Protein AF-A0AAD6RVY3-F1 (afdb_monomer_lite)

pLDDT: mean 72.57, std 20.13, range [25.22, 97.81]

Sequence (471 aa):
MTCKLLQNGEDAVTTAPLQLLCKTSQSTTMTQSDITIPPDFIDKFVWPPFKDIAADGAADPINDPSSDHPSLPQSYTFAGSVLSEVLAAASYAFSPTSQLGGMEPEEFHSVTNDENLPEEPSICLFTPYEGCHDIIDSMIQSVANQLNADVVVLDALELALGEFGALGKDIGRAISAVYESEPKLDSSRIQTAFEAIVTVPRKVQPSTGVDPAEHSKCRFIYLRDFGSIARSAKPFMTRLLHAIRVRRSTADENENTSNSGGILHPTVLVMGFDKALAINTEVDLSDTYSFFRSRTPKPTPRSKSSVFSEGGDALRTTLPLLDSQLFRLKAQFSKLPLKALPAAFFLPLVSESSQVETTTPSPAPDTVIPALGEECICLIPQDFQEGFIRDSTCRAAIKRKTDVQEALLLLFLRQKGVLVADDLLSLILNSAVSANPPSGGANPNNSQSVASQPKPLVSHIEGFMHKGRYE

Secondary structure (DSSP, 8-state):
--PPP------------------------------PPPHHHHHHHEE-----GGGS--------TT------PPPPPB-HHHHHHHHHHHHHHTSHHHHHHTT-------TT-TT------EEEEE-SSTT-HHHHHHHHHHHHHHTTEEEEEEEHHHHHHGGGSTTHHHHHHHHHHHT-SS-SS-HHHHHHHHHHHHTPPP---TTS---GGGS-SEEEEEEETGGGTGGG-HHHHHHHHHHHHHHHH-S-SS---TTSPP----EEEEEEE-S----S--S-THHHHHTTT----------HHHHHHS-THHHHHHSPPP--PEEEE-GGGTT----HHHHHHHHHHHS-TTTEEEE--TT--------S-SSEEE--BSS--HHHHHHHHHHHHHHHHHHHHHHHHHHHHHHTT----S-HHHHHHHHHHHTS----------------PPPPTHHHHHHHHHHTTT-

Foldseek 3Di:
DDDDDDDDDDDDDDDDDPPPPPPPPPPPPDDPDQLDFDVQLQVPFKAAQDDPPVVPPPDDPDDPVPPPDDPDLDAFAFDPVLLVVVLVLVVVLLDPVNLCQQVPCPPCPDPQQLQDRRDHSEAEEEEAFALVLSLVVNSCSVSCNVLSAMEGEDELLLQLLQCNHNRHNQLSLLSLLLQDPDRPDDPVSNLSSLLCSQPPDHDDDPPDPPDPVPRHLEYEYEYGQCLLQQAQCVSVVVSNVVSVSCQQVVQDPPPPPPDDDGSGSRYYYYYYHYNHPQPDPPPPVCVVVVVVVDPDDDDDDPPVVVLQVVFAPSVLVRGDHRHNKFKAFDPVPRPDPRRRSNRSNPVVVQHDPVGIDIDHPDDDDPNRPPRRPSGYRYTDGPPDDPVVCVVVSVVSNVVVVVSSVVSVVVSVCVVVVHDDDPDDVCVLVVVVVVPPPPPDDDDPDDDDDDDDDDDDPNVVVVVVVVVSVPD

Structure (mmCIF, N/CA/C/O backbone):
data_AF-A0AAD6RVY3-F1
#
_entry.id   AF-A0AAD6RVY3-F1
#
loop_
_atom_site.group_PDB
_atom_site.id
_atom_site.type_symbol
_atom_site.label_atom_id
_atom_site.label_alt_id
_atom_site.label_comp_id
_atom_site.label_asym_id
_atom_site.label_entity_id
_atom_site.label_seq_id
_atom_site.pdbx_PDB_ins_code
_atom_site.Cartn_x
_atom_site.Cartn_y
_atom_site.Cartn_z
_atom_site.occupancy
_atom_site.B_iso_or_equiv
_atom_site.auth_seq_id
_atom_site.auth_comp_id
_atom_site.auth_asym_id
_atom_site.auth_atom_id
_atom_site.pdbx_PDB_model_num
ATOM 1 N N . MET A 1 1 ? 47.939 -1.809 -38.829 1.00 36.47 1 MET A N 1
ATOM 2 C CA . MET A 1 1 ? 47.126 -2.748 -39.628 1.00 36.47 1 MET A CA 1
ATOM 3 C C . MET A 1 1 ? 45.946 -1.980 -40.187 1.00 36.47 1 MET A C 1
ATOM 5 O O . MET A 1 1 ? 45.038 -1.619 -39.456 1.00 36.47 1 MET A O 1
ATOM 9 N N . THR A 1 2 ? 46.057 -1.621 -41.457 1.00 29.12 2 THR A N 1
ATOM 10 C CA . THR A 1 2 ? 45.160 -0.752 -42.221 1.00 29.12 2 THR A CA 1
ATOM 11 C C . THR A 1 2 ? 44.156 -1.633 -42.963 1.00 29.12 2 THR A C 1
ATOM 13 O O . THR A 1 2 ? 44.561 -2.407 -43.827 1.00 29.12 2 THR A O 1
ATOM 16 N N . CYS A 1 3 ? 42.865 -1.544 -42.632 1.00 25.22 3 CYS A N 1
ATOM 17 C CA . CYS A 1 3 ? 41.813 -2.222 -43.393 1.00 25.22 3 CYS A CA 1
ATOM 18 C C . CYS A 1 3 ? 41.298 -1.309 -44.508 1.00 25.22 3 CYS A C 1
ATOM 20 O O . CYS A 1 3 ? 40.813 -0.207 -44.260 1.00 25.22 3 CYS A O 1
ATOM 22 N N . LYS A 1 4 ? 41.460 -1.791 -45.743 1.00 31.00 4 LYS A N 1
ATOM 23 C CA . LYS A 1 4 ? 40.977 -1.193 -46.987 1.00 31.00 4 LYS A CA 1
ATOM 24 C C . LYS A 1 4 ? 39.464 -1.376 -47.122 1.00 31.00 4 LYS A C 1
ATOM 26 O O . LYS A 1 4 ? 38.952 -2.468 -46.894 1.00 31.00 4 LYS A O 1
ATOM 31 N N . LEU A 1 5 ? 38.809 -0.309 -47.576 1.00 29.45 5 LEU A N 1
ATOM 32 C CA . LEU A 1 5 ? 37.487 -0.324 -48.195 1.00 29.45 5 LEU A CA 1
ATOM 33 C C . LEU A 1 5 ? 37.479 -1.234 -49.433 1.00 29.45 5 LEU A C 1
ATOM 35 O O . LEU A 1 5 ? 38.352 -1.110 -50.295 1.00 29.45 5 LEU A O 1
ATOM 39 N N . LEU A 1 6 ? 36.450 -2.073 -49.545 1.00 34.38 6 LEU A N 1
ATOM 40 C CA . LEU A 1 6 ? 35.993 -2.651 -50.805 1.00 34.38 6 LEU A CA 1
ATOM 41 C C . LEU A 1 6 ? 34.605 -2.090 -51.122 1.00 34.38 6 LEU A C 1
ATOM 43 O O . LEU A 1 6 ? 33.715 -2.075 -50.273 1.00 34.38 6 LEU A O 1
ATOM 47 N N . GLN A 1 7 ? 34.485 -1.594 -52.351 1.00 38.38 7 GLN A N 1
ATOM 48 C CA . GLN A 1 7 ? 33.261 -1.159 -53.011 1.00 38.38 7 GLN A CA 1
ATOM 49 C C . GLN A 1 7 ? 32.374 -2.369 -53.330 1.00 38.38 7 GLN A C 1
ATOM 51 O O . GLN A 1 7 ? 32.853 -3.324 -53.933 1.00 38.38 7 GLN A O 1
ATOM 56 N N . ASN A 1 8 ? 31.085 -2.265 -53.012 1.00 34.84 8 ASN A N 1
ATOM 57 C CA . ASN A 1 8 ? 29.990 -2.956 -53.698 1.00 34.84 8 ASN A CA 1
ATOM 58 C C . ASN A 1 8 ? 29.112 -1.825 -54.275 1.00 34.84 8 ASN A C 1
ATOM 60 O O . ASN A 1 8 ? 28.887 -0.835 -53.583 1.00 34.84 8 ASN A O 1
ATOM 64 N N . GLY A 1 9 ? 28.705 -1.815 -55.543 1.00 36.44 9 GLY A N 1
ATOM 65 C CA . GLY A 1 9 ? 28.097 -2.926 -56.270 1.00 36.44 9 GLY A CA 1
ATOM 66 C C . GLY A 1 9 ? 26.586 -2.728 -56.179 1.00 36.44 9 GLY A C 1
ATOM 67 O O . GLY A 1 9 ? 25.963 -3.229 -55.249 1.00 36.44 9 GLY A O 1
ATOM 68 N N . GLU A 1 10 ? 26.057 -1.886 -57.069 1.00 44.53 10 GLU A N 1
ATOM 69 C CA . GLU A 1 10 ? 24.633 -1.589 -57.229 1.00 44.53 10 GLU A CA 1
ATOM 70 C C . GLU A 1 10 ? 23.872 -2.856 -57.624 1.00 44.53 10 GLU A C 1
ATOM 72 O O . GLU A 1 10 ? 24.236 -3.490 -58.605 1.00 44.53 10 GLU A O 1
ATOM 77 N N . ASP A 1 11 ? 22.800 -3.174 -56.899 1.00 41.03 11 ASP A N 1
ATOM 78 C CA . ASP A 1 11 ? 21.617 -3.819 -57.466 1.00 41.03 11 ASP A CA 1
ATOM 79 C C . ASP A 1 11 ? 20.393 -3.390 -56.651 1.00 41.03 11 ASP A C 1
ATOM 81 O O . ASP A 1 11 ? 20.261 -3.639 -55.449 1.00 41.03 11 ASP A O 1
ATOM 85 N N . ALA A 1 12 ? 19.518 -2.652 -57.326 1.00 44.78 12 ALA A N 1
ATOM 86 C CA . ALA A 1 12 ? 18.306 -2.074 -56.783 1.00 44.78 12 ALA A CA 1
ATOM 87 C C . ALA A 1 12 ? 17.226 -3.152 -56.616 1.00 44.78 12 ALA A C 1
ATOM 89 O O . ALA A 1 12 ? 16.635 -3.613 -57.589 1.00 44.78 12 ALA A O 1
ATOM 90 N N . VAL A 1 13 ? 16.905 -3.491 -55.366 1.00 43.84 13 VAL A N 1
ATOM 91 C CA . VAL A 1 13 ? 15.641 -4.146 -55.010 1.00 43.84 13 VAL A CA 1
ATOM 92 C C . VAL A 1 13 ? 14.820 -3.162 -54.188 1.00 43.84 13 VAL A C 1
ATOM 94 O O . VAL A 1 13 ? 15.120 -2.859 -53.032 1.00 43.84 13 VAL A O 1
ATOM 97 N N . THR A 1 14 ? 13.785 -2.628 -54.831 1.00 42.69 14 THR A N 1
ATOM 98 C CA . THR A 1 14 ? 12.798 -1.698 -54.284 1.00 42.69 14 THR A CA 1
ATOM 99 C C . THR A 1 14 ? 12.057 -2.355 -53.119 1.00 42.69 14 THR A C 1
ATOM 101 O O . THR A 1 14 ? 11.050 -3.034 -53.298 1.00 42.69 14 THR A O 1
ATOM 104 N N . THR A 1 15 ? 12.571 -2.163 -51.907 1.00 38.56 15 THR A N 1
ATOM 105 C CA . THR A 1 15 ? 11.907 -2.583 -50.672 1.00 38.56 15 THR A CA 1
ATOM 106 C C . THR A 1 15 ? 11.168 -1.369 -50.126 1.00 38.56 15 THR A C 1
ATOM 108 O O . THR A 1 15 ? 11.792 -0.384 -49.734 1.00 38.56 15 THR A O 1
ATOM 111 N N . ALA A 1 16 ? 9.836 -1.405 -50.157 1.00 39.44 16 ALA A N 1
ATOM 112 C CA . ALA A 1 16 ? 9.010 -0.359 -49.569 1.00 39.44 16 ALA A CA 1
ATOM 113 C C . ALA A 1 16 ? 9.299 -0.272 -48.056 1.00 39.44 16 ALA A C 1
ATOM 115 O O . ALA A 1 16 ? 9.199 -1.290 -47.365 1.00 39.44 16 ALA A O 1
ATOM 116 N N . PRO A 1 17 ? 9.662 0.902 -47.513 1.00 36.31 17 PRO A N 1
ATOM 117 C CA . PRO A 1 17 ? 9.841 1.044 -46.081 1.00 36.31 17 PRO A CA 1
ATOM 118 C C . PRO A 1 17 ? 8.469 0.958 -45.407 1.00 36.31 17 PRO A C 1
ATOM 120 O O . PRO A 1 17 ? 7.582 1.769 -45.678 1.00 36.31 17 PRO A O 1
ATOM 123 N N . LEU A 1 18 ? 8.300 -0.013 -44.505 1.00 35.28 18 LEU A N 1
ATOM 124 C CA . LEU A 1 18 ? 7.262 0.032 -43.478 1.00 35.28 18 LEU A CA 1
ATOM 125 C C . LEU A 1 18 ? 7.513 1.291 -42.644 1.00 35.28 18 LEU A C 1
ATOM 127 O O . LEU A 1 18 ? 8.329 1.292 -41.723 1.00 35.28 18 LEU A O 1
ATOM 131 N N . GLN A 1 19 ? 6.844 2.383 -43.009 1.00 33.09 19 GLN A N 1
ATOM 132 C CA . GLN A 1 19 ? 6.770 3.585 -42.195 1.00 33.09 19 GLN A CA 1
ATOM 133 C C . GLN A 1 19 ? 5.978 3.234 -40.938 1.00 33.09 19 GLN A C 1
ATOM 135 O O . GLN A 1 19 ? 4.753 3.334 -40.888 1.00 33.09 19 GLN A O 1
ATOM 140 N N . LEU A 1 20 ? 6.702 2.772 -39.920 1.00 38.44 20 LEU A N 1
ATOM 141 C CA . LEU A 1 20 ? 6.234 2.776 -38.549 1.00 38.44 20 LEU A CA 1
ATOM 142 C C . LEU A 1 20 ? 5.901 4.237 -38.235 1.00 38.44 20 LEU A C 1
ATOM 144 O O . LEU A 1 20 ? 6.794 5.081 -38.145 1.00 38.44 20 LEU A O 1
ATOM 148 N N . LEU A 1 21 ? 4.606 4.543 -38.174 1.00 34.75 21 LEU A N 1
ATOM 149 C CA . LEU A 1 21 ? 4.079 5.866 -37.879 1.00 34.75 21 LEU A CA 1
ATOM 150 C C . LEU A 1 21 ? 4.403 6.194 -36.411 1.00 34.75 21 LEU A C 1
ATOM 152 O O . LEU A 1 21 ? 3.553 6.092 -35.528 1.00 34.75 21 LEU A O 1
ATOM 156 N N . CYS A 1 22 ? 5.661 6.539 -36.135 1.00 34.34 22 CYS A N 1
ATOM 157 C CA . CYS A 1 22 ? 6.081 7.152 -34.886 1.00 34.34 22 CYS A CA 1
ATOM 158 C C . CYS A 1 22 ? 5.359 8.492 -34.795 1.00 34.34 22 CYS A C 1
ATOM 160 O O . CYS A 1 22 ? 5.799 9.488 -35.366 1.00 34.34 22 CYS A O 1
ATOM 162 N N . LYS A 1 23 ? 4.218 8.511 -34.102 1.00 31.70 23 LYS A N 1
ATOM 163 C CA . LYS A 1 23 ? 3.598 9.751 -33.646 1.00 31.70 23 LYS A CA 1
ATOM 164 C C . LYS A 1 23 ? 4.630 10.453 -32.772 1.00 31.70 23 LYS A C 1
ATOM 166 O O . LYS A 1 23 ? 4.882 10.037 -31.645 1.00 31.70 23 LYS A O 1
ATOM 171 N N . THR A 1 24 ? 5.267 11.478 -33.320 1.00 33.88 24 THR A N 1
ATOM 172 C CA . THR A 1 24 ? 6.136 12.388 -32.586 1.00 33.88 24 THR A CA 1
ATOM 173 C C . THR A 1 24 ? 5.296 12.991 -31.468 1.00 33.88 24 THR A C 1
ATOM 175 O O . THR A 1 24 ? 4.341 13.721 -31.733 1.00 33.88 24 THR A O 1
ATOM 178 N N . SER A 1 25 ? 5.601 12.619 -30.225 1.00 37.75 25 SER A N 1
ATOM 179 C CA . SER A 1 25 ? 4.946 13.136 -29.028 1.00 37.75 25 SER A CA 1
ATOM 180 C C . SER A 1 25 ? 5.105 14.653 -28.997 1.00 37.75 25 SER A C 1
ATOM 182 O O . SER A 1 25 ? 6.177 15.166 -28.683 1.00 37.75 25 SER A O 1
ATOM 184 N N . GLN A 1 26 ? 4.053 15.375 -29.380 1.00 33.34 26 GLN A N 1
ATOM 185 C CA . GLN A 1 26 ? 4.005 16.822 -29.244 1.00 33.34 26 GLN A CA 1
ATOM 186 C C . GLN A 1 26 ? 4.094 17.155 -27.754 1.00 33.34 26 GLN A C 1
ATOM 188 O O . GLN A 1 26 ? 3.303 16.656 -26.949 1.00 33.34 26 GLN A O 1
ATOM 193 N N . SER A 1 27 ? 5.088 17.970 -27.397 1.00 39.28 27 SER A N 1
ATOM 194 C CA . SER A 1 27 ? 5.239 18.550 -26.065 1.00 39.28 27 SER A CA 1
ATOM 195 C C . SER A 1 27 ? 4.016 19.423 -25.794 1.00 39.28 27 SER A C 1
ATOM 197 O O . SER A 1 27 ? 3.931 20.566 -26.237 1.00 39.28 27 SER A O 1
ATOM 199 N N . THR A 1 28 ? 3.011 18.827 -25.163 1.00 41.22 28 THR A N 1
ATOM 200 C CA . THR A 1 28 ? 1.793 19.515 -24.752 1.00 41.22 28 THR A CA 1
ATOM 201 C C . THR A 1 28 ? 2.166 20.319 -23.517 1.00 41.22 28 THR A C 1
ATOM 203 O O . THR A 1 28 ? 2.513 19.735 -22.492 1.00 41.22 28 THR A O 1
ATOM 206 N N . THR A 1 29 ? 2.146 21.647 -23.617 1.00 41.50 29 THR A N 1
ATOM 207 C CA . THR A 1 29 ? 2.199 22.545 -22.460 1.00 41.50 29 THR A CA 1
ATOM 208 C C . THR A 1 29 ? 1.023 22.197 -21.552 1.00 41.50 29 THR A C 1
ATOM 210 O O . THR A 1 29 ? -0.112 22.584 -21.829 1.00 41.50 29 THR A O 1
ATOM 213 N N . MET A 1 30 ? 1.282 21.375 -20.530 1.00 39.88 30 MET A N 1
ATOM 214 C CA . MET A 1 30 ? 0.278 20.932 -19.569 1.00 39.88 30 MET A CA 1
ATOM 215 C C . MET A 1 30 ? -0.148 22.148 -18.749 1.00 39.88 30 MET A C 1
ATOM 217 O O . MET A 1 30 ? 0.608 22.632 -17.910 1.00 39.88 30 MET A O 1
ATOM 221 N N . THR A 1 31 ? -1.360 22.644 -18.990 1.00 50.69 31 THR A N 1
ATOM 222 C CA . THR A 1 31 ? -2.107 23.385 -17.970 1.00 50.69 31 THR A CA 1
ATOM 223 C C . THR A 1 31 ? -2.139 22.537 -16.701 1.00 50.69 31 THR A C 1
ATOM 225 O O . THR A 1 31 ? -2.160 21.313 -16.820 1.00 50.69 31 THR A O 1
ATOM 228 N N . GLN A 1 32 ? -2.105 23.167 -15.524 1.00 54.69 32 GLN A N 1
ATOM 229 C CA . GLN A 1 32 ? -2.179 22.547 -14.195 1.00 54.69 32 GLN A CA 1
ATOM 230 C C . GLN A 1 32 ? -3.435 21.667 -14.096 1.00 54.69 32 GLN A C 1
ATOM 232 O O . GLN A 1 32 ? -4.497 22.104 -13.680 1.00 54.69 32 GLN A O 1
ATOM 237 N N . SER A 1 33 ? -3.332 20.461 -14.635 1.00 59.50 33 SER A N 1
ATOM 238 C CA . SER A 1 33 ? -4.418 19.517 -14.809 1.00 59.50 33 SER A CA 1
ATOM 239 C C . SER A 1 33 ? -4.603 18.788 -13.495 1.00 59.50 33 SER A C 1
ATOM 241 O O . SER A 1 33 ? -3.622 18.252 -12.966 1.00 59.50 33 SER A O 1
ATOM 243 N N . ASP A 1 34 ? -5.837 18.767 -13.007 1.00 87.12 34 ASP A N 1
ATOM 244 C CA . ASP A 1 34 ? -6.232 18.049 -11.804 1.00 87.12 34 ASP A CA 1
ATOM 245 C C . ASP A 1 34 ? -5.744 16.599 -11.879 1.00 87.12 34 ASP A C 1
ATOM 247 O O . ASP A 1 34 ? -6.049 15.861 -12.823 1.00 87.12 34 ASP A O 1
ATOM 251 N N . ILE A 1 35 ? -4.928 16.205 -10.901 1.00 92.94 35 ILE A N 1
ATOM 252 C CA . ILE A 1 35 ? -4.440 14.833 -10.786 1.00 92.94 35 ILE A CA 1
ATOM 253 C C . ILE A 1 35 ? -5.662 13.955 -10.547 1.00 92.94 35 ILE A C 1
ATOM 255 O O . ILE A 1 35 ? -6.297 14.029 -9.499 1.00 92.94 35 ILE A O 1
ATOM 259 N N . THR A 1 36 ? -6.015 13.155 -11.551 1.00 93.44 36 THR A N 1
ATOM 260 C CA . THR A 1 36 ? -7.238 12.355 -11.529 1.00 93.44 36 THR A CA 1
ATOM 261 C C . THR A 1 36 ? -6.897 10.911 -11.197 1.00 93.44 36 THR A C 1
ATOM 263 O O . THR A 1 36 ? -6.065 10.290 -11.860 1.00 93.44 36 THR A O 1
ATOM 266 N N . ILE A 1 37 ? -7.560 10.368 -10.179 1.00 94.81 37 ILE A N 1
ATOM 267 C CA . ILE A 1 37 ? -7.425 8.964 -9.787 1.00 94.81 37 ILE A CA 1
ATOM 268 C C . ILE A 1 37 ? -8.350 8.121 -10.667 1.00 94.81 37 ILE A C 1
ATOM 270 O O . ILE A 1 37 ? -9.530 8.465 -10.787 1.00 94.81 37 ILE A O 1
ATOM 274 N N . PRO A 1 38 ? -7.859 7.034 -11.290 1.00 94.69 38 PRO A N 1
ATOM 275 C CA . PRO A 1 38 ? -8.705 6.167 -12.098 1.00 94.69 38 PRO A CA 1
ATOM 276 C C . PRO A 1 38 ? -9.889 5.611 -11.287 1.00 94.69 38 PRO A C 1
ATOM 278 O O . PRO A 1 38 ? -9.695 5.185 -10.148 1.00 94.69 38 PRO A O 1
ATOM 281 N N . PRO A 1 39 ? -11.109 5.550 -11.847 1.00 92.50 39 PRO A N 1
ATOM 282 C CA . PRO A 1 39 ? -12.264 4.991 -11.139 1.00 92.50 39 PRO A CA 1
ATOM 283 C C . PRO A 1 39 ? -12.053 3.517 -10.762 1.00 92.50 39 PRO A C 1
ATOM 285 O O . PRO A 1 39 ? -12.441 3.098 -9.674 1.00 92.50 39 PRO A O 1
ATOM 288 N N . ASP A 1 40 ? -11.345 2.761 -11.605 1.00 90.75 40 ASP A N 1
ATOM 289 C CA . ASP A 1 40 ? -11.004 1.358 -11.351 1.00 90.75 40 ASP A CA 1
ATOM 290 C C . ASP A 1 40 ? -10.119 1.183 -10.110 1.00 90.75 40 ASP A C 1
ATOM 292 O O . ASP A 1 40 ? -10.182 0.147 -9.447 1.00 90.75 40 ASP A O 1
ATOM 296 N N . PHE A 1 41 ? -9.306 2.193 -9.771 1.00 93.69 41 PHE A N 1
ATOM 297 C CA . PHE A 1 41 ? -8.542 2.193 -8.527 1.00 93.69 41 PHE A CA 1
ATOM 298 C C . PHE A 1 41 ? -9.478 2.272 -7.325 1.00 93.69 41 PHE A C 1
ATOM 300 O O . PHE A 1 41 ? -9.336 1.497 -6.386 1.00 93.69 41 PHE A O 1
ATOM 307 N N . ILE A 1 42 ? -10.456 3.180 -7.369 1.00 92.38 42 ILE A N 1
ATOM 308 C CA . ILE A 1 42 ? -11.416 3.381 -6.279 1.00 92.38 42 ILE A CA 1
ATOM 309 C C . ILE A 1 42 ? -12.185 2.085 -6.021 1.00 92.38 42 ILE A C 1
ATOM 311 O O . ILE A 1 42 ? -12.297 1.651 -4.879 1.00 92.38 42 ILE A O 1
ATOM 315 N N . ASP A 1 43 ? -12.651 1.431 -7.083 1.00 90.44 43 ASP A N 1
ATOM 316 C CA . ASP A 1 43 ? -13.442 0.206 -6.970 1.00 90.44 43 ASP A CA 1
ATOM 317 C C . ASP A 1 43 ? -12.644 -0.987 -6.417 1.00 90.44 43 ASP A C 1
ATOM 319 O O . ASP A 1 43 ? -13.221 -1.854 -5.761 1.00 90.44 43 ASP A O 1
ATOM 323 N N . LYS A 1 44 ? -11.329 -1.043 -6.660 1.00 90.19 44 LYS A N 1
ATOM 324 C CA . LYS A 1 44 ? -10.478 -2.172 -6.247 1.00 90.19 44 LYS A CA 1
ATOM 325 C C . LYS A 1 44 ? -9.747 -1.946 -4.922 1.00 90.19 44 LYS A C 1
ATOM 327 O O . LYS A 1 44 ? -9.568 -2.891 -4.155 1.00 90.19 44 LYS A O 1
ATOM 332 N N . PHE A 1 45 ? -9.309 -0.718 -4.661 1.00 93.75 45 PHE A N 1
ATOM 333 C CA . PHE A 1 45 ? -8.346 -0.399 -3.603 1.00 93.75 45 PHE A CA 1
ATOM 334 C C . PHE A 1 45 ? -8.908 0.507 -2.507 1.00 93.75 45 PHE A C 1
ATOM 336 O O .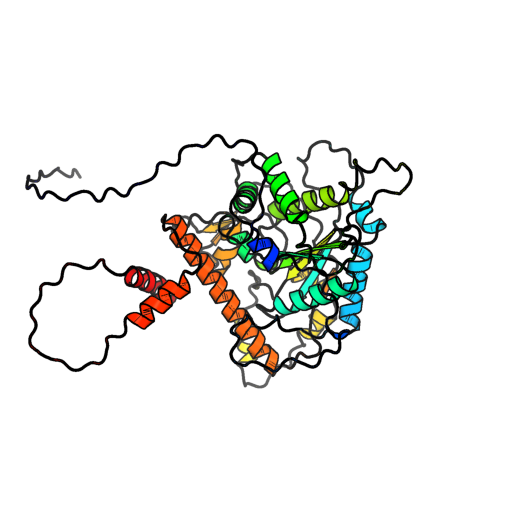 PHE A 1 45 ? -8.208 0.764 -1.530 1.00 93.75 45 PHE A O 1
ATOM 343 N N . VAL A 1 46 ? -10.154 0.977 -2.624 1.00 93.94 46 VAL A N 1
ATOM 344 C CA . VAL A 1 46 ? -10.832 1.693 -1.536 1.00 93.94 46 VAL A CA 1
ATOM 345 C C . VAL A 1 46 ? -11.889 0.787 -0.927 1.00 93.94 46 VAL A C 1
ATOM 347 O O . VAL A 1 46 ? -12.974 0.606 -1.479 1.00 93.94 46 VAL A O 1
ATOM 350 N N . TRP A 1 47 ? -11.576 0.212 0.231 1.00 93.38 47 TRP A N 1
ATOM 351 C CA . TRP A 1 47 ? -12.511 -0.638 0.956 1.00 93.38 47 TRP A CA 1
ATOM 352 C C . TRP A 1 47 ? -13.426 0.234 1.819 1.00 93.38 47 TRP A C 1
ATOM 354 O O . TRP A 1 47 ? -12.936 0.958 2.695 1.00 93.38 47 TRP A O 1
ATOM 364 N N . PRO A 1 48 ? -14.751 0.211 1.586 1.00 88.75 48 PRO A N 1
ATOM 365 C CA . PRO A 1 48 ? -15.679 0.909 2.459 1.00 88.75 48 PRO A CA 1
ATOM 366 C C . PRO A 1 48 ? -15.729 0.217 3.832 1.00 88.75 48 PRO A C 1
ATOM 368 O O . PRO A 1 48 ? -15.469 -0.984 3.908 1.00 88.75 48 PRO A O 1
ATOM 371 N N . PRO A 1 49 ? -16.137 0.918 4.906 1.00 82.56 49 PRO A N 1
ATOM 372 C CA . PRO A 1 49 ? -16.549 0.257 6.137 1.00 82.56 49 PRO A CA 1
ATOM 373 C C . PRO A 1 49 ? -17.652 -0.746 5.796 1.00 82.56 49 PRO A C 1
ATOM 375 O O . PRO A 1 49 ? -18.723 -0.380 5.294 1.00 82.56 49 PRO A O 1
ATOM 378 N N . PHE A 1 50 ? -17.343 -2.023 5.992 1.00 75.62 50 PHE A N 1
ATOM 379 C CA . PHE A 1 50 ? -18.249 -3.126 5.719 1.00 75.62 50 PHE A CA 1
ATOM 380 C C . PHE A 1 50 ? -19.366 -3.065 6.750 1.00 75.62 50 PHE A C 1
ATOM 382 O O . PHE A 1 50 ? -19.101 -3.231 7.925 1.00 75.62 50 PHE A O 1
ATOM 389 N N . LYS A 1 51 ? -20.617 -2.822 6.361 1.00 68.50 51 LYS A N 1
ATOM 390 C CA . LYS A 1 51 ? -21.716 -3.098 7.293 1.00 68.50 51 LYS A CA 1
ATOM 391 C C . LYS A 1 51 ? -21.880 -4.609 7.354 1.00 68.50 51 LYS A C 1
ATOM 393 O O . LYS A 1 51 ? -21.968 -5.230 6.296 1.00 68.50 51 LYS A O 1
ATOM 398 N N . ASP A 1 52 ? -21.910 -5.177 8.558 1.00 60.19 52 ASP A N 1
ATOM 399 C CA . ASP A 1 52 ? -22.165 -6.601 8.762 1.00 60.19 52 ASP A CA 1
ATOM 400 C C . ASP A 1 52 ? -23.460 -6.995 8.044 1.00 60.19 52 ASP A C 1
ATOM 402 O O . ASP A 1 52 ? -24.569 -6.734 8.511 1.00 60.19 52 ASP A O 1
ATOM 406 N N . ILE A 1 53 ? -23.311 -7.652 6.893 1.00 56.31 53 ILE A N 1
ATOM 407 C CA . ILE A 1 53 ? -24.425 -8.205 6.108 1.00 56.31 53 ILE A CA 1
ATOM 408 C C . ILE A 1 53 ? -25.171 -9.271 6.937 1.00 56.31 53 ILE A C 1
ATOM 410 O O . ILE A 1 53 ? -26.322 -9.590 6.665 1.00 56.31 53 ILE A O 1
ATOM 414 N N . ALA A 1 54 ? -24.553 -9.765 8.016 1.00 55.59 54 ALA A N 1
ATOM 415 C CA . ALA A 1 54 ? -25.093 -10.775 8.917 1.00 55.59 54 ALA A CA 1
ATOM 416 C C . ALA A 1 54 ? -26.367 -10.362 9.688 1.00 55.59 54 ALA A C 1
ATOM 418 O O . ALA A 1 54 ? -27.002 -11.230 10.285 1.00 55.59 54 ALA A O 1
ATOM 419 N N . ALA A 1 55 ? -26.758 -9.081 9.703 1.00 56.34 55 ALA A N 1
ATOM 420 C CA . ALA A 1 55 ? -27.967 -8.642 10.411 1.00 56.34 55 ALA A CA 1
ATOM 421 C C . ALA A 1 55 ? -29.259 -8.771 9.582 1.00 56.34 55 ALA A C 1
ATOM 423 O O . ALA A 1 55 ? -30.336 -8.943 10.159 1.00 56.34 55 ALA A O 1
ATOM 424 N N . ASP A 1 56 ? -29.171 -8.752 8.251 1.00 53.00 56 ASP A N 1
ATOM 425 C CA . ASP A 1 56 ? -30.329 -8.984 7.391 1.00 53.00 56 ASP A CA 1
ATOM 426 C C . ASP A 1 56 ? -30.405 -10.480 7.095 1.00 53.00 56 ASP A C 1
ATOM 428 O O . ASP A 1 56 ? -29.815 -10.969 6.138 1.00 53.00 56 ASP A O 1
ATOM 432 N N . GLY A 1 57 ? -31.122 -11.221 7.946 1.00 58.72 57 GLY A N 1
ATOM 433 C CA . GLY A 1 57 ? -31.372 -12.667 7.843 1.00 58.72 57 GLY A CA 1
ATOM 434 C C . GLY A 1 57 ? -32.167 -13.112 6.603 1.00 58.72 57 GLY A C 1
ATOM 435 O O . GLY A 1 57 ? -33.053 -13.963 6.703 1.00 58.72 57 GLY A O 1
ATOM 436 N N . ALA A 1 58 ? -31.885 -12.537 5.436 1.00 58.31 58 ALA A N 1
ATOM 437 C CA . ALA A 1 58 ? -32.337 -13.017 4.148 1.00 58.31 58 ALA A CA 1
ATOM 438 C C . ALA A 1 58 ? -31.585 -14.317 3.834 1.00 58.31 58 ALA A C 1
ATOM 440 O O . ALA A 1 58 ? -30.394 -14.312 3.539 1.00 58.31 58 ALA A O 1
ATOM 441 N N . ALA A 1 59 ? -32.304 -15.432 3.966 1.00 55.59 59 ALA A N 1
ATOM 442 C CA . ALA A 1 59 ? -31.831 -16.779 3.678 1.00 55.59 59 ALA A CA 1
ATOM 443 C C . ALA A 1 59 ? -31.016 -16.841 2.374 1.00 55.59 59 ALA A C 1
ATOM 445 O O . ALA A 1 59 ? -31.477 -16.357 1.338 1.00 55.59 59 ALA A O 1
ATOM 446 N N . ASP A 1 60 ? -29.834 -17.458 2.466 1.00 46.84 60 ASP A N 1
ATOM 447 C CA . ASP A 1 60 ? -28.853 -17.665 1.400 1.00 46.84 60 ASP A CA 1
ATOM 448 C C . ASP A 1 60 ? -29.506 -17.880 0.022 1.00 46.84 60 ASP A C 1
ATOM 450 O O . ASP A 1 60 ? -30.126 -18.929 -0.211 1.00 46.84 60 ASP A O 1
ATOM 454 N N . PRO A 1 61 ? -29.365 -16.940 -0.932 1.00 52.31 61 PRO A N 1
ATOM 455 C CA . PRO A 1 61 ? -29.656 -17.232 -2.320 1.00 52.31 61 PRO A CA 1
ATOM 456 C C . PRO A 1 61 ? -28.580 -18.202 -2.813 1.00 52.31 61 PRO A C 1
ATOM 458 O O . PRO A 1 61 ? -27.490 -17.801 -3.194 1.00 52.31 61 PRO A O 1
ATOM 461 N N . ILE A 1 62 ? -28.907 -19.492 -2.708 1.00 48.09 62 ILE A N 1
ATOM 462 C CA . ILE A 1 62 ? -28.501 -20.613 -3.562 1.00 48.09 62 ILE A CA 1
ATOM 463 C C . ILE A 1 62 ? -27.115 -20.426 -4.193 1.00 48.09 62 ILE A C 1
ATOM 465 O O . ILE A 1 62 ? -26.983 -19.719 -5.186 1.00 48.09 62 ILE A O 1
ATOM 469 N N . ASN A 1 63 ? -26.127 -21.154 -3.656 1.00 48.88 63 ASN A N 1
ATOM 470 C CA . ASN A 1 63 ? -24.867 -21.509 -4.316 1.00 48.88 63 ASN A CA 1
ATOM 471 C C . ASN A 1 63 ? -25.085 -21.721 -5.825 1.00 48.88 63 ASN A C 1
ATOM 473 O O . ASN A 1 63 ? -25.508 -22.805 -6.230 1.00 48.88 63 ASN A O 1
ATOM 477 N N . ASP A 1 64 ? -24.818 -20.705 -6.641 1.00 62.44 64 ASP A N 1
ATOM 478 C CA . ASP A 1 64 ? -24.726 -20.846 -8.086 1.00 62.44 64 ASP A CA 1
ATOM 479 C C . ASP A 1 64 ? -23.280 -21.258 -8.398 1.00 62.44 64 ASP A C 1
ATOM 481 O O . ASP A 1 64 ? -22.374 -20.424 -8.327 1.00 62.44 64 ASP A O 1
ATOM 485 N N . PRO A 1 65 ? -23.012 -22.541 -8.707 1.00 62.72 65 PRO A N 1
ATOM 486 C CA . PRO A 1 65 ? -21.665 -23.021 -8.999 1.00 62.72 65 PRO A CA 1
ATOM 487 C C . PRO A 1 65 ? -21.098 -22.471 -10.319 1.00 62.72 65 PRO A C 1
ATOM 489 O O . PRO A 1 65 ? -20.001 -22.871 -10.701 1.00 62.72 65 PRO A O 1
ATOM 492 N N . SER A 1 66 ? -21.833 -21.611 -11.037 1.00 60.56 66 SER A N 1
ATOM 493 C CA . SER A 1 66 ? -21.434 -21.071 -12.340 1.00 60.56 66 SER A CA 1
ATOM 494 C C . SER A 1 66 ? -21.043 -19.592 -12.342 1.00 60.56 66 SER A C 1
ATOM 496 O O . SER A 1 66 ? -20.607 -19.092 -13.379 1.00 60.56 66 SER A O 1
ATOM 498 N N . SER A 1 67 ? -21.150 -18.875 -11.217 1.00 49.34 67 SER A N 1
ATOM 499 C CA . SER A 1 67 ? -20.691 -17.488 -11.185 1.00 49.34 67 SER A CA 1
ATOM 500 C C . SER A 1 67 ? -19.165 -17.441 -11.050 1.00 49.34 67 SER A C 1
ATOM 502 O O . SER A 1 67 ? -18.638 -17.585 -9.948 1.00 49.34 67 SER A O 1
ATOM 504 N N . ASP A 1 68 ? -18.466 -17.172 -12.156 1.00 46.59 68 ASP A N 1
ATOM 505 C CA . ASP A 1 68 ? -17.030 -16.829 -12.229 1.00 46.59 68 ASP A CA 1
ATOM 506 C C . ASP A 1 68 ? -16.699 -15.487 -11.531 1.00 46.59 68 ASP A C 1
ATOM 508 O O . ASP A 1 68 ? -15.775 -14.763 -11.912 1.00 46.59 68 ASP A O 1
ATOM 512 N N . HIS A 1 69 ? -17.463 -15.097 -10.506 1.00 45.84 69 HIS A N 1
ATOM 513 C CA . HIS A 1 69 ? -17.081 -13.972 -9.675 1.00 45.84 69 HIS A CA 1
ATOM 514 C C . HIS A 1 69 ? -15.815 -14.352 -8.901 1.00 45.84 69 HIS A C 1
ATOM 516 O O . HIS A 1 69 ? -15.746 -15.458 -8.358 1.00 45.84 69 HIS A O 1
ATOM 522 N N . PRO A 1 70 ? -14.809 -13.458 -8.841 1.00 50.97 70 PRO A N 1
ATOM 523 C CA . PRO A 1 70 ? -13.627 -13.689 -8.029 1.00 50.97 70 PRO A CA 1
ATOM 524 C C . PRO A 1 70 ? -14.111 -14.007 -6.618 1.00 50.97 70 PRO A C 1
ATOM 526 O O . PRO A 1 70 ? -14.804 -13.190 -6.010 1.00 50.97 70 PRO A O 1
ATOM 529 N N . SER A 1 71 ? -13.826 -15.226 -6.152 1.00 50.69 71 SER A N 1
ATOM 530 C CA . SER A 1 71 ? -14.219 -15.699 -4.828 1.00 50.69 71 SER A CA 1
ATOM 531 C C . SER A 1 71 ? -13.925 -14.596 -3.821 1.00 50.69 71 SER A C 1
ATOM 533 O O . SER A 1 71 ? -12.789 -14.107 -3.798 1.00 50.69 71 SER A O 1
ATOM 535 N N . LEU A 1 72 ? -14.936 -14.191 -3.043 1.00 52.25 72 LEU A N 1
ATOM 536 C CA . LEU A 1 72 ? -14.759 -13.222 -1.965 1.00 52.25 72 LEU A CA 1
ATOM 537 C C . LEU A 1 72 ? -13.480 -13.577 -1.193 1.00 52.25 72 LEU A C 1
ATOM 539 O O . LEU A 1 72 ? -13.243 -14.771 -0.959 1.00 52.25 72 LEU A O 1
ATOM 543 N N . PRO A 1 73 ? -12.635 -12.581 -0.868 1.00 59.38 73 PRO A N 1
ATOM 544 C CA . PRO A 1 73 ? -11.390 -12.832 -0.166 1.00 59.38 73 PRO A CA 1
ATOM 545 C C . PRO A 1 73 ? -11.689 -13.683 1.060 1.00 59.38 73 PRO A C 1
ATOM 547 O O . PRO A 1 73 ? -12.673 -13.461 1.769 1.00 59.38 73 PRO A O 1
ATOM 550 N N . GLN A 1 74 ? -10.880 -14.721 1.238 1.00 72.38 74 GLN A N 1
ATOM 551 C CA . GLN A 1 74 ? -11.088 -15.675 2.305 1.00 72.38 74 GLN A CA 1
ATOM 552 C C . GLN A 1 74 ? -11.067 -14.920 3.640 1.00 72.38 74 GLN A C 1
ATOM 554 O O . GLN A 1 74 ? -10.063 -14.313 3.999 1.00 72.38 74 GLN A O 1
ATOM 559 N N . SER A 1 75 ? -12.192 -14.931 4.354 1.00 85.19 75 SER A N 1
ATOM 560 C CA . SER A 1 75 ? -12.259 -14.396 5.709 1.00 85.19 75 SER A CA 1
ATOM 561 C C . SER A 1 75 ? -11.450 -15.308 6.627 1.00 85.19 75 SER A C 1
ATOM 563 O O . SER A 1 75 ? -11.662 -16.522 6.643 1.00 85.19 75 SER A O 1
ATOM 565 N N . TYR A 1 76 ? -10.519 -14.719 7.373 1.00 90.69 76 TYR A N 1
ATOM 566 C CA . TYR A 1 76 ? -9.760 -15.398 8.416 1.00 90.69 76 TYR A CA 1
ATOM 567 C C . TYR A 1 76 ? -10.319 -15.025 9.784 1.00 90.69 76 TYR A C 1
ATOM 569 O O . TYR A 1 76 ? -10.661 -13.868 10.039 1.00 90.69 76 TYR A O 1
ATOM 577 N N . THR A 1 77 ? -10.387 -16.005 10.686 1.00 92.06 77 THR A N 1
ATOM 578 C CA . THR A 1 77 ? -10.789 -15.755 12.075 1.00 92.06 77 THR A CA 1
ATOM 579 C C . THR A 1 77 ? -9.540 -15.573 12.923 1.00 92.06 77 THR A C 1
ATOM 581 O O . THR A 1 77 ? -8.611 -16.369 12.841 1.00 92.06 77 THR A O 1
ATOM 584 N N . PHE A 1 78 ? -9.499 -14.548 13.769 1.00 93.88 78 PHE A N 1
ATOM 585 C CA . PHE A 1 78 ? -8.341 -14.264 14.619 1.00 93.88 78 PHE A CA 1
ATOM 586 C C . PHE A 1 78 ? -8.630 -14.541 16.084 1.00 93.88 78 PHE A C 1
ATOM 588 O O . PHE A 1 78 ? -9.776 -14.509 16.532 1.00 93.88 78 PHE A O 1
ATOM 595 N N . ALA A 1 79 ? -7.567 -14.780 16.854 1.00 94.19 79 ALA A N 1
ATOM 596 C CA . ALA A 1 79 ? -7.707 -14.888 18.293 1.00 94.19 79 ALA A CA 1
ATOM 597 C C . ALA A 1 79 ? -8.229 -13.573 18.858 1.00 94.19 79 ALA A C 1
ATOM 599 O O . ALA A 1 79 ? -7.705 -12.512 18.526 1.00 94.19 79 ALA A O 1
ATOM 600 N N . GLY A 1 80 ? -9.239 -13.649 19.731 1.00 94.06 80 GLY A N 1
ATOM 601 C CA . GLY A 1 80 ? -9.851 -12.455 20.314 1.00 94.06 80 GLY A CA 1
ATOM 602 C C . GLY A 1 80 ? -8.828 -11.541 20.991 1.00 94.06 80 GLY A C 1
ATOM 603 O O . GLY A 1 80 ? -8.963 -10.327 20.904 1.00 94.06 80 GLY A O 1
ATOM 604 N N . SER A 1 81 ? -7.765 -12.101 21.581 1.00 94.00 81 SER A N 1
ATOM 605 C CA . SER A 1 81 ? -6.659 -11.323 22.149 1.00 94.00 81 SER A CA 1
ATOM 606 C C . SER A 1 81 ? -5.891 -10.525 21.092 1.00 94.00 81 SER A C 1
ATOM 608 O O . SER A 1 81 ? -5.699 -9.331 21.278 1.00 94.00 81 SER A O 1
ATOM 610 N N . VAL A 1 82 ? -5.520 -11.153 19.972 1.00 93.81 82 VAL A N 1
ATOM 611 C CA . VAL A 1 82 ? -4.774 -10.508 18.876 1.00 93.81 82 VAL A CA 1
ATOM 612 C C . VAL A 1 82 ? -5.634 -9.442 18.201 1.00 93.81 82 VAL A C 1
ATOM 614 O O . VAL A 1 82 ? -5.180 -8.325 17.986 1.00 93.81 82 VAL A O 1
ATOM 617 N N . LEU A 1 83 ? -6.903 -9.750 17.916 1.00 95.69 83 LEU A N 1
ATOM 618 C CA . LEU A 1 83 ? -7.836 -8.771 17.357 1.00 95.69 83 LEU A CA 1
ATOM 619 C C . LEU A 1 83 ? -8.029 -7.576 18.304 1.00 95.69 83 LEU A C 1
ATOM 621 O O . LEU A 1 83 ? -8.011 -6.437 17.849 1.00 95.69 83 LEU A O 1
ATOM 625 N N . SER A 1 84 ? -8.171 -7.825 19.611 1.00 95.38 84 SER A N 1
ATOM 626 C CA . SER A 1 84 ? -8.305 -6.757 20.613 1.00 95.38 84 SER A CA 1
ATOM 627 C C . SER A 1 84 ? -7.049 -5.891 20.708 1.00 95.38 84 SER A C 1
ATOM 629 O O . SER A 1 84 ? -7.164 -4.686 20.893 1.00 95.38 84 SER A O 1
ATOM 631 N N . GLU A 1 85 ? -5.863 -6.485 20.570 1.00 94.94 85 GLU A N 1
ATOM 632 C CA . GLU A 1 85 ? -4.584 -5.771 20.564 1.00 94.94 85 GLU A CA 1
ATOM 633 C C . GLU A 1 85 ? -4.465 -4.846 19.346 1.00 94.94 85 GLU A C 1
ATOM 635 O O . GLU A 1 85 ? -4.231 -3.648 19.508 1.00 94.94 85 GLU A O 1
ATOM 640 N N . VAL A 1 86 ? -4.731 -5.357 18.135 1.00 95.50 86 VAL A N 1
ATOM 641 C CA . VAL A 1 86 ? -4.724 -4.534 16.910 1.00 95.50 86 VAL A CA 1
ATOM 642 C C . VAL A 1 86 ? -5.786 -3.433 16.988 1.00 95.50 86 VAL A C 1
ATOM 644 O O . VAL A 1 86 ? -5.525 -2.288 16.616 1.00 95.50 86 VAL A O 1
ATOM 647 N N . LEU A 1 87 ? -6.977 -3.749 17.504 1.00 96.44 87 LEU A N 1
ATOM 648 C CA . LEU A 1 87 ? -8.049 -2.776 17.692 1.00 96.44 87 LEU A CA 1
ATOM 649 C C . LEU A 1 87 ? -7.671 -1.691 18.706 1.00 96.44 87 LEU A C 1
ATOM 651 O O . LEU A 1 87 ? -7.974 -0.520 18.477 1.00 96.44 87 LEU A O 1
ATOM 655 N N . ALA A 1 88 ? -7.006 -2.049 19.806 1.00 95.25 88 ALA A N 1
ATOM 656 C CA . ALA A 1 88 ? -6.527 -1.095 20.802 1.00 95.25 88 ALA A CA 1
ATOM 657 C C . ALA A 1 88 ? -5.460 -0.165 20.209 1.00 95.25 88 ALA A C 1
ATOM 659 O O . ALA A 1 88 ? -5.577 1.052 20.358 1.00 95.25 88 ALA A O 1
ATOM 660 N N . ALA A 1 89 ? -4.491 -0.716 19.469 1.00 94.31 89 ALA A N 1
ATOM 661 C CA . ALA A 1 89 ? -3.474 0.061 18.762 1.00 94.31 89 ALA A CA 1
ATOM 662 C C . ALA A 1 89 ? -4.109 1.035 17.754 1.00 94.31 89 ALA A C 1
ATOM 664 O O . ALA A 1 89 ? -3.802 2.225 17.757 1.00 94.31 89 ALA A O 1
ATOM 665 N N . ALA A 1 90 ? -5.069 0.567 16.951 1.00 95.69 90 ALA A N 1
ATOM 666 C CA . ALA A 1 90 ? -5.802 1.408 16.007 1.00 95.69 90 ALA A CA 1
ATOM 667 C C . ALA A 1 90 ? -6.658 2.483 16.687 1.00 95.69 90 ALA A C 1
ATOM 669 O O . ALA A 1 90 ? -6.669 3.632 16.248 1.00 95.69 90 ALA A O 1
ATOM 670 N N . SER A 1 91 ? -7.338 2.143 17.781 1.00 95.81 91 SER A N 1
ATOM 671 C CA . SER A 1 91 ? -8.142 3.096 18.555 1.00 95.81 91 SER A CA 1
ATOM 672 C C . SER A 1 91 ? -7.271 4.194 19.168 1.00 95.81 91 SER A C 1
ATOM 674 O O . SER A 1 91 ? -7.636 5.369 19.126 1.00 95.81 91 SER A O 1
ATOM 676 N N . TYR A 1 92 ? -6.103 3.826 19.704 1.00 94.69 92 TYR A N 1
ATOM 677 C CA . TYR A 1 92 ? -5.117 4.780 20.203 1.00 94.69 92 TYR A CA 1
ATOM 678 C C . TYR A 1 92 ? -4.578 5.664 19.075 1.00 94.69 92 TYR A C 1
ATOM 680 O O . TYR A 1 92 ? -4.583 6.888 19.206 1.00 94.69 92 TYR A O 1
ATOM 688 N N . ALA A 1 93 ? -4.204 5.062 17.945 1.00 93.50 93 ALA A N 1
ATOM 689 C CA . ALA A 1 93 ? -3.693 5.765 16.777 1.00 93.50 93 ALA A CA 1
ATOM 690 C C . ALA A 1 93 ? -4.709 6.781 16.227 1.00 93.50 93 ALA A C 1
ATOM 692 O O . ALA A 1 93 ? -4.326 7.895 15.891 1.00 93.50 93 ALA A O 1
ATOM 693 N N . PHE A 1 94 ? -6.008 6.462 16.194 1.00 94.94 94 PHE A N 1
ATOM 694 C CA . PHE A 1 94 ? -7.061 7.405 15.791 1.00 94.94 94 PHE A CA 1
ATOM 695 C C . PHE A 1 94 ? -7.438 8.441 16.859 1.00 94.94 94 PHE A C 1
ATOM 697 O O . PHE A 1 94 ? -8.203 9.364 16.561 1.00 94.94 94 PHE A O 1
ATOM 704 N N . SER A 1 95 ? -6.944 8.317 18.094 1.00 93.81 95 SER A N 1
ATOM 705 C CA . SER A 1 95 ? -7.292 9.253 19.164 1.00 93.81 95 SER A CA 1
ATOM 706 C C . SER A 1 95 ? -6.840 10.682 18.823 1.00 93.81 95 SER A C 1
ATOM 708 O O . SER A 1 95 ? -5.765 10.864 18.246 1.00 93.81 95 SER A O 1
ATOM 710 N N . PRO A 1 96 ? -7.604 11.725 19.206 1.00 91.69 96 PRO A N 1
ATOM 711 C CA . PRO A 1 96 ? -7.217 13.111 18.946 1.00 91.69 96 PRO A CA 1
ATOM 712 C C . PRO A 1 96 ? -5.819 13.451 19.468 1.00 91.69 96 PRO A C 1
ATOM 714 O O . PRO A 1 96 ? -5.070 14.134 18.786 1.00 91.69 96 PRO A O 1
ATOM 717 N N . THR A 1 97 ? -5.438 12.926 20.636 1.00 90.56 97 THR A N 1
ATOM 718 C CA . THR A 1 97 ? -4.107 13.136 21.220 1.00 90.56 97 THR A CA 1
ATOM 719 C C . THR A 1 97 ? -2.997 12.603 20.316 1.00 90.56 97 THR A C 1
ATOM 721 O O . THR A 1 97 ? -2.019 13.305 20.078 1.00 90.56 97 THR A O 1
ATOM 724 N N . SER A 1 98 ? -3.158 11.393 19.770 1.00 90.62 98 SER A N 1
ATOM 725 C CA . SER A 1 98 ? -2.178 10.803 18.851 1.00 90.62 98 SER A CA 1
ATOM 726 C C . SER A 1 98 ? -2.135 11.543 17.511 1.00 90.62 98 SER A C 1
ATOM 728 O O . SER A 1 98 ? -1.060 11.791 16.973 1.00 90.62 98 SER A O 1
ATOM 730 N N . GLN A 1 99 ? -3.295 11.964 17.000 1.00 91.69 99 GLN A N 1
ATOM 731 C CA . GLN A 1 99 ? -3.389 12.705 15.740 1.00 91.69 99 GLN A CA 1
ATOM 732 C C . GLN A 1 99 ? -2.788 14.118 15.844 1.00 91.69 99 GLN A C 1
ATOM 734 O O . GLN A 1 99 ? -2.162 14.568 14.889 1.00 91.69 99 GLN A O 1
ATOM 739 N N . LEU A 1 100 ? -2.944 14.793 16.991 1.00 88.31 100 LEU A N 1
ATOM 740 C CA . LEU A 1 100 ? -2.397 16.130 17.255 1.00 88.31 100 LEU A CA 1
ATOM 741 C C . LEU A 1 100 ? -0.902 16.110 17.587 1.00 88.31 100 LEU A C 1
ATOM 743 O O . LEU A 1 100 ? -0.207 17.058 17.239 1.00 88.31 100 LEU A O 1
ATOM 747 N N . GLY A 1 101 ? -0.390 15.041 18.209 1.00 83.94 101 GLY A N 1
ATOM 748 C CA . GLY A 1 101 ? 1.036 14.925 18.542 1.00 83.94 101 GLY A CA 1
ATOM 749 C C . GLY A 1 101 ? 1.961 15.023 17.321 1.00 83.94 101 GLY A C 1
ATOM 750 O O . GLY A 1 101 ? 3.065 15.543 17.428 1.00 83.94 101 GLY A O 1
ATOM 751 N N . GLY A 1 102 ? 1.489 14.602 16.142 1.00 75.25 102 GLY A N 1
ATOM 752 C CA . GLY A 1 102 ? 2.220 14.749 14.877 1.00 75.25 102 GLY A CA 1
ATOM 753 C C . GLY A 1 102 ? 2.069 16.117 14.192 1.00 75.25 102 GLY A C 1
ATOM 754 O O . GLY A 1 102 ? 2.632 16.311 13.115 1.00 75.25 102 GLY A O 1
ATOM 755 N N . MET A 1 103 ? 1.283 17.039 14.762 1.00 76.25 103 MET A N 1
ATOM 756 C CA . MET A 1 103 ? 0.965 18.355 14.184 1.00 76.25 103 MET A CA 1
ATOM 757 C C . MET A 1 103 ? 1.669 19.520 14.886 1.00 76.25 103 MET A C 1
ATOM 759 O O . MET A 1 103 ? 1.411 20.662 14.505 1.00 76.25 103 MET A O 1
ATOM 763 N N . GLU A 1 104 ? 2.511 19.264 15.897 1.00 72.25 104 GLU A N 1
ATOM 764 C CA . GLU A 1 104 ? 3.245 20.328 16.591 1.00 72.25 104 GLU A CA 1
ATOM 765 C C . GLU A 1 104 ? 3.918 21.247 15.553 1.00 72.25 104 GLU A C 1
ATOM 767 O O . GLU A 1 104 ? 4.635 20.752 14.673 1.00 72.25 104 GLU A O 1
ATOM 772 N N . PRO A 1 105 ? 3.627 22.562 15.584 1.00 62.38 105 PRO A N 1
ATOM 773 C CA . PRO A 1 105 ? 4.095 23.520 14.597 1.00 62.38 105 PRO A CA 1
ATOM 774 C C . PRO A 1 105 ? 5.579 23.795 14.836 1.00 62.38 105 PRO A C 1
ATOM 776 O O . PRO A 1 105 ? 5.967 24.855 15.319 1.00 62.38 105 PRO A O 1
ATOM 779 N N . GLU A 1 106 ? 6.423 22.830 14.489 1.00 60.34 106 GLU A N 1
ATOM 780 C CA . GLU A 1 106 ? 7.816 23.098 14.176 1.00 60.34 106 GLU A CA 1
ATOM 781 C C . GLU A 1 106 ? 7.795 24.147 13.058 1.00 60.34 106 GLU A C 1
ATOM 783 O O . GLU A 1 106 ? 7.309 23.899 11.948 1.00 60.34 106 GLU A O 1
ATOM 788 N N . GLU A 1 107 ? 8.219 25.370 13.387 1.00 58.69 107 GLU A N 1
ATOM 789 C CA . GLU A 1 107 ? 8.345 26.462 12.431 1.00 58.69 107 GLU A CA 1
ATOM 790 C C . GLU A 1 107 ? 9.081 25.927 11.197 1.00 58.69 107 GLU A C 1
ATOM 792 O O . GLU A 1 107 ? 10.200 25.430 11.303 1.00 58.69 107 GLU A O 1
ATOM 797 N N . PHE A 1 108 ? 8.412 25.988 10.040 1.00 52.75 108 PHE A N 1
ATOM 798 C CA . PHE A 1 108 ? 8.769 25.408 8.735 1.00 52.75 108 PHE A CA 1
ATOM 799 C C . PHE A 1 108 ? 10.058 26.016 8.123 1.00 52.75 108 PHE A C 1
ATOM 801 O O . PHE A 1 108 ? 10.120 26.399 6.950 1.00 52.75 108 PHE A O 1
ATOM 808 N N . HIS A 1 109 ? 11.118 26.155 8.910 1.00 50.84 109 HIS A N 1
ATOM 809 C CA . HIS A 1 109 ? 12.412 26.668 8.505 1.00 50.84 109 HIS A CA 1
ATOM 810 C C . HIS A 1 109 ? 13.180 25.588 7.734 1.00 50.84 109 HIS A C 1
ATOM 812 O O . HIS A 1 109 ? 14.017 24.872 8.264 1.00 50.84 109 HIS A O 1
ATOM 818 N N . SER A 1 110 ? 12.888 25.526 6.432 1.00 50.59 110 SER A N 1
ATOM 819 C CA . SER A 1 110 ? 13.571 24.755 5.384 1.00 50.59 110 SER A CA 1
ATOM 820 C C . SER A 1 110 ? 13.641 23.237 5.606 1.00 50.59 110 SER A C 1
ATOM 822 O O . SER A 1 110 ? 14.417 22.722 6.401 1.00 50.59 110 SER A O 1
ATOM 824 N N . VAL A 1 111 ? 12.887 22.523 4.769 1.00 53.03 111 VAL A N 1
ATOM 825 C CA . VAL A 1 111 ? 12.773 21.057 4.613 1.00 53.03 111 VAL A CA 1
ATOM 826 C C . VAL A 1 111 ? 14.095 20.385 4.167 1.00 53.03 111 VAL A C 1
ATOM 828 O O . VAL A 1 111 ? 14.094 19.359 3.502 1.00 53.03 111 VAL A O 1
ATOM 831 N N . THR A 1 112 ? 15.261 20.965 4.454 1.00 57.44 112 THR A N 1
ATOM 832 C CA . THR A 1 112 ? 16.552 20.426 3.997 1.00 57.44 112 THR A CA 1
ATOM 833 C C . THR A 1 112 ? 17.242 19.532 5.020 1.00 57.44 112 THR A C 1
ATOM 835 O O . THR A 1 112 ? 18.164 18.819 4.638 1.00 57.44 112 THR A O 1
ATOM 838 N N . ASN A 1 113 ? 16.806 19.532 6.283 1.00 54.97 113 ASN A N 1
ATOM 839 C CA . ASN A 1 113 ? 17.362 18.654 7.311 1.00 54.97 113 ASN A CA 1
ATOM 840 C C . ASN A 1 113 ? 16.346 17.560 7.653 1.00 54.97 113 ASN A C 1
ATOM 842 O O . ASN A 1 113 ? 15.440 17.758 8.452 1.00 54.97 113 ASN A O 1
ATOM 846 N N . ASP A 1 114 ? 16.524 16.412 7.004 1.00 56.94 114 ASP A N 1
ATOM 847 C CA . ASP A 1 114 ? 15.678 15.208 7.040 1.00 56.94 114 ASP A CA 1
ATOM 848 C C . ASP A 1 114 ? 15.636 14.528 8.438 1.00 56.94 114 ASP A C 1
ATOM 850 O O . ASP A 1 114 ? 14.880 13.585 8.647 1.00 56.94 114 ASP A O 1
ATOM 854 N N . GLU A 1 115 ? 16.424 15.012 9.409 1.00 58.88 115 GLU A N 1
ATOM 855 C CA . GLU A 1 115 ? 16.833 14.309 10.640 1.00 58.88 115 GLU A CA 1
ATOM 856 C C . GLU A 1 115 ? 15.713 14.003 11.652 1.00 58.88 115 GLU A C 1
ATOM 858 O O . GLU A 1 115 ? 15.851 13.052 12.410 1.00 58.88 115 GLU A O 1
ATOM 863 N N . ASN A 1 116 ? 14.602 14.746 11.665 1.00 60.34 116 ASN A N 1
ATOM 864 C CA . ASN A 1 116 ? 13.527 14.557 12.649 1.00 60.34 116 ASN A CA 1
ATOM 865 C C . ASN A 1 116 ? 12.161 14.528 11.963 1.00 60.34 116 ASN A C 1
ATOM 867 O O . ASN A 1 116 ? 11.420 15.511 11.985 1.00 60.34 116 ASN A O 1
ATOM 871 N N . LEU A 1 117 ? 11.804 13.400 11.341 1.00 61.84 117 LEU A N 1
ATOM 872 C CA . LEU A 1 117 ? 10.406 13.181 10.977 1.00 61.84 117 LEU A CA 1
ATOM 873 C C . LEU A 1 117 ? 9.591 12.973 12.268 1.00 61.84 117 LEU A C 1
ATOM 875 O O . LEU A 1 117 ? 9.916 12.054 13.019 1.00 61.84 117 LEU A O 1
ATOM 879 N N . PRO A 1 118 ? 8.526 13.764 12.512 1.00 65.75 118 PRO A N 1
ATOM 880 C CA . PRO A 1 118 ? 7.600 13.521 13.612 1.00 65.75 118 PRO A CA 1
ATOM 881 C C . PRO A 1 118 ? 7.107 12.076 13.606 1.00 65.75 118 PRO A C 1
ATOM 883 O O . PRO A 1 118 ? 6.826 11.531 12.531 1.00 65.75 118 PRO A O 1
ATOM 886 N N . GLU A 1 119 ? 6.985 11.483 14.792 1.00 76.56 119 GLU A N 1
ATOM 887 C CA . GLU A 1 119 ? 6.435 10.142 14.964 1.00 76.56 119 GLU A CA 1
ATOM 888 C C . GLU A 1 119 ? 4.992 10.112 14.458 1.00 76.56 119 GLU A C 1
ATOM 890 O O . GLU A 1 119 ? 4.093 10.777 14.971 1.00 76.56 119 GLU A O 1
ATOM 895 N N . GLU A 1 120 ? 4.783 9.357 13.388 1.00 82.88 120 GLU A N 1
ATOM 896 C CA . GLU A 1 120 ? 3.477 9.189 12.772 1.00 82.88 120 GLU A CA 1
ATOM 897 C C . GLU A 1 120 ? 2.774 7.977 13.382 1.00 82.88 120 GLU A C 1
ATOM 899 O O . GLU A 1 120 ? 3.386 6.904 13.448 1.00 82.88 120 GLU A O 1
ATOM 904 N N . PRO A 1 121 ? 1.491 8.092 13.786 1.00 86.31 121 PRO A N 1
ATOM 905 C CA . PRO A 1 121 ? 0.748 6.947 14.284 1.00 86.31 121 PRO A CA 1
ATOM 906 C C . PRO A 1 121 ? 0.645 5.897 13.180 1.00 86.31 121 PRO A C 1
ATOM 908 O O . PRO A 1 121 ? -0.044 6.076 12.167 1.00 86.31 121 PRO A O 1
ATOM 911 N N . SER A 1 122 ? 1.373 4.804 13.380 1.00 91.56 122 SER A N 1
ATOM 912 C CA . SER A 1 122 ? 1.492 3.719 12.423 1.00 91.56 122 SER A CA 1
ATOM 913 C C . SER A 1 122 ? 1.401 2.364 13.107 1.00 91.56 122 SER A C 1
ATOM 915 O O . SER A 1 122 ? 1.745 2.216 14.277 1.00 91.56 122 SER A O 1
ATOM 917 N N . ILE A 1 123 ? 0.895 1.376 12.373 1.00 93.25 123 ILE A N 1
ATOM 918 C CA . ILE A 1 123 ? 0.721 0.003 12.848 1.00 93.25 123 ILE A CA 1
ATOM 919 C C . ILE A 1 123 ? 1.450 -0.925 11.886 1.00 93.25 123 ILE A C 1
ATOM 921 O O . ILE A 1 123 ? 1.200 -0.896 10.679 1.00 93.25 123 ILE A O 1
ATOM 925 N N . CYS A 1 124 ? 2.324 -1.777 12.411 1.00 92.81 124 CYS A N 1
ATOM 926 C CA . CYS A 1 124 ? 3.007 -2.801 11.629 1.00 92.81 124 CYS A CA 1
ATOM 927 C C . CYS A 1 124 ? 2.340 -4.156 11.863 1.00 92.81 124 CYS A C 1
ATOM 929 O O . CYS A 1 124 ? 2.341 -4.673 12.980 1.00 92.81 124 CYS A O 1
ATOM 931 N N . LEU A 1 125 ? 1.804 -4.758 10.805 1.00 94.12 125 LEU A N 1
ATOM 932 C CA . LEU A 1 125 ? 1.212 -6.092 10.844 1.00 94.12 125 LEU A CA 1
ATOM 933 C C . LEU A 1 125 ? 2.122 -7.062 10.103 1.00 94.12 125 LEU A C 1
ATOM 935 O O . LEU A 1 125 ? 2.511 -6.805 8.964 1.00 94.12 125 LEU A O 1
ATOM 939 N N . PHE A 1 126 ? 2.447 -8.180 10.742 1.00 91.81 126 PHE A N 1
ATOM 940 C CA . PHE A 1 126 ? 3.348 -9.184 10.191 1.00 91.81 126 PHE A CA 1
ATOM 941 C C . PHE A 1 126 ? 2.667 -10.543 10.091 1.00 91.81 126 PHE A C 1
ATOM 943 O O . PHE A 1 126 ? 1.985 -10.964 11.021 1.00 91.81 126 PHE A O 1
ATOM 950 N N . THR A 1 127 ? 2.894 -11.273 9.001 1.00 90.19 127 THR A N 1
ATOM 951 C CA . THR A 1 127 ? 2.557 -12.697 8.914 1.00 90.19 127 THR A CA 1
ATOM 952 C C . THR A 1 127 ? 3.811 -13.527 8.628 1.00 90.19 127 THR A C 1
ATOM 954 O O . THR A 1 127 ? 4.580 -13.187 7.729 1.00 90.19 127 THR A O 1
ATOM 957 N N . PRO A 1 128 ? 4.049 -14.642 9.347 1.00 86.50 128 PRO A N 1
ATOM 958 C CA . PRO A 1 128 ? 5.257 -15.448 9.165 1.00 86.50 128 PRO A CA 1
ATOM 959 C C . PRO A 1 128 ? 5.210 -16.347 7.919 1.00 86.50 128 PRO A C 1
ATOM 961 O O . PRO A 1 128 ? 6.102 -17.181 7.728 1.00 86.50 128 PRO A O 1
ATOM 964 N N . TYR A 1 129 ? 4.192 -16.195 7.070 1.00 85.25 129 TYR A N 1
ATOM 965 C CA . TYR A 1 129 ? 3.969 -16.996 5.875 1.00 85.25 129 TYR A CA 1
ATOM 966 C C . TYR A 1 129 ? 4.110 -16.147 4.609 1.00 85.25 129 TYR A C 1
ATOM 968 O O . TYR A 1 129 ? 3.643 -15.015 4.552 1.00 85.25 129 TYR A O 1
ATOM 976 N N . GLU A 1 130 ? 4.775 -16.698 3.597 1.00 83.62 130 GLU A N 1
ATOM 977 C CA . GLU A 1 130 ? 5.037 -16.026 2.318 1.00 83.62 130 GLU A CA 1
ATOM 978 C C . GLU A 1 130 ? 3.749 -15.913 1.489 1.00 83.62 130 GLU A C 1
ATOM 980 O O . GLU A 1 130 ? 2.949 -16.855 1.446 1.00 83.62 130 GLU A O 1
ATOM 985 N N . GLY A 1 131 ? 3.531 -14.761 0.851 1.00 82.06 131 GLY A N 1
ATOM 986 C CA . GLY A 1 131 ? 2.373 -14.504 -0.006 1.00 82.06 131 GLY A CA 1
ATOM 987 C C . GLY A 1 131 ? 1.040 -14.426 0.740 1.00 82.06 131 GLY A C 1
ATOM 988 O O . GLY A 1 131 ? -0.015 -14.469 0.115 1.00 82.06 131 GLY A O 1
ATOM 989 N N . CYS A 1 132 ? 1.056 -14.326 2.070 1.00 87.38 132 CYS A N 1
ATOM 990 C CA . CYS A 1 132 ? -0.146 -14.368 2.908 1.00 87.38 132 CYS A CA 1
ATOM 991 C C . CYS A 1 132 ? -0.714 -12.985 3.227 1.00 87.38 132 CYS A C 1
ATOM 993 O O . CYS A 1 132 ? -1.249 -12.763 4.314 1.00 87.38 132 CYS A O 1
ATOM 995 N N . HIS A 1 133 ? -0.617 -12.052 2.280 1.00 91.25 133 HIS A N 1
ATOM 996 C CA . HIS A 1 133 ? -1.165 -10.706 2.445 1.00 91.25 133 HIS A CA 1
ATOM 997 C C . HIS A 1 133 ? -2.673 -10.739 2.722 1.00 91.25 133 HIS A C 1
ATOM 999 O O . HIS A 1 133 ? -3.137 -9.952 3.533 1.00 91.25 133 HIS A O 1
ATOM 1005 N N . ASP A 1 134 ? -3.398 -11.724 2.182 1.00 91.31 134 ASP A N 1
ATOM 1006 C CA . ASP A 1 134 ? -4.833 -11.925 2.426 1.00 91.31 134 ASP A CA 1
ATOM 1007 C C . ASP A 1 134 ? -5.172 -12.100 3.927 1.00 91.31 134 ASP A C 1
ATOM 1009 O O . ASP A 1 134 ? -6.253 -11.716 4.376 1.00 91.31 134 ASP A O 1
ATOM 1013 N N . ILE A 1 135 ? -4.240 -12.628 4.738 1.00 92.31 135 ILE A N 1
ATOM 1014 C CA . ILE A 1 135 ? -4.399 -12.699 6.202 1.00 92.31 135 ILE A CA 1
ATOM 1015 C C . ILE A 1 135 ? -4.382 -11.290 6.801 1.00 92.31 135 ILE A C 1
ATOM 1017 O O . ILE A 1 135 ? -5.229 -10.947 7.625 1.00 92.31 135 ILE A O 1
ATOM 1021 N N . ILE A 1 136 ? -3.423 -10.461 6.386 1.00 94.88 136 ILE A N 1
ATOM 1022 C CA . ILE A 1 136 ? -3.318 -9.074 6.848 1.00 94.88 136 ILE A CA 1
ATOM 1023 C C . ILE A 1 136 ? -4.534 -8.274 6.363 1.00 94.88 136 ILE A C 1
ATOM 1025 O O . ILE A 1 136 ? -5.138 -7.557 7.160 1.00 94.88 136 ILE A O 1
ATOM 1029 N N . ASP A 1 137 ? -4.944 -8.464 5.106 1.00 95.31 137 ASP A N 1
ATOM 1030 C CA . ASP A 1 137 ? -6.138 -7.858 4.516 1.00 95.31 137 ASP A CA 1
ATOM 1031 C C . ASP A 1 137 ? -7.373 -8.153 5.381 1.00 95.31 137 ASP A C 1
ATOM 1033 O O . ASP A 1 137 ? -8.081 -7.231 5.786 1.00 95.31 137 ASP A O 1
ATOM 1037 N N . SER A 1 138 ? -7.597 -9.422 5.747 1.00 94.19 138 SER A N 1
ATOM 1038 C CA . SER A 1 138 ? -8.734 -9.829 6.582 1.00 94.19 138 SER A CA 1
ATOM 1039 C C . SER A 1 138 ? -8.694 -9.222 7.988 1.00 94.19 138 SER A C 1
ATOM 1041 O O . SER A 1 138 ? -9.748 -8.885 8.536 1.00 94.19 138 SER A O 1
ATOM 1043 N N . MET A 1 139 ? -7.508 -9.071 8.591 1.00 96.00 139 MET A N 1
ATOM 1044 C CA . MET A 1 139 ? -7.367 -8.394 9.885 1.00 96.00 139 MET A CA 1
ATOM 1045 C C . MET A 1 139 ? -7.738 -6.912 9.765 1.00 96.00 139 MET A C 1
ATOM 1047 O O . MET A 1 139 ? -8.549 -6.411 10.544 1.00 96.00 139 MET A O 1
ATOM 1051 N N . ILE A 1 140 ? -7.200 -6.217 8.761 1.00 96.50 140 ILE A N 1
ATOM 1052 C CA . ILE A 1 140 ? -7.462 -4.789 8.542 1.00 96.50 140 ILE A CA 1
ATOM 1053 C C . ILE A 1 140 ? -8.940 -4.546 8.252 1.00 96.50 140 ILE A C 1
ATOM 1055 O O . ILE A 1 140 ? -9.518 -3.631 8.829 1.00 96.50 140 ILE A O 1
ATOM 1059 N N . GLN A 1 141 ? -9.576 -5.380 7.427 1.00 94.88 141 GLN A N 1
ATOM 1060 C CA . GLN A 1 141 ? -11.013 -5.286 7.159 1.00 94.88 141 GLN A CA 1
ATOM 1061 C C . GLN A 1 141 ? -11.842 -5.455 8.440 1.00 94.88 141 GLN A C 1
ATOM 1063 O O . GLN A 1 141 ? -12.776 -4.687 8.670 1.00 94.88 141 GLN A O 1
ATOM 1068 N N . SER A 1 142 ? -11.467 -6.403 9.307 1.00 94.50 142 SER A N 1
ATOM 1069 C CA . SER A 1 142 ? -12.153 -6.644 10.584 1.00 94.50 142 SER A CA 1
ATOM 1070 C C . SER A 1 142 ? -12.048 -5.446 11.534 1.00 94.50 142 SER A C 1
ATOM 1072 O O . SER A 1 142 ? -13.041 -5.044 12.140 1.00 94.50 142 SER A O 1
ATOM 1074 N N . VAL A 1 143 ? -10.859 -4.851 11.650 1.00 95.75 143 VAL A N 1
ATOM 1075 C CA . VAL A 1 143 ? -10.608 -3.677 12.506 1.00 95.75 143 VAL A CA 1
ATOM 1076 C C . VAL A 1 143 ? -11.265 -2.426 11.916 1.00 95.75 143 VAL A C 1
ATOM 1078 O O . VAL A 1 143 ? -11.907 -1.670 12.641 1.00 95.75 143 VAL A O 1
ATOM 1081 N N . ALA A 1 144 ? -11.167 -2.217 10.601 1.00 95.12 144 ALA A N 1
ATOM 1082 C CA . ALA A 1 144 ? -11.794 -1.093 9.911 1.00 95.12 144 ALA A CA 1
ATOM 1083 C C . ALA A 1 144 ? -13.318 -1.112 10.035 1.00 95.12 144 ALA A C 1
ATOM 1085 O O . ALA A 1 144 ? -13.911 -0.069 10.304 1.00 95.12 144 ALA A O 1
ATOM 1086 N N . ASN A 1 145 ? -13.942 -2.289 9.935 1.00 93.19 145 ASN A N 1
ATOM 1087 C CA . ASN A 1 145 ? -15.367 -2.456 10.213 1.00 93.19 145 ASN A CA 1
ATOM 1088 C C . ASN A 1 145 ? -15.710 -2.016 11.651 1.00 93.19 145 ASN A C 1
ATOM 1090 O O . ASN A 1 145 ? -16.542 -1.130 11.845 1.00 93.19 145 ASN A O 1
ATOM 1094 N N . GLN A 1 146 ? -14.998 -2.538 12.657 1.00 93.88 146 GLN A N 1
ATOM 1095 C CA . GLN A 1 146 ? -15.253 -2.201 14.067 1.00 93.88 146 GLN A CA 1
ATOM 1096 C C . GLN A 1 146 ? -15.060 -0.714 14.395 1.00 93.88 146 GLN A C 1
ATOM 1098 O O . GLN A 1 146 ? -15.727 -0.188 15.284 1.00 93.88 146 GLN A O 1
ATOM 1103 N N . LEU A 1 147 ? -14.169 -0.029 13.675 1.00 93.88 147 LEU A N 1
ATOM 1104 C CA . LEU A 1 147 ? -13.892 1.397 13.854 1.00 93.88 147 LEU A CA 1
ATOM 1105 C C . LEU A 1 147 ? -14.665 2.298 12.880 1.00 93.88 147 LEU A C 1
ATOM 1107 O O . LEU A 1 147 ? -14.450 3.511 12.888 1.00 93.88 147 LEU A O 1
ATOM 1111 N N . ASN A 1 148 ? -15.549 1.731 12.046 1.00 92.56 148 ASN A N 1
ATOM 1112 C CA . ASN A 1 148 ? -16.242 2.431 10.960 1.00 92.56 148 ASN A CA 1
ATOM 1113 C C . ASN A 1 148 ? -15.281 3.299 10.117 1.00 92.56 148 ASN A C 1
ATOM 1115 O O . ASN A 1 148 ? -15.566 4.456 9.793 1.00 92.56 148 ASN A O 1
ATOM 1119 N N . ALA A 1 149 ? -14.111 2.743 9.811 1.00 93.94 149 ALA A N 1
ATOM 1120 C CA . ALA A 1 149 ? -13.071 3.376 9.017 1.00 93.94 149 ALA A CA 1
ATOM 1121 C C . ALA A 1 149 ? -13.103 2.849 7.578 1.00 93.94 149 ALA A C 1
ATOM 1123 O O . ALA A 1 149 ? -13.444 1.689 7.339 1.00 93.94 149 ALA A O 1
ATOM 1124 N N . ASP A 1 150 ? -12.727 3.691 6.619 1.00 95.12 150 ASP A N 1
ATOM 1125 C CA . ASP A 1 150 ? -12.399 3.220 5.274 1.00 95.12 150 ASP A CA 1
ATOM 1126 C C . ASP A 1 150 ? -10.910 2.868 5.161 1.00 95.12 150 ASP A C 1
ATOM 1128 O O . ASP A 1 150 ? -10.091 3.236 6.008 1.00 95.12 150 ASP A O 1
ATOM 1132 N N . VAL A 1 151 ? -10.559 2.102 4.130 1.00 96.06 151 VAL A N 1
ATOM 1133 C CA . VAL A 1 151 ? -9.181 1.662 3.890 1.00 96.06 151 VAL A CA 1
ATOM 1134 C C . VAL A 1 151 ? -8.795 2.007 2.463 1.00 96.06 151 VAL A C 1
ATOM 1136 O O . VAL A 1 151 ? -9.469 1.593 1.525 1.00 96.06 151 VAL A O 1
ATOM 1139 N N . VAL A 1 152 ? -7.695 2.736 2.294 1.00 96.81 152 VAL A N 1
ATOM 1140 C CA . VAL A 1 152 ? -7.031 2.918 1.000 1.00 96.81 152 VAL A CA 1
ATOM 1141 C C . VAL A 1 152 ? -5.841 1.973 0.950 1.00 96.81 152 VAL A C 1
ATOM 1143 O O . VAL A 1 152 ? -4.905 2.110 1.738 1.00 96.81 152 VAL A O 1
ATOM 1146 N N . VAL A 1 153 ? -5.875 1.015 0.032 1.00 97.31 153 VAL A N 1
ATOM 1147 C CA . VAL A 1 153 ? -4.840 -0.006 -0.127 1.00 97.31 153 VAL A CA 1
ATOM 1148 C C . VAL A 1 153 ? -3.840 0.418 -1.190 1.00 97.31 153 VAL A C 1
ATOM 1150 O O . VAL A 1 153 ? -4.197 0.675 -2.336 1.00 97.31 153 VAL A O 1
ATOM 1153 N N . LEU A 1 154 ? -2.567 0.454 -0.819 1.00 97.38 154 LEU A N 1
ATOM 1154 C CA . LEU A 1 154 ? -1.449 0.711 -1.715 1.00 97.38 154 LEU A CA 1
ATOM 1155 C C . LEU A 1 154 ? -0.610 -0.567 -1.796 1.00 97.38 154 LEU A C 1
ATOM 1157 O O . LEU A 1 154 ? 0.191 -0.851 -0.908 1.00 97.38 154 LEU A O 1
ATOM 1161 N N . ASP A 1 155 ? -0.835 -1.363 -2.842 1.00 96.19 155 ASP A N 1
ATOM 1162 C CA . ASP A 1 155 ? -0.081 -2.597 -3.090 1.00 96.19 155 ASP A CA 1
ATOM 1163 C C . ASP A 1 155 ? 1.297 -2.276 -3.675 1.00 96.19 155 ASP A C 1
ATOM 1165 O O . ASP A 1 155 ? 1.420 -1.520 -4.641 1.00 96.19 155 ASP A O 1
ATOM 1169 N N . ALA A 1 156 ? 2.347 -2.855 -3.096 1.00 95.06 156 ALA A N 1
ATOM 1170 C CA . ALA A 1 156 ? 3.719 -2.611 -3.518 1.00 95.06 156 ALA A CA 1
ATOM 1171 C C . ALA A 1 156 ? 3.995 -2.974 -4.988 1.00 95.06 156 ALA A C 1
ATOM 1173 O O . ALA A 1 156 ? 4.776 -2.279 -5.641 1.00 95.06 156 ALA A O 1
ATOM 1174 N N . LEU A 1 157 ? 3.322 -3.992 -5.538 1.00 94.69 157 LEU A N 1
ATOM 1175 C CA . LEU A 1 157 ? 3.436 -4.346 -6.957 1.00 94.69 157 LEU A CA 1
ATOM 1176 C C . LEU A 1 157 ? 2.839 -3.249 -7.844 1.00 94.69 157 LEU A C 1
ATOM 1178 O O . LEU A 1 157 ? 3.446 -2.853 -8.838 1.00 94.69 157 LEU A O 1
ATOM 1182 N N . GLU A 1 158 ? 1.681 -2.715 -7.458 1.00 95.25 158 GLU A N 1
ATOM 1183 C CA . GLU A 1 158 ? 1.015 -1.622 -8.173 1.00 95.25 158 GLU A CA 1
ATOM 1184 C C . GLU A 1 158 ? 1.830 -0.325 -8.103 1.00 95.25 158 GLU A C 1
ATOM 1186 O O . GLU A 1 158 ? 1.966 0.391 -9.097 1.00 95.25 158 GLU A O 1
ATOM 1191 N N . LEU A 1 159 ? 2.446 -0.047 -6.949 1.00 95.44 159 LEU A N 1
ATOM 1192 C CA . LEU A 1 159 ? 3.391 1.059 -6.790 1.00 95.44 159 LEU A CA 1
ATOM 1193 C C . LEU A 1 159 ? 4.627 0.872 -7.686 1.00 95.44 159 LEU A C 1
ATOM 1195 O O . LEU A 1 159 ? 5.054 1.817 -8.354 1.00 95.44 159 LEU A O 1
ATOM 1199 N N . ALA A 1 160 ? 5.181 -0.344 -7.746 1.00 93.38 160 ALA A N 1
ATOM 1200 C CA . ALA A 1 160 ? 6.333 -0.684 -8.580 1.00 93.38 160 ALA A CA 1
ATOM 1201 C C . ALA A 1 160 ? 6.028 -0.605 -10.085 1.00 93.38 160 ALA A C 1
ATOM 1203 O O . ALA A 1 160 ? 6.903 -0.234 -10.871 1.00 93.38 160 ALA A O 1
ATOM 1204 N N . LEU A 1 161 ? 4.792 -0.895 -10.497 1.00 93.31 161 LEU A N 1
ATOM 1205 C CA . LEU A 1 161 ? 4.320 -0.700 -11.871 1.00 93.31 161 LEU A CA 1
ATOM 1206 C C . LEU A 1 161 ? 4.254 0.783 -12.276 1.00 93.31 161 LEU A C 1
ATOM 1208 O O . LEU A 1 161 ? 4.312 1.105 -13.468 1.00 93.31 161 LEU A O 1
ATOM 1212 N N . GLY A 1 162 ? 4.183 1.701 -11.309 1.00 93.19 162 GLY A N 1
ATOM 1213 C CA . GLY A 1 162 ? 4.240 3.140 -11.543 1.00 93.19 162 GLY A CA 1
ATOM 1214 C C . GLY A 1 162 ? 3.104 3.619 -12.445 1.00 93.19 162 GLY A C 1
ATOM 1215 O O . GLY A 1 162 ? 1.935 3.499 -12.101 1.00 93.19 162 GLY A O 1
ATOM 1216 N N . GLU A 1 163 ? 3.431 4.189 -13.612 1.00 92.31 163 GLU A N 1
ATOM 1217 C CA . GLU A 1 163 ? 2.415 4.732 -14.535 1.00 92.31 163 GLU A CA 1
ATOM 1218 C C . GLU A 1 163 ? 1.545 3.659 -15.212 1.00 92.31 163 GLU A C 1
ATOM 1220 O O . GLU A 1 163 ? 0.579 4.005 -15.893 1.00 92.31 163 GLU A O 1
ATOM 1225 N N . PHE A 1 164 ? 1.898 2.383 -15.034 1.00 90.81 164 PHE A N 1
ATOM 1226 C CA . PHE A 1 164 ? 1.159 1.225 -15.537 1.00 90.81 164 PHE A CA 1
ATOM 1227 C C . PHE A 1 164 ? 0.377 0.490 -14.445 1.00 90.81 164 PHE A C 1
ATOM 1229 O O . PHE A 1 164 ? -0.287 -0.492 -14.757 1.00 90.81 164 PHE A O 1
ATOM 1236 N N . GLY A 1 165 ? 0.487 0.931 -13.190 1.00 92.94 165 GLY A N 1
ATOM 1237 C CA . GLY A 1 165 ? -0.270 0.363 -12.081 1.00 92.94 165 GLY A CA 1
ATOM 1238 C C . GLY A 1 165 ? -1.666 0.970 -11.967 1.00 92.94 165 GLY A C 1
ATOM 1239 O O . GLY A 1 165 ? -2.028 1.917 -12.674 1.00 92.94 165 GLY A O 1
ATOM 1240 N N . ALA A 1 166 ? -2.435 0.464 -11.010 1.00 94.12 166 ALA A N 1
ATOM 1241 C CA . ALA A 1 166 ? -3.812 0.876 -10.764 1.00 94.12 166 ALA A CA 1
ATOM 1242 C C . ALA A 1 166 ? -3.965 2.367 -10.416 1.00 94.12 166 ALA A C 1
ATOM 1244 O O . ALA A 1 166 ? -4.980 2.971 -10.749 1.00 94.12 166 ALA A O 1
ATOM 1245 N N . LEU A 1 167 ? -2.951 2.988 -9.802 1.00 94.19 167 LEU A N 1
ATOM 1246 C CA . LEU A 1 167 ? -2.950 4.421 -9.464 1.00 94.19 167 LEU A CA 1
ATOM 1247 C C . LEU A 1 167 ? -2.969 5.340 -10.696 1.00 94.19 167 LEU A C 1
ATOM 1249 O O . LEU A 1 167 ? -3.252 6.534 -10.585 1.00 94.19 167 LEU A O 1
ATOM 1253 N N . GLY A 1 168 ? -2.672 4.795 -11.873 1.00 93.44 168 GLY A N 1
ATOM 1254 C CA . GLY A 1 168 ? -2.704 5.522 -13.124 1.00 93.44 168 GLY A CA 1
ATOM 1255 C C . GLY A 1 168 ? -1.470 6.383 -13.378 1.00 93.44 168 GLY A C 1
ATOM 1256 O O . GLY A 1 168 ? -0.494 6.448 -12.625 1.00 93.44 168 GLY A O 1
ATOM 1257 N N . LYS A 1 169 ? -1.517 7.051 -14.528 1.00 93.25 169 LYS A N 1
ATOM 1258 C CA . LYS A 1 169 ? -0.343 7.646 -15.160 1.00 93.25 169 LYS A CA 1
ATOM 1259 C C . LYS A 1 169 ? 0.251 8.816 -14.379 1.00 93.25 169 LYS A C 1
ATOM 1261 O O . LYS A 1 169 ? 1.472 8.912 -14.261 1.00 93.25 169 LYS A O 1
ATOM 1266 N N . ASP A 1 170 ? -0.592 9.712 -13.876 1.00 94.06 170 ASP A N 1
ATOM 1267 C CA . ASP A 1 170 ? -0.135 10.948 -13.234 1.00 94.06 170 ASP A CA 1
ATOM 1268 C C . ASP A 1 170 ? 0.529 10.667 -11.886 1.00 94.06 170 ASP A C 1
ATOM 1270 O O . ASP A 1 170 ? 1.649 11.124 -11.642 1.00 94.06 170 ASP A O 1
ATOM 1274 N N . ILE A 1 171 ? -0.100 9.826 -11.062 1.00 95.38 171 ILE A N 1
ATOM 1275 C CA . ILE A 1 171 ? 0.466 9.387 -9.785 1.00 95.38 171 ILE A CA 1
ATOM 1276 C C . ILE A 1 171 ? 1.724 8.546 -10.014 1.00 95.38 171 ILE A C 1
ATOM 1278 O O . ILE A 1 171 ? 2.756 8.808 -9.399 1.00 95.38 171 ILE A O 1
ATOM 1282 N N . GLY A 1 172 ? 1.701 7.596 -10.953 1.00 94.12 172 GLY A N 1
ATOM 1283 C CA . GLY A 1 172 ? 2.874 6.780 -11.264 1.00 94.12 172 GLY A CA 1
ATOM 1284 C C . GLY A 1 172 ? 4.095 7.591 -11.723 1.00 94.12 172 GLY A C 1
ATOM 1285 O O . GLY A 1 172 ? 5.244 7.253 -11.411 1.00 94.12 172 GLY A O 1
ATOM 1286 N N . ARG A 1 173 ? 3.868 8.708 -12.424 1.00 93.31 173 ARG A N 1
ATOM 1287 C CA . ARG A 1 173 ? 4.916 9.674 -12.789 1.00 93.31 173 ARG A CA 1
ATOM 1288 C C . ARG A 1 173 ? 5.411 10.478 -11.598 1.00 93.31 173 ARG A C 1
ATOM 1290 O O . ARG A 1 173 ? 6.619 10.667 -11.492 1.00 93.31 173 ARG A O 1
ATOM 1297 N N . ALA A 1 174 ? 4.517 10.918 -10.716 1.00 94.25 174 ALA A N 1
ATOM 1298 C CA . ALA A 1 174 ? 4.895 11.596 -9.481 1.00 94.25 174 ALA A CA 1
ATOM 1299 C C . ALA A 1 174 ? 5.755 10.691 -8.588 1.00 94.25 174 ALA A C 1
ATOM 1301 O O . ALA A 1 174 ? 6.834 11.106 -8.177 1.00 94.25 174 ALA A O 1
ATOM 1302 N N . ILE A 1 175 ? 5.345 9.432 -8.387 1.00 94.25 175 ILE A N 1
ATOM 1303 C CA . ILE A 1 175 ? 6.128 8.425 -7.656 1.00 94.25 175 ILE A CA 1
ATOM 1304 C C . ILE A 1 175 ? 7.488 8.230 -8.323 1.00 94.25 175 ILE A C 1
ATOM 1306 O O . ILE A 1 175 ? 8.506 8.275 -7.650 1.00 94.25 175 ILE A O 1
ATOM 1310 N N . SER A 1 176 ? 7.538 8.080 -9.651 1.00 92.25 176 SER A N 1
ATOM 1311 C CA . SER A 1 176 ? 8.818 7.970 -10.365 1.00 92.25 176 SER A CA 1
ATOM 1312 C C . SER A 1 176 ? 9.734 9.173 -10.111 1.00 92.25 176 SER A C 1
ATOM 1314 O O . SER A 1 176 ? 10.924 8.987 -9.876 1.00 92.25 176 SER A O 1
ATOM 1316 N N . ALA A 1 177 ? 9.180 10.389 -10.143 1.00 92.62 177 ALA A N 1
ATOM 1317 C CA . ALA A 1 177 ? 9.928 11.632 -9.977 1.00 92.62 177 ALA A CA 1
ATOM 1318 C C . ALA A 1 177 ? 10.520 11.794 -8.569 1.00 92.62 177 ALA A C 1
ATOM 1320 O O . ALA A 1 177 ? 11.554 12.437 -8.432 1.00 92.62 177 ALA A O 1
ATOM 1321 N N . VAL A 1 178 ? 9.920 11.174 -7.544 1.00 91.00 178 VAL A N 1
ATOM 1322 C CA . VAL A 1 178 ? 10.472 11.135 -6.176 1.00 91.00 178 VAL A CA 1
ATOM 1323 C C . VAL A 1 178 ? 11.844 10.453 -6.128 1.00 91.00 178 VAL A C 1
ATOM 1325 O O . VAL A 1 178 ? 12.660 10.778 -5.270 1.00 91.00 178 VAL A O 1
ATOM 1328 N N . TYR A 1 179 ? 12.116 9.535 -7.055 1.00 88.56 179 TYR A N 1
ATOM 1329 C CA . TYR A 1 179 ? 13.364 8.777 -7.102 1.00 88.56 179 TYR A CA 1
ATOM 1330 C C . TYR A 1 179 ? 14.366 9.264 -8.158 1.00 88.56 179 TYR A C 1
ATOM 1332 O O . TYR A 1 179 ? 15.443 8.682 -8.303 1.00 88.56 179 TYR A O 1
ATOM 1340 N N . GLU A 1 180 ? 14.019 10.285 -8.940 1.00 88.00 180 GLU A N 1
ATOM 1341 C CA . GLU A 1 180 ? 14.919 10.855 -9.941 1.00 88.00 180 GLU A CA 1
ATOM 1342 C C . GLU A 1 180 ? 15.842 11.892 -9.276 1.00 88.00 180 GLU A C 1
ATOM 1344 O O . GLU A 1 180 ? 15.393 12.721 -8.491 1.00 88.00 180 GLU A O 1
ATOM 1349 N N . SER A 1 181 ? 17.143 11.864 -9.594 1.00 72.19 181 SER A N 1
ATOM 1350 C CA . SER A 1 181 ? 18.130 12.806 -9.033 1.00 72.19 181 SER A CA 1
ATOM 1351 C C . SER A 1 181 ? 17.874 14.259 -9.442 1.00 72.19 181 SER A C 1
ATOM 1353 O O . SER A 1 181 ? 18.213 15.184 -8.712 1.00 72.19 181 SER A O 1
ATOM 1355 N N . GLU A 1 182 ? 17.284 14.450 -10.621 1.00 73.69 182 GLU A N 1
ATOM 1356 C CA . GLU A 1 182 ? 16.808 15.735 -11.119 1.00 73.69 182 GLU A CA 1
ATOM 1357 C C . GLU A 1 182 ? 15.303 15.599 -11.365 1.00 73.69 182 GLU A C 1
ATOM 1359 O O . GLU A 1 182 ? 14.903 15.051 -12.401 1.00 73.69 182 GLU A O 1
ATOM 1364 N N . PRO A 1 183 ? 14.450 16.023 -10.415 1.00 69.00 183 PRO A N 1
ATOM 1365 C CA . PRO A 1 183 ? 13.015 15.872 -10.568 1.00 69.00 183 PRO A CA 1
ATOM 1366 C C . PRO A 1 183 ? 12.555 16.718 -11.756 1.00 69.00 183 PRO A C 1
ATOM 1368 O O . PRO A 1 183 ? 12.584 17.945 -11.730 1.00 69.00 183 PRO A O 1
ATOM 1371 N N . LYS A 1 184 ? 12.112 16.046 -12.821 1.00 80.69 184 LYS A N 1
ATOM 1372 C CA . LYS A 1 184 ? 11.496 16.704 -13.988 1.00 80.69 184 LYS A CA 1
ATOM 1373 C C . LYS A 1 184 ? 10.126 17.294 -13.669 1.00 80.69 184 LYS A C 1
ATOM 1375 O O . LYS A 1 184 ? 9.593 18.068 -14.459 1.00 80.69 184 LYS A O 1
ATOM 1380 N N . LEU A 1 185 ? 9.523 16.835 -12.575 1.00 83.94 185 LEU A N 1
ATOM 1381 C CA . LEU A 1 185 ? 8.204 17.233 -12.122 1.00 83.94 185 LEU A CA 1
ATOM 1382 C C . LEU A 1 185 ? 8.341 18.199 -10.948 1.00 83.94 185 LEU A C 1
ATOM 1384 O O . LEU A 1 185 ? 9.139 17.964 -10.043 1.00 83.94 185 LEU A O 1
ATOM 1388 N N . ASP A 1 186 ? 7.523 19.247 -10.945 1.00 88.12 186 ASP A N 1
ATOM 1389 C CA . ASP A 1 186 ? 7.505 20.220 -9.857 1.00 88.12 186 ASP A CA 1
ATOM 1390 C C . ASP A 1 186 ? 7.177 19.536 -8.520 1.00 88.12 186 ASP A C 1
ATOM 1392 O O . ASP A 1 186 ? 6.255 18.718 -8.436 1.00 88.12 186 ASP A O 1
ATOM 1396 N N . SER A 1 187 ? 7.898 19.904 -7.454 1.00 90.06 187 SER A N 1
ATOM 1397 C CA . SER A 1 187 ? 7.678 19.365 -6.098 1.00 90.06 187 SER A CA 1
ATOM 1398 C C . SER A 1 187 ? 6.223 19.535 -5.637 1.00 90.06 187 SER A C 1
ATOM 1400 O O . SER A 1 187 ? 5.690 18.661 -4.956 1.00 90.06 187 SER A O 1
ATOM 1402 N N . SER A 1 188 ? 5.555 20.613 -6.066 1.00 91.19 188 SER A N 1
ATOM 1403 C CA . SER A 1 188 ? 4.130 20.850 -5.807 1.00 91.19 188 SER A CA 1
ATOM 1404 C C . SER A 1 188 ? 3.242 19.784 -6.444 1.00 91.19 188 SER A C 1
ATOM 1406 O O . SER A 1 188 ? 2.376 19.242 -5.774 1.00 91.19 188 SER A O 1
ATOM 1408 N N . ARG A 1 189 ? 3.488 19.410 -7.706 1.00 92.69 189 ARG A N 1
ATOM 1409 C CA . ARG A 1 189 ? 2.719 18.363 -8.395 1.00 92.69 189 ARG A CA 1
ATOM 1410 C C . ARG A 1 189 ? 2.946 16.989 -7.785 1.00 92.69 189 ARG A C 1
ATOM 1412 O O . ARG A 1 189 ? 2.001 16.211 -7.699 1.00 92.69 189 ARG A O 1
ATOM 1419 N N . ILE A 1 190 ? 4.181 16.692 -7.370 1.00 93.56 190 ILE A N 1
ATOM 1420 C CA . ILE A 1 190 ? 4.476 15.470 -6.613 1.00 93.56 190 ILE A CA 1
ATOM 1421 C C . ILE A 1 190 ? 3.615 15.459 -5.351 1.00 93.56 190 ILE A C 1
ATOM 1423 O O . ILE A 1 190 ? 2.903 14.493 -5.108 1.00 93.56 190 ILE A O 1
ATOM 1427 N N . GLN A 1 191 ? 3.620 16.554 -4.597 1.00 94.12 191 GLN A N 1
ATOM 1428 C CA . GLN A 1 191 ? 2.872 16.658 -3.353 1.00 94.12 191 GLN A CA 1
ATOM 1429 C C . GLN A 1 191 ? 1.352 16.531 -3.557 1.00 94.12 191 GLN A C 1
ATOM 1431 O O . GLN A 1 191 ? 0.723 15.712 -2.889 1.00 94.12 191 GLN A O 1
ATOM 1436 N N . THR A 1 192 ? 0.782 17.224 -4.548 1.00 94.75 192 THR A N 1
ATOM 1437 C CA . THR A 1 192 ? -0.636 17.095 -4.921 1.00 94.75 192 THR A CA 1
ATOM 1438 C C . THR A 1 192 ? -1.000 15.657 -5.301 1.00 94.75 192 THR A C 1
ATOM 1440 O O . THR A 1 192 ? -2.112 15.213 -5.029 1.00 94.75 192 THR A O 1
ATOM 1443 N N . ALA A 1 193 ? -0.079 14.891 -5.900 1.00 95.75 193 ALA A N 1
ATOM 1444 C CA . ALA A 1 193 ? -0.338 13.493 -6.240 1.00 95.75 193 ALA A CA 1
ATOM 1445 C C . ALA A 1 193 ? -0.511 12.628 -4.987 1.00 95.75 193 ALA A C 1
ATOM 1447 O O . ALA A 1 193 ? -1.443 11.833 -4.914 1.00 95.75 193 ALA A O 1
ATOM 1448 N N . PHE A 1 194 ? 0.361 12.794 -3.990 1.00 96.50 194 PHE A N 1
ATOM 1449 C CA . PHE A 1 194 ? 0.255 12.066 -2.724 1.00 96.50 194 PHE A CA 1
ATOM 1450 C C . PHE A 1 194 ? -0.955 12.520 -1.899 1.00 96.50 194 PHE A C 1
ATOM 1452 O O . PHE A 1 194 ? -1.618 11.688 -1.282 1.00 96.50 194 PHE A O 1
ATOM 1459 N N . GLU A 1 195 ? -1.295 13.809 -1.937 1.00 95.81 195 GLU A N 1
ATOM 1460 C CA . GLU A 1 195 ? -2.540 14.330 -1.360 1.00 95.81 195 GLU A CA 1
ATOM 1461 C C . GLU A 1 195 ? -3.767 13.696 -2.008 1.00 95.81 195 GLU A C 1
ATOM 1463 O O . GLU A 1 195 ? -4.668 13.253 -1.298 1.00 95.81 195 GLU A O 1
ATOM 1468 N N . ALA A 1 196 ? -3.779 13.557 -3.336 1.00 95.81 196 ALA A N 1
ATOM 1469 C CA . ALA A 1 196 ? -4.848 12.860 -4.039 1.00 95.81 196 ALA A CA 1
ATOM 1470 C C . ALA A 1 196 ? -4.979 11.409 -3.541 1.00 95.81 196 ALA A C 1
ATOM 1472 O O . ALA A 1 196 ? -6.087 10.989 -3.223 1.00 95.81 196 ALA A O 1
ATOM 1473 N N . ILE A 1 197 ? -3.870 10.668 -3.385 1.00 95.81 197 ILE A N 1
ATOM 1474 C CA . ILE A 1 197 ? -3.877 9.281 -2.875 1.00 95.81 197 ILE A CA 1
ATOM 1475 C C . ILE A 1 197 ? -4.532 9.183 -1.489 1.00 95.81 197 ILE A C 1
ATOM 1477 O O . ILE A 1 197 ? -5.348 8.296 -1.246 1.00 95.81 197 ILE A O 1
ATOM 1481 N N . VAL A 1 198 ? -4.201 10.076 -0.555 1.00 95.44 198 VAL A N 1
ATOM 1482 C CA . VAL A 1 198 ? -4.757 9.998 0.810 1.00 95.44 198 VAL A CA 1
ATOM 1483 C C . VAL A 1 198 ? -6.183 10.546 0.894 1.00 95.44 198 VAL A C 1
ATOM 1485 O O . VAL A 1 198 ? -6.938 10.160 1.789 1.00 95.44 198 VAL A O 1
ATOM 1488 N N . THR A 1 199 ? -6.577 11.417 -0.040 1.00 94.31 199 THR A N 1
ATOM 1489 C CA . THR A 1 199 ? -7.910 12.037 -0.118 1.00 94.31 199 THR A CA 1
ATOM 1490 C C . THR A 1 199 ? -8.842 11.366 -1.129 1.00 94.31 199 THR A C 1
ATOM 1492 O O . THR A 1 199 ? -9.912 11.910 -1.396 1.00 94.31 199 THR A O 1
ATOM 1495 N N . VAL A 1 200 ? -8.503 10.165 -1.632 1.00 93.69 200 VAL A N 1
ATOM 1496 C CA . VAL A 1 200 ? -9.340 9.424 -2.595 1.00 93.69 200 VAL A CA 1
ATOM 1497 C C . VAL A 1 200 ? -10.801 9.420 -2.124 1.00 93.69 200 VAL A C 1
ATOM 1499 O O . VAL A 1 200 ? -11.068 9.042 -0.970 1.00 93.69 200 VAL A O 1
ATOM 1502 N N . PRO A 1 201 ? -11.753 9.848 -2.971 1.00 90.19 201 PRO A N 1
ATOM 1503 C CA . PRO A 1 201 ? -13.152 9.880 -2.595 1.00 90.19 201 PRO A CA 1
ATOM 1504 C C . PRO A 1 201 ? -13.692 8.460 -2.448 1.00 90.19 201 PRO A C 1
ATOM 1506 O O . PRO A 1 201 ? -13.384 7.558 -3.227 1.00 90.19 201 PRO A O 1
ATOM 1509 N N . ARG A 1 202 ? -14.547 8.270 -1.447 1.00 86.12 202 ARG A N 1
ATOM 1510 C CA . ARG A 1 202 ? -15.283 7.022 -1.269 1.00 86.12 202 ARG A CA 1
ATOM 1511 C C . ARG A 1 202 ? -16.413 6.938 -2.294 1.00 86.12 202 ARG A C 1
ATOM 1513 O O . ARG A 1 202 ? -17.106 7.922 -2.552 1.00 86.12 202 ARG A O 1
ATOM 1520 N N . LYS A 1 203 ? -16.673 5.734 -2.807 1.00 84.06 203 LYS A N 1
ATOM 1521 C CA . LYS A 1 203 ? -17.898 5.451 -3.563 1.00 84.06 203 LYS A CA 1
ATOM 1522 C C . LYS A 1 203 ? -19.102 5.540 -2.622 1.00 84.06 203 LYS A C 1
ATOM 1524 O O . LYS A 1 203 ? -19.306 4.669 -1.775 1.00 84.06 203 LYS A O 1
ATOM 1529 N N . VAL A 1 204 ? -19.881 6.613 -2.744 1.00 77.19 204 VAL A N 1
ATOM 1530 C CA . VAL A 1 204 ? -21.139 6.773 -2.005 1.00 77.19 204 VAL A CA 1
ATOM 1531 C C . VAL A 1 204 ? -22.133 5.762 -2.568 1.00 77.19 204 VAL A C 1
ATOM 1533 O O . VAL A 1 204 ? -22.516 5.844 -3.736 1.00 77.19 204 VAL A O 1
ATOM 1536 N N . GLN A 1 205 ? -22.527 4.774 -1.761 1.00 75.62 205 GLN A N 1
ATOM 1537 C CA . GLN A 1 205 ? -23.618 3.885 -2.144 1.00 75.62 205 GLN A CA 1
ATOM 1538 C C . GLN A 1 205 ? -24.940 4.664 -2.032 1.00 75.62 205 GLN A C 1
ATOM 1540 O O . GLN A 1 205 ? -25.254 5.166 -0.954 1.00 75.62 205 GLN A O 1
ATOM 1545 N N . PRO A 1 206 ? -25.734 4.770 -3.112 1.00 75.75 206 PRO A N 1
ATOM 1546 C CA . PRO A 1 206 ? -26.931 5.614 -3.147 1.00 75.75 206 PRO A CA 1
ATOM 1547 C C . PRO A 1 206 ? -28.107 5.095 -2.296 1.00 75.75 206 PRO A C 1
ATOM 1549 O O . PRO A 1 206 ? -29.169 5.709 -2.289 1.00 75.75 206 PRO A O 1
ATOM 1552 N N . SER A 1 207 ? -27.969 3.957 -1.611 1.00 63.03 207 SER A N 1
ATOM 1553 C CA . SER A 1 207 ? -29.104 3.182 -1.100 1.00 63.03 207 SER A CA 1
ATOM 1554 C C . SER A 1 207 ? -29.459 3.390 0.373 1.00 63.03 207 SER A C 1
ATOM 1556 O O . SER A 1 207 ? -30.534 2.952 0.770 1.00 63.03 207 SER A O 1
ATOM 1558 N N . THR A 1 208 ? -28.630 4.033 1.204 1.00 63.84 208 THR A N 1
ATOM 1559 C CA . THR A 1 208 ? -28.874 3.991 2.662 1.00 63.84 208 THR A CA 1
ATOM 1560 C C . THR A 1 208 ? -29.672 5.146 3.261 1.00 63.84 208 THR A C 1
ATOM 1562 O O . THR A 1 208 ? -30.040 5.031 4.421 1.00 63.84 208 THR A O 1
ATOM 1565 N N . GLY A 1 209 ? -29.969 6.239 2.548 1.00 76.00 209 GLY A N 1
ATOM 1566 C CA . GLY A 1 209 ? -30.728 7.377 3.114 1.00 76.00 209 GLY A CA 1
ATOM 1567 C C . GLY A 1 209 ? -30.108 8.025 4.368 1.00 76.00 209 GLY A C 1
ATOM 1568 O O . GLY A 1 209 ? -30.719 8.904 4.964 1.00 76.00 209 GLY A O 1
ATOM 1569 N N . VAL A 1 210 ? -28.912 7.581 4.765 1.00 70.81 210 VAL A N 1
ATOM 1570 C CA . VAL A 1 210 ? -28.087 8.149 5.830 1.00 70.81 210 VAL A CA 1
ATOM 1571 C C . VAL A 1 210 ? -27.359 9.347 5.246 1.00 70.81 210 VAL A C 1
ATOM 1573 O O . VAL A 1 210 ? -26.835 9.259 4.130 1.00 70.81 210 VAL A O 1
ATOM 1576 N N . ASP A 1 211 ? -27.336 10.446 5.994 1.00 70.62 211 ASP A N 1
ATOM 1577 C CA . ASP A 1 211 ? -26.713 11.684 5.554 1.00 70.62 211 ASP A CA 1
ATOM 1578 C C . ASP A 1 211 ? -25.246 11.456 5.137 1.00 70.62 211 ASP A C 1
ATOM 1580 O O . ASP A 1 211 ? -24.481 10.788 5.845 1.00 70.62 211 ASP A O 1
ATOM 1584 N N . PRO A 1 212 ? -24.810 12.030 3.999 1.00 63.56 212 PRO A N 1
ATOM 1585 C CA . PRO A 1 212 ? -23.435 11.919 3.513 1.00 63.56 212 PRO A CA 1
ATOM 1586 C C . PRO A 1 212 ? -22.388 12.469 4.494 1.00 63.56 212 PRO A C 1
ATOM 1588 O O . PRO A 1 212 ? -21.212 12.127 4.398 1.00 63.56 212 PRO A O 1
ATOM 1591 N N . ALA A 1 213 ? -22.816 13.28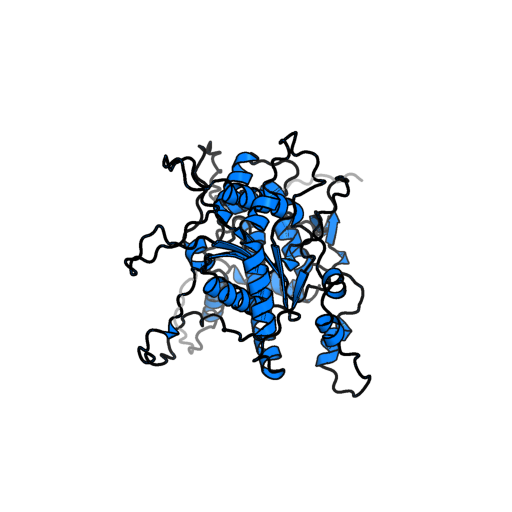1 5.465 1.00 60.53 213 ALA A N 1
ATOM 1592 C CA . ALA A 1 213 ? -21.971 13.848 6.509 1.00 60.53 213 ALA A CA 1
ATOM 1593 C C . ALA A 1 213 ? -21.569 12.844 7.612 1.00 60.53 213 ALA A C 1
ATOM 1595 O O . ALA A 1 213 ? -20.583 13.077 8.301 1.00 60.53 213 ALA A O 1
ATOM 1596 N N . GLU A 1 214 ? -22.262 11.706 7.766 1.00 63.12 214 GLU A N 1
ATOM 1597 C CA . GLU A 1 214 ? -21.864 10.648 8.721 1.00 63.12 214 GLU A CA 1
ATOM 1598 C C . GLU A 1 214 ? -20.842 9.654 8.138 1.00 63.12 214 GLU A C 1
ATOM 1600 O O . GLU A 1 214 ? -20.541 8.611 8.726 1.00 63.12 214 GLU A O 1
ATOM 1605 N N . HIS A 1 215 ? -20.318 9.924 6.943 1.00 61.56 215 HIS A N 1
ATOM 1606 C CA . HIS A 1 215 ? -19.381 9.023 6.286 1.00 61.56 215 HIS A CA 1
ATOM 1607 C C . HIS A 1 215 ? -18.050 8.968 7.057 1.00 61.56 215 HIS A C 1
ATOM 1609 O O . HIS A 1 215 ? -17.520 9.993 7.469 1.00 61.56 215 HIS A O 1
ATOM 1615 N N . SER A 1 216 ? -17.565 7.737 7.284 1.00 62.47 216 SER A N 1
ATOM 1616 C CA . SER A 1 216 ? -16.368 7.339 8.050 1.00 62.47 216 SER A CA 1
ATOM 1617 C C . SER A 1 216 ? -15.381 8.471 8.355 1.00 62.47 216 SER A C 1
ATOM 1619 O O . SER A 1 216 ? -14.603 8.890 7.498 1.00 62.47 216 SER A O 1
ATOM 1621 N N . LYS A 1 217 ? -15.380 8.920 9.615 1.00 82.06 217 LYS A N 1
ATOM 1622 C CA . LYS A 1 217 ? -14.466 9.954 10.125 1.00 82.06 217 LYS A CA 1
ATOM 1623 C C . LYS A 1 217 ? -12.996 9.509 10.112 1.00 82.06 217 LYS A C 1
ATOM 1625 O O . LYS A 1 217 ? -12.100 10.348 10.088 1.00 82.06 217 LYS A O 1
ATOM 1630 N N . CYS A 1 218 ? -12.759 8.200 10.125 1.00 93.25 218 CYS A N 1
ATOM 1631 C CA . CYS A 1 218 ? -11.441 7.588 10.234 1.00 93.25 218 CYS A CA 1
ATOM 1632 C C . CYS A 1 218 ? -11.040 6.903 8.922 1.00 93.25 218 CYS A C 1
ATOM 1634 O O . CYS A 1 218 ? -11.879 6.277 8.272 1.00 93.25 218 CYS A O 1
ATOM 1636 N N . ARG A 1 219 ? -9.755 6.985 8.563 1.00 95.62 219 ARG A N 1
ATOM 1637 C CA . ARG A 1 219 ? -9.184 6.346 7.370 1.00 95.62 219 ARG A CA 1
ATOM 1638 C C . ARG A 1 219 ? -7.903 5.587 7.683 1.00 95.62 219 ARG A C 1
ATOM 1640 O O . ARG A 1 219 ? -6.982 6.133 8.288 1.00 95.62 219 ARG A O 1
ATOM 1647 N N . PHE A 1 220 ? -7.799 4.365 7.187 1.00 96.94 220 PHE A N 1
ATOM 1648 C CA . PHE A 1 220 ? -6.536 3.647 7.094 1.00 96.94 220 PHE A CA 1
ATOM 1649 C C . PHE A 1 220 ? -5.880 3.876 5.730 1.00 96.94 220 PHE A C 1
ATOM 1651 O O . PHE A 1 220 ? -6.533 3.779 4.693 1.00 96.94 220 PHE A O 1
ATOM 1658 N N . ILE A 1 221 ? -4.572 4.126 5.727 1.00 97.38 221 ILE A N 1
ATOM 1659 C CA . ILE A 1 221 ? -3.716 4.002 4.544 1.00 97.38 221 ILE A CA 1
ATOM 1660 C C . ILE A 1 221 ? -2.911 2.719 4.722 1.00 97.38 221 ILE A C 1
ATOM 1662 O O . ILE A 1 221 ? -2.019 2.666 5.563 1.00 97.38 221 ILE A O 1
ATOM 1666 N N . TYR A 1 222 ? -3.246 1.672 3.976 1.00 97.81 222 TYR A N 1
ATOM 1667 C CA . TYR A 1 222 ? -2.649 0.351 4.127 1.00 97.81 222 TYR A CA 1
ATOM 1668 C C . TYR A 1 222 ? -1.632 0.063 3.016 1.00 97.81 222 TYR A C 1
ATOM 1670 O O . TYR A 1 222 ? -2.002 -0.104 1.857 1.00 97.81 222 TYR A O 1
ATOM 1678 N N . LEU A 1 223 ? -0.348 -0.027 3.371 1.00 97.00 223 LEU A N 1
ATOM 1679 C CA . LEU A 1 223 ? 0.731 -0.458 2.482 1.00 97.00 223 LEU A CA 1
ATOM 1680 C C . LEU A 1 223 ? 0.808 -1.990 2.468 1.00 97.00 223 LEU A C 1
ATOM 1682 O O . LEU A 1 223 ? 1.370 -2.606 3.380 1.00 97.00 223 LEU A O 1
ATOM 1686 N N . ARG A 1 224 ? 0.230 -2.603 1.436 1.00 95.56 224 ARG A N 1
ATOM 1687 C CA . ARG A 1 224 ? 0.206 -4.057 1.244 1.00 95.56 224 ARG A CA 1
ATOM 1688 C C . ARG A 1 224 ? 1.515 -4.521 0.613 1.00 95.56 224 ARG A C 1
ATOM 1690 O O . ARG A 1 224 ? 1.979 -3.917 -0.351 1.00 95.56 224 ARG A O 1
ATOM 1697 N N . ASP A 1 225 ? 2.090 -5.597 1.152 1.00 93.12 225 ASP A N 1
ATOM 1698 C CA . ASP A 1 225 ? 3.405 -6.119 0.741 1.00 93.12 225 ASP A CA 1
ATOM 1699 C C . ASP A 1 225 ? 4.531 -5.071 0.871 1.00 93.12 225 ASP A C 1
ATOM 1701 O O . ASP A 1 225 ? 5.407 -4.930 0.019 1.00 93.12 225 ASP A O 1
ATOM 1705 N N . PHE A 1 226 ? 4.513 -4.284 1.950 1.00 92.69 226 PHE A N 1
ATOM 1706 C CA . PHE A 1 226 ? 5.478 -3.201 2.143 1.00 92.69 226 PHE A CA 1
ATOM 1707 C C . PHE A 1 226 ? 6.926 -3.710 2.222 1.00 92.69 226 PHE A C 1
ATOM 1709 O O . PHE A 1 226 ? 7.854 -3.032 1.775 1.00 92.69 226 PHE A O 1
ATOM 1716 N N . GLY A 1 227 ? 7.122 -4.933 2.729 1.00 89.19 227 GLY A N 1
ATOM 1717 C CA . GLY A 1 227 ? 8.434 -5.573 2.823 1.00 89.19 227 GLY A CA 1
ATOM 1718 C C . GLY A 1 227 ? 9.179 -5.666 1.486 1.00 89.19 227 GLY A C 1
ATOM 1719 O O . GLY A 1 227 ? 10.402 -5.519 1.470 1.00 89.19 227 GLY A O 1
ATOM 1720 N N . SER A 1 228 ? 8.460 -5.821 0.368 1.00 89.06 228 SER A N 1
ATOM 1721 C CA . SER A 1 228 ? 9.043 -5.895 -0.980 1.00 89.06 228 SER A CA 1
ATOM 1722 C C . SER A 1 228 ? 9.671 -4.581 -1.473 1.00 89.06 228 SER A C 1
ATOM 1724 O O . SER A 1 228 ? 10.576 -4.610 -2.306 1.00 89.06 228 SER A O 1
ATOM 1726 N N . ILE A 1 229 ? 9.238 -3.427 -0.948 1.00 90.62 229 ILE A N 1
ATOM 1727 C CA . ILE A 1 229 ? 9.740 -2.097 -1.344 1.00 90.62 229 ILE A CA 1
ATOM 1728 C C . ILE A 1 229 ? 10.470 -1.353 -0.225 1.00 90.62 229 ILE A C 1
ATOM 1730 O O . ILE A 1 229 ? 11.108 -0.337 -0.507 1.00 90.62 229 ILE A O 1
ATOM 1734 N N . ALA A 1 230 ? 10.426 -1.850 1.017 1.00 88.62 230 ALA A N 1
ATOM 1735 C CA . ALA A 1 230 ? 10.903 -1.171 2.227 1.00 88.62 230 ALA A CA 1
ATOM 1736 C C . ALA A 1 230 ? 12.309 -0.550 2.093 1.00 88.62 230 ALA A C 1
ATOM 1738 O O . ALA A 1 230 ? 12.516 0.607 2.458 1.00 88.62 230 ALA A O 1
ATOM 1739 N N . ARG A 1 231 ? 13.257 -1.260 1.465 1.00 85.31 231 ARG A N 1
ATOM 1740 C CA . ARG A 1 231 ? 14.646 -0.791 1.258 1.00 85.31 231 ARG A CA 1
ATOM 1741 C C . ARG A 1 231 ? 14.790 0.424 0.347 1.00 85.31 231 ARG A C 1
ATOM 1743 O O . ARG A 1 231 ? 15.838 1.052 0.332 1.00 85.31 231 ARG A O 1
ATOM 1750 N N . SER A 1 232 ? 13.764 0.722 -0.434 1.00 86.75 232 SER A N 1
ATOM 1751 C CA . SER A 1 232 ? 13.699 1.902 -1.292 1.00 86.75 232 SER A CA 1
ATOM 1752 C C . SER A 1 232 ? 12.566 2.835 -0.882 1.00 86.75 232 SER A C 1
ATOM 1754 O O . SER A 1 232 ? 12.332 3.844 -1.533 1.00 86.75 232 SER A O 1
ATOM 1756 N N . ALA A 1 233 ? 11.811 2.523 0.168 1.00 89.94 233 ALA A N 1
ATOM 1757 C CA . ALA A 1 233 ? 10.578 3.234 0.456 1.00 89.94 233 ALA A CA 1
ATOM 1758 C C . ALA A 1 233 ? 10.819 4.621 1.067 1.00 89.94 233 ALA A C 1
ATOM 1760 O O . ALA A 1 233 ? 9.897 5.427 1.041 1.00 89.94 233 ALA A O 1
ATOM 1761 N N . LYS A 1 234 ? 12.026 4.944 1.569 1.00 88.56 234 LYS A N 1
ATOM 1762 C CA . LYS A 1 234 ? 12.296 6.205 2.290 1.00 88.56 234 LYS A CA 1
ATOM 1763 C C . LYS A 1 234 ? 11.793 7.460 1.546 1.00 88.56 234 LYS A C 1
ATOM 1765 O O . LYS A 1 234 ? 10.942 8.148 2.107 1.00 88.56 234 LYS A O 1
ATOM 1770 N N . PRO A 1 235 ? 12.186 7.734 0.284 1.00 89.81 235 PRO A N 1
ATOM 1771 C CA . PRO A 1 235 ? 11.696 8.909 -0.444 1.00 89.81 235 PRO A CA 1
ATOM 1772 C C . PRO A 1 235 ? 10.168 8.945 -0.621 1.00 89.81 235 PRO A C 1
ATOM 1774 O O . PRO A 1 235 ? 9.545 10.001 -0.504 1.00 89.81 235 PRO A O 1
ATOM 1777 N N . PHE A 1 236 ? 9.555 7.788 -0.889 1.00 93.12 236 PHE A N 1
ATOM 1778 C CA . PHE A 1 236 ? 8.104 7.645 -1.020 1.00 93.12 236 PHE A CA 1
ATOM 1779 C C . PHE A 1 236 ? 7.388 7.908 0.311 1.00 93.12 236 PHE A C 1
ATOM 1781 O O . PHE A 1 236 ? 6.421 8.669 0.351 1.00 93.12 236 PHE A O 1
ATOM 1788 N N . MET A 1 237 ? 7.895 7.335 1.405 1.00 91.88 237 MET A N 1
ATOM 1789 C CA . MET A 1 237 ? 7.332 7.481 2.744 1.00 91.88 237 MET A CA 1
ATOM 1790 C C . MET A 1 237 ? 7.343 8.932 3.202 1.00 91.88 237 MET A C 1
ATOM 1792 O O . MET A 1 237 ? 6.324 9.401 3.696 1.00 91.88 237 MET A O 1
ATOM 1796 N N . THR A 1 238 ? 8.424 9.679 2.966 1.00 90.00 238 THR A N 1
ATOM 1797 C CA . THR A 1 238 ? 8.480 11.106 3.317 1.00 90.00 238 THR A CA 1
ATOM 1798 C C . THR A 1 238 ? 7.322 11.893 2.692 1.00 90.00 238 THR A C 1
ATOM 1800 O O . THR A 1 238 ? 6.672 12.693 3.366 1.00 90.00 238 THR A O 1
ATOM 1803 N N . ARG A 1 239 ? 7.001 11.633 1.417 1.00 93.06 239 ARG A N 1
ATOM 1804 C CA . ARG A 1 239 ? 5.890 12.301 0.714 1.00 93.06 239 ARG A CA 1
ATOM 1805 C C . ARG A 1 239 ? 4.521 11.822 1.180 1.00 93.06 239 ARG A C 1
ATOM 1807 O O . ARG A 1 239 ? 3.616 12.638 1.351 1.00 93.06 239 ARG A O 1
ATOM 1814 N N . LEU A 1 240 ? 4.375 10.521 1.420 1.00 95.50 240 LEU A N 1
ATOM 1815 C CA . LEU A 1 240 ? 3.127 9.947 1.912 1.00 95.50 240 LEU A CA 1
ATOM 1816 C C . LEU A 1 240 ? 2.778 10.460 3.312 1.00 95.50 240 LEU A C 1
ATOM 1818 O O . LEU A 1 240 ? 1.650 10.889 3.536 1.00 95.50 240 LEU A O 1
ATOM 1822 N N . LEU A 1 241 ? 3.744 10.474 4.231 1.00 92.94 241 LEU A N 1
ATOM 1823 C CA . LEU A 1 241 ? 3.549 10.977 5.591 1.00 92.94 241 LEU A CA 1
ATOM 1824 C C . LEU A 1 241 ? 3.202 12.469 5.588 1.00 92.94 241 LEU A C 1
ATOM 1826 O O . LEU A 1 241 ? 2.279 12.883 6.286 1.00 92.94 241 LEU A O 1
ATOM 1830 N N . HIS A 1 242 ? 3.856 13.270 4.740 1.00 92.12 242 HIS A N 1
ATOM 1831 C CA . HIS A 1 242 ? 3.481 14.674 4.565 1.00 92.12 242 HIS A CA 1
ATOM 1832 C C . HIS A 1 242 ? 2.026 14.824 4.086 1.00 92.12 242 HIS A C 1
ATOM 1834 O O . HIS A 1 242 ? 1.270 15.609 4.653 1.00 92.12 242 HIS A O 1
ATOM 1840 N N . ALA A 1 243 ? 1.595 14.045 3.089 1.00 94.31 243 ALA A N 1
ATOM 1841 C CA . ALA A 1 243 ? 0.207 14.072 2.624 1.00 94.31 243 ALA A CA 1
ATOM 1842 C C . ALA A 1 243 ? -0.795 13.647 3.715 1.00 94.31 243 ALA A C 1
ATOM 1844 O O . ALA A 1 243 ? -1.855 14.260 3.846 1.00 94.31 243 ALA A O 1
ATOM 1845 N N . ILE A 1 244 ? -0.453 12.648 4.536 1.00 94.25 244 ILE A N 1
ATOM 1846 C CA . ILE A 1 244 ? -1.263 12.237 5.692 1.00 94.25 244 ILE A CA 1
ATOM 1847 C C . ILE A 1 244 ? -1.413 13.395 6.691 1.00 94.25 244 ILE A C 1
ATOM 1849 O O . ILE A 1 244 ? -2.530 13.664 7.135 1.00 94.25 244 ILE A O 1
ATOM 1853 N N . ARG A 1 245 ? -0.334 14.127 7.000 1.00 91.69 245 ARG A N 1
ATOM 1854 C CA . ARG A 1 245 ? -0.397 15.320 7.867 1.00 91.69 245 ARG A CA 1
ATOM 1855 C C . ARG A 1 245 ? -1.308 16.394 7.292 1.00 91.69 245 ARG A C 1
ATOM 1857 O O . ARG A 1 245 ? -2.198 16.865 7.990 1.00 91.69 245 ARG A O 1
ATOM 1864 N N . VAL A 1 246 ? -1.142 16.729 6.011 1.00 91.56 246 VAL A N 1
ATOM 1865 C CA . VAL A 1 246 ? -1.999 17.710 5.324 1.00 91.56 246 VAL A CA 1
ATOM 1866 C C . VAL A 1 246 ? -3.469 17.298 5.411 1.00 91.56 246 VAL A C 1
ATOM 1868 O O . VAL A 1 246 ? -4.324 18.118 5.742 1.00 91.56 246 VAL A O 1
ATOM 1871 N N . ARG A 1 247 ? -3.785 16.014 5.206 1.00 92.06 247 ARG A N 1
ATOM 1872 C CA . ARG A 1 247 ? -5.153 15.501 5.362 1.00 92.06 247 ARG A CA 1
ATOM 1873 C C . ARG A 1 247 ? -5.709 15.702 6.777 1.00 92.06 247 ARG A C 1
ATOM 1875 O O . ARG A 1 247 ? -6.885 16.018 6.910 1.00 92.06 247 ARG A O 1
ATOM 1882 N N . ARG A 1 248 ? -4.897 15.538 7.825 1.00 90.62 248 ARG A N 1
ATOM 1883 C CA . ARG A 1 248 ? -5.332 15.782 9.213 1.00 90.62 248 ARG A CA 1
ATOM 1884 C C . ARG A 1 248 ? -5.575 17.268 9.494 1.00 90.62 248 ARG A C 1
ATOM 1886 O O . ARG A 1 248 ? -6.504 17.581 10.232 1.00 90.62 248 ARG A O 1
ATOM 1893 N N . SER A 1 249 ? -4.773 18.155 8.896 1.00 87.50 249 SER A N 1
ATOM 1894 C CA . SER A 1 249 ? -4.856 19.614 9.084 1.00 87.50 249 SER A CA 1
ATOM 1895 C C . SER A 1 249 ? -5.960 20.297 8.282 1.00 87.50 249 SER A C 1
ATOM 1897 O O . SER A 1 249 ? -6.427 21.355 8.682 1.00 87.50 249 SER A O 1
ATOM 1899 N N . THR A 1 250 ? -6.373 19.729 7.149 1.00 80.94 250 THR A N 1
ATOM 1900 C CA . THR A 1 250 ? -7.312 20.358 6.190 1.00 80.94 250 THR A CA 1
ATOM 1901 C C . THR A 1 250 ? -8.778 20.357 6.641 1.00 80.94 250 THR A C 1
ATOM 1903 O O . THR A 1 250 ? -9.675 20.664 5.860 1.00 80.94 250 THR A O 1
ATOM 1906 N N . ALA A 1 251 ? -9.007 20.060 7.917 1.00 64.06 251 ALA A N 1
ATOM 1907 C CA . ALA A 1 251 ? -10.279 20.126 8.610 1.00 64.06 251 ALA A CA 1
ATOM 1908 C C . ALA A 1 251 ? -10.830 21.568 8.698 1.00 64.06 251 ALA A C 1
ATOM 1910 O O . ALA A 1 251 ? -10.613 22.269 9.683 1.00 64.06 251 ALA A O 1
ATOM 1911 N N . ASP A 1 252 ? -11.561 21.958 7.653 1.00 55.66 252 ASP A N 1
ATOM 1912 C CA . ASP A 1 252 ? -12.523 23.064 7.554 1.00 55.66 252 ASP A CA 1
ATOM 1913 C C . ASP A 1 252 ? -12.029 24.507 7.761 1.00 55.66 252 ASP A C 1
ATOM 1915 O O . ASP A 1 252 ? -12.226 25.125 8.804 1.00 55.66 252 ASP A O 1
ATOM 1919 N N . GLU A 1 253 ? -11.571 25.129 6.668 1.00 57.53 253 GLU A N 1
ATOM 1920 C CA . GLU A 1 253 ? -11.666 26.593 6.503 1.00 57.53 253 GLU A CA 1
ATOM 1921 C C . GLU A 1 253 ? -13.078 27.058 6.072 1.00 57.53 253 GLU A C 1
ATOM 1923 O O . GLU A 1 253 ? -13.357 28.256 6.072 1.00 57.53 253 GLU A O 1
ATOM 1928 N N . ASN A 1 254 ? -13.987 26.143 5.699 1.00 57.62 254 ASN A N 1
ATOM 1929 C CA . ASN A 1 254 ? -15.275 26.493 5.078 1.00 57.62 254 ASN A CA 1
ATOM 1930 C C . ASN A 1 254 ? -16.496 26.480 6.017 1.00 57.62 254 ASN A C 1
ATOM 1932 O O . ASN A 1 254 ? -17.551 26.995 5.633 1.00 57.62 254 ASN A O 1
ATOM 1936 N N . GLU A 1 255 ? -16.390 25.967 7.245 1.00 57.31 255 GLU A N 1
ATOM 1937 C CA . GLU A 1 255 ? -17.482 26.046 8.220 1.00 57.31 255 GLU A CA 1
ATOM 1938 C C . GLU A 1 255 ? -17.370 27.324 9.070 1.00 57.31 255 GLU A C 1
ATOM 1940 O O . GLU A 1 255 ? -16.719 27.372 10.109 1.00 57.31 255 GLU A O 1
ATOM 1945 N N . ASN A 1 256 ? -18.073 28.382 8.649 1.00 61.84 256 ASN A N 1
ATOM 1946 C CA . ASN A 1 256 ? -18.255 29.653 9.380 1.00 61.84 256 ASN A CA 1
ATOM 1947 C C . ASN A 1 256 ? -18.961 29.516 10.761 1.00 61.84 256 ASN A C 1
ATOM 1949 O O . ASN A 1 256 ? -19.459 30.499 11.314 1.00 61.84 256 ASN A O 1
ATOM 1953 N N . THR A 1 257 ? -19.034 28.319 11.343 1.00 59.25 257 THR A N 1
ATOM 1954 C CA . THR A 1 257 ? -19.626 28.024 12.653 1.00 59.25 257 THR A CA 1
ATOM 1955 C C . THR A 1 257 ? -18.549 28.039 13.733 1.00 59.25 257 THR A C 1
ATOM 1957 O O . THR A 1 257 ? -17.956 27.034 14.104 1.00 59.25 257 THR A O 1
ATOM 1960 N N . SER A 1 258 ? -18.311 29.238 14.256 1.00 56.34 258 SER A N 1
ATOM 1961 C CA . SER A 1 258 ? -17.173 29.660 15.080 1.00 56.34 258 SER A CA 1
ATOM 1962 C C . SER A 1 258 ? -17.025 29.021 16.477 1.00 56.34 258 SER A C 1
ATOM 1964 O O . SER A 1 258 ? -16.511 29.695 17.361 1.00 56.34 258 SER A O 1
ATOM 1966 N N . ASN A 1 259 ? -17.479 27.788 16.746 1.00 57.94 259 ASN A N 1
ATOM 1967 C CA . ASN A 1 259 ? -17.425 27.225 18.110 1.00 57.94 259 ASN A CA 1
ATOM 1968 C C . ASN A 1 259 ? -17.296 25.692 18.250 1.00 57.94 259 ASN A C 1
ATOM 1970 O O . ASN A 1 259 ? -17.307 25.202 19.381 1.00 57.94 259 ASN A O 1
ATOM 1974 N N . SER A 1 260 ? -17.150 24.914 17.175 1.00 56.56 260 SER A N 1
ATOM 1975 C CA . SER A 1 260 ? -16.824 23.481 17.278 1.00 56.56 260 SER A CA 1
ATOM 1976 C C . SER A 1 260 ? -15.344 23.266 16.983 1.00 56.56 260 SER A C 1
ATOM 1978 O O . SER A 1 260 ? -14.864 23.687 15.937 1.00 56.56 260 SER A O 1
ATOM 1980 N N . GLY A 1 261 ? -14.609 22.640 17.909 1.00 63.12 261 GLY A N 1
ATOM 1981 C CA . GLY A 1 261 ? -13.215 22.251 17.675 1.00 63.12 261 GLY A CA 1
ATOM 1982 C C . GLY A 1 261 ? -13.085 21.519 16.337 1.00 63.12 261 GLY A C 1
ATOM 1983 O O . GLY A 1 261 ? -13.900 20.640 16.059 1.00 63.12 261 GLY A O 1
ATOM 1984 N N . GLY A 1 262 ? -12.117 21.937 15.513 1.00 66.31 262 GLY A N 1
ATOM 1985 C CA . GLY A 1 262 ? -11.984 21.513 14.116 1.00 66.31 262 GLY A CA 1
ATOM 1986 C C . GLY A 1 262 ? -12.125 20.001 13.939 1.00 66.31 262 GLY A C 1
ATOM 1987 O O . GLY A 1 262 ? -11.607 19.210 14.738 1.00 66.31 262 GLY A O 1
ATOM 1988 N N . ILE A 1 263 ? -12.870 19.590 12.914 1.00 70.94 263 ILE A N 1
ATOM 1989 C CA . ILE A 1 263 ? -13.167 18.182 12.648 1.00 70.94 263 ILE A CA 1
ATOM 1990 C C . ILE A 1 263 ? -11.911 17.518 12.089 1.00 70.94 263 ILE A C 1
ATOM 1992 O O . ILE A 1 263 ? -11.748 17.408 10.883 1.00 70.94 263 ILE A O 1
ATOM 1996 N N . LEU A 1 264 ? -11.020 17.040 12.959 1.00 84.62 264 LEU A N 1
ATOM 1997 C CA . LEU A 1 264 ? -9.879 16.235 12.521 1.00 84.62 264 LEU A CA 1
ATOM 1998 C C . LEU A 1 264 ? -10.366 15.101 11.602 1.00 84.62 264 LEU A C 1
ATOM 2000 O O . LEU A 1 264 ? -11.401 14.477 11.879 1.00 84.62 264 LEU A O 1
ATOM 2004 N N . HIS A 1 265 ? -9.579 14.802 10.566 1.00 91.19 265 HIS A N 1
ATOM 2005 C CA . HIS A 1 265 ? -9.722 13.612 9.723 1.00 91.19 265 HIS A CA 1
ATOM 2006 C C . HIS A 1 265 ? -8.711 12.529 10.148 1.00 91.19 265 HIS A C 1
ATOM 2008 O O . HIS A 1 265 ? -7.664 12.391 9.498 1.00 91.19 265 HIS A O 1
ATOM 2014 N N . PRO A 1 266 ? -8.977 11.774 11.241 1.00 94.06 266 PRO A N 1
ATOM 2015 C CA . PRO A 1 266 ? -8.086 10.742 11.734 1.00 94.06 266 PRO A CA 1
ATOM 2016 C C . PRO A 1 266 ? -7.621 9.811 10.621 1.00 94.06 266 PRO A C 1
ATOM 2018 O O . PRO A 1 266 ? -8.423 9.146 9.965 1.00 94.06 266 PRO A O 1
ATOM 2021 N N . THR A 1 267 ? -6.311 9.775 10.407 1.00 95.25 267 THR A N 1
ATOM 2022 C CA . THR A 1 267 ? -5.697 8.950 9.367 1.00 95.25 267 THR A CA 1
ATOM 2023 C C . THR A 1 267 ? -4.553 8.157 9.979 1.00 95.25 267 THR A C 1
ATOM 2025 O O . THR A 1 267 ? -3.670 8.741 10.613 1.00 95.25 267 THR A O 1
ATOM 2028 N N . VAL A 1 268 ? -4.574 6.836 9.808 1.00 95.38 268 VAL A N 1
ATOM 2029 C CA . VAL A 1 268 ? -3.584 5.906 10.375 1.00 95.38 268 VAL A CA 1
ATOM 2030 C C . VAL A 1 268 ? -2.900 5.142 9.251 1.00 95.38 268 VAL A C 1
ATOM 2032 O O . VAL A 1 268 ? -3.559 4.624 8.349 1.00 95.38 268 VAL A O 1
ATOM 2035 N N . LEU A 1 269 ? -1.572 5.074 9.308 1.00 96.00 269 LEU A N 1
ATOM 2036 C CA . LEU A 1 269 ? -0.770 4.288 8.377 1.00 96.00 269 LEU A CA 1
ATOM 2037 C C . LEU A 1 269 ? -0.660 2.843 8.881 1.00 96.00 269 LEU A C 1
ATOM 2039 O O . LEU A 1 269 ? -0.284 2.612 10.026 1.00 96.00 269 LEU A O 1
ATOM 2043 N N . VAL A 1 270 ? -0.925 1.864 8.024 1.00 95.88 270 VAL A N 1
ATOM 2044 C CA . VAL A 1 270 ? -0.722 0.442 8.323 1.00 95.88 270 VAL A CA 1
ATOM 2045 C C . VAL A 1 270 ? 0.283 -0.131 7.335 1.00 95.88 270 VAL A C 1
ATOM 2047 O O . VAL A 1 270 ? 0.136 0.052 6.130 1.00 95.88 270 VAL A O 1
ATOM 2050 N N . MET A 1 271 ? 1.293 -0.842 7.824 1.00 95.12 271 MET A N 1
ATOM 2051 C CA . MET A 1 271 ? 2.298 -1.514 6.999 1.00 95.12 271 MET A CA 1
ATOM 2052 C C . MET A 1 271 ? 2.152 -3.023 7.132 1.00 95.12 271 MET A C 1
ATOM 2054 O O . MET A 1 271 ? 2.269 -3.568 8.229 1.00 95.12 271 MET A O 1
ATOM 2058 N N . GLY A 1 272 ? 1.887 -3.692 6.012 1.00 94.56 272 GLY A N 1
ATOM 2059 C CA . GLY A 1 272 ? 1.796 -5.143 5.945 1.00 94.56 272 GLY A CA 1
ATOM 2060 C C . GLY A 1 272 ? 3.118 -5.766 5.523 1.00 94.56 272 GLY A C 1
ATOM 2061 O O . GLY A 1 272 ? 3.599 -5.513 4.418 1.00 94.56 272 GLY A O 1
ATOM 2062 N N . PHE A 1 273 ? 3.657 -6.628 6.373 1.00 90.56 273 PHE A N 1
ATOM 2063 C CA . PHE A 1 273 ? 4.831 -7.442 6.099 1.00 90.56 273 PHE A CA 1
ATOM 2064 C C . PHE A 1 273 ? 4.402 -8.903 6.025 1.00 90.56 273 PHE A C 1
ATOM 2066 O O . PHE A 1 273 ? 3.862 -9.444 6.988 1.00 90.56 273 PHE A O 1
ATOM 2073 N N . ASP A 1 274 ? 4.630 -9.566 4.900 1.00 88.00 274 ASP A N 1
ATOM 2074 C CA . ASP A 1 274 ? 4.652 -11.022 4.909 1.00 88.00 274 ASP A CA 1
ATOM 2075 C C . ASP A 1 274 ? 6.055 -11.508 5.267 1.00 88.00 274 ASP A C 1
ATOM 2077 O O . ASP A 1 274 ? 6.927 -10.712 5.640 1.00 88.00 274 ASP A O 1
ATOM 2081 N N . LYS A 1 275 ? 6.261 -12.825 5.235 1.00 73.56 275 LYS A N 1
ATOM 2082 C CA . LYS A 1 275 ? 7.575 -13.402 5.481 1.00 73.56 275 LYS A CA 1
ATOM 2083 C C . LYS A 1 275 ? 8.554 -12.798 4.482 1.00 73.56 275 LYS A C 1
ATOM 2085 O O . LYS A 1 275 ? 8.638 -13.250 3.344 1.00 73.56 275 LYS A O 1
ATOM 2090 N N . ALA A 1 276 ? 9.297 -11.807 4.969 1.00 51.41 276 ALA A N 1
ATOM 2091 C CA . ALA A 1 276 ? 10.320 -11.111 4.231 1.00 51.41 276 ALA A CA 1
ATOM 2092 C C . ALA A 1 276 ? 11.156 -12.150 3.488 1.00 51.41 276 ALA A C 1
ATOM 2094 O O . ALA A 1 276 ? 11.668 -13.096 4.103 1.00 51.41 276 ALA A O 1
ATOM 2095 N N . LEU A 1 277 ? 11.300 -11.962 2.171 1.00 45.91 277 LEU A N 1
ATOM 2096 C CA . LEU A 1 277 ? 12.501 -12.384 1.461 1.00 45.91 277 LEU A CA 1
ATOM 2097 C C . LEU A 1 277 ? 13.647 -12.169 2.447 1.00 45.91 277 LEU A C 1
ATOM 2099 O O . LEU A 1 277 ? 13.858 -11.044 2.896 1.00 45.91 277 LEU A O 1
ATOM 2103 N N . ALA A 1 278 ? 14.287 -13.238 2.915 1.00 43.34 278 ALA A N 1
ATOM 2104 C CA . ALA A 1 278 ? 15.400 -13.096 3.835 1.00 43.34 278 ALA A CA 1
ATOM 2105 C C . ALA A 1 278 ? 16.521 -12.465 3.015 1.00 43.34 278 ALA A C 1
ATOM 2107 O O . ALA A 1 278 ? 17.281 -13.151 2.336 1.00 43.34 278 ALA A O 1
ATOM 2108 N N . ILE A 1 279 ? 16.540 -11.135 2.967 1.00 43.50 279 ILE A N 1
ATOM 2109 C CA . ILE A 1 279 ? 17.506 -10.420 2.167 1.00 43.50 279 ILE A CA 1
ATOM 2110 C C . ILE A 1 279 ? 18.820 -10.454 2.951 1.00 43.50 279 ILE A C 1
ATOM 2112 O O . ILE A 1 279 ? 19.105 -9.586 3.774 1.00 43.50 279 ILE A O 1
ATOM 2116 N N . ASN A 1 280 ? 19.625 -11.462 2.628 1.00 38.19 280 ASN A N 1
ATOM 2117 C CA . ASN A 1 280 ? 21.077 -11.518 2.797 1.00 38.19 280 ASN A CA 1
ATOM 2118 C C . ASN A 1 280 ? 21.648 -11.657 4.214 1.00 38.19 280 ASN A C 1
ATOM 2120 O O . ASN A 1 280 ? 22.855 -11.480 4.376 1.00 38.19 280 ASN A O 1
ATOM 2124 N N . THR A 1 281 ? 20.883 -12.063 5.228 1.00 43.22 281 THR A N 1
ATOM 2125 C CA . THR A 1 281 ? 21.542 -12.879 6.254 1.00 43.22 281 THR A CA 1
ATOM 2126 C C . THR A 1 281 ? 21.793 -14.235 5.610 1.00 43.22 281 THR A C 1
ATOM 2128 O O . THR A 1 281 ? 20.856 -14.923 5.226 1.00 43.22 281 THR A O 1
ATOM 2131 N N . GLU A 1 282 ? 23.066 -14.588 5.444 1.00 41.97 282 GLU A N 1
ATOM 2132 C CA . GLU A 1 282 ? 23.623 -15.871 4.973 1.00 41.97 282 GLU A CA 1
ATOM 2133 C C . GLU A 1 282 ? 23.163 -17.099 5.801 1.00 41.97 282 GLU A C 1
ATOM 2135 O O . GLU A 1 282 ? 23.842 -18.116 5.897 1.00 41.97 282 GLU A O 1
ATOM 2140 N N . VAL A 1 283 ? 21.998 -17.024 6.443 1.00 44.91 283 VAL A N 1
ATOM 2141 C CA . VAL A 1 283 ? 21.307 -18.153 7.038 1.00 44.91 283 VAL A CA 1
ATOM 2142 C C . VAL A 1 283 ? 20.637 -18.897 5.892 1.00 44.91 283 VAL A C 1
ATOM 2144 O O . VAL A 1 283 ? 19.551 -18.539 5.440 1.00 44.91 283 VAL A O 1
ATOM 2147 N N . ASP A 1 284 ? 21.355 -19.905 5.411 1.00 42.03 284 ASP A N 1
ATOM 2148 C CA . ASP A 1 284 ? 20.993 -20.842 4.355 1.00 42.03 284 ASP A CA 1
ATOM 2149 C C . ASP A 1 284 ? 19.477 -21.137 4.314 1.00 42.03 284 ASP A C 1
ATOM 2151 O O . ASP A 1 284 ? 18.919 -21.903 5.105 1.00 42.03 284 ASP A O 1
ATOM 2155 N N . LEU A 1 285 ? 18.772 -20.487 3.382 1.00 43.97 285 LEU A N 1
ATOM 2156 C CA . LEU A 1 285 ? 17.328 -20.647 3.168 1.00 43.97 285 LEU A CA 1
ATOM 2157 C C . LEU A 1 285 ? 16.960 -22.080 2.742 1.00 43.97 285 LEU A C 1
ATOM 2159 O O . LEU A 1 285 ? 15.798 -22.481 2.887 1.00 43.97 285 LEU A O 1
ATOM 2163 N N . SER A 1 286 ? 17.951 -22.867 2.296 1.00 46.16 286 SER A N 1
ATOM 2164 C CA . SER A 1 286 ? 17.854 -24.318 2.118 1.00 46.16 286 SER A CA 1
ATOM 2165 C C . SER A 1 286 ? 17.326 -25.001 3.378 1.00 46.16 286 SER A C 1
ATOM 2167 O O . SER A 1 286 ? 16.441 -25.848 3.278 1.00 46.16 286 SER A O 1
ATOM 2169 N N . ASP A 1 287 ? 17.759 -24.584 4.572 1.00 45.16 287 ASP A N 1
ATOM 2170 C CA . ASP A 1 287 ? 17.373 -25.230 5.830 1.00 45.16 287 ASP A CA 1
ATOM 2171 C C . ASP A 1 287 ? 15.924 -24.957 6.230 1.00 45.16 287 ASP A C 1
ATOM 2173 O O . ASP A 1 287 ? 15.295 -25.773 6.900 1.00 45.16 287 ASP A O 1
ATOM 2177 N N . THR A 1 288 ? 15.339 -23.844 5.785 1.00 41.97 288 THR A N 1
ATOM 2178 C CA . THR A 1 288 ? 13.941 -23.528 6.119 1.00 41.97 288 THR A CA 1
ATOM 2179 C C . THR A 1 288 ? 12.957 -24.213 5.165 1.00 41.97 288 THR A C 1
ATOM 2181 O O . THR A 1 288 ? 11.860 -24.571 5.590 1.00 41.97 288 THR A O 1
ATOM 2184 N N . TYR A 1 289 ? 13.351 -24.473 3.912 1.00 43.25 289 TYR A N 1
ATOM 2185 C CA . TYR A 1 289 ? 12.554 -25.272 2.969 1.00 43.25 289 TYR A CA 1
ATOM 2186 C C . TYR A 1 289 ? 12.809 -26.788 3.100 1.00 43.25 289 TYR A C 1
ATOM 2188 O O . TYR A 1 289 ? 11.881 -27.583 2.926 1.00 43.25 289 TYR A O 1
ATOM 2196 N N . SER A 1 290 ? 14.024 -27.218 3.463 1.00 43.19 290 SER A N 1
ATOM 2197 C CA . SER A 1 290 ? 14.350 -28.631 3.713 1.00 43.19 290 SER A CA 1
ATOM 2198 C C . SER A 1 290 ? 13.715 -29.155 5.007 1.00 43.19 290 SER A C 1
ATOM 2200 O O . SER A 1 290 ? 13.366 -30.338 5.072 1.00 43.19 290 SER A O 1
ATOM 2202 N N . PHE A 1 291 ? 13.432 -28.272 5.974 1.00 42.66 291 PHE A N 1
ATOM 2203 C CA . PHE A 1 291 ? 12.678 -28.596 7.188 1.00 42.66 291 PHE A CA 1
ATOM 2204 C C . PHE A 1 291 ? 11.292 -29.199 6.895 1.00 42.66 291 PHE A C 1
ATOM 2206 O O . PHE A 1 291 ? 10.857 -30.108 7.595 1.00 42.66 291 PHE A O 1
ATOM 2213 N N . PHE A 1 292 ? 10.620 -28.771 5.820 1.00 43.81 292 PHE A N 1
ATOM 2214 C CA . PHE A 1 292 ? 9.292 -29.285 5.449 1.00 43.81 292 PHE A CA 1
ATOM 2215 C C . PHE A 1 292 ? 9.321 -30.501 4.510 1.00 43.81 292 PHE A C 1
ATOM 2217 O O . PHE A 1 292 ? 8.282 -31.119 4.269 1.00 43.81 292 PHE A O 1
ATOM 2224 N N . ARG A 1 293 ? 10.492 -30.871 3.971 1.00 42.84 293 ARG A N 1
ATOM 2225 C CA . ARG A 1 293 ? 10.657 -32.032 3.072 1.00 42.84 293 ARG A CA 1
ATOM 2226 C C . ARG A 1 293 ? 11.404 -33.205 3.704 1.00 42.84 293 ARG A C 1
ATOM 2228 O O . ARG A 1 293 ? 11.329 -34.317 3.179 1.00 42.84 293 ARG A O 1
ATOM 2235 N N . SER A 1 294 ? 12.099 -32.990 4.816 1.00 39.97 294 SER A N 1
ATOM 2236 C CA . SER A 1 294 ? 12.867 -34.037 5.477 1.00 39.97 294 SER A CA 1
ATOM 2237 C C . SER A 1 294 ? 11.983 -34.940 6.347 1.00 39.97 294 SER A C 1
ATOM 2239 O O . SER A 1 294 ? 11.467 -34.537 7.384 1.00 39.97 294 SER A O 1
ATOM 2241 N N . ARG A 1 295 ? 11.841 -36.209 5.941 1.00 48.41 295 ARG A N 1
ATOM 2242 C CA . ARG A 1 295 ? 11.271 -37.301 6.758 1.00 48.41 295 ARG A CA 1
ATOM 2243 C C . ARG A 1 295 ? 12.278 -37.896 7.753 1.00 48.41 295 ARG A C 1
ATOM 2245 O O . ARG A 1 295 ? 12.008 -38.957 8.315 1.00 48.41 295 ARG A O 1
ATOM 2252 N N . THR A 1 296 ? 13.450 -37.293 7.953 1.00 46.69 296 THR A N 1
ATOM 2253 C CA . THR A 1 296 ? 14.427 -37.846 8.899 1.00 46.69 296 THR A CA 1
ATOM 2254 C C . THR A 1 296 ? 14.176 -37.313 10.310 1.00 46.69 296 THR A C 1
ATOM 2256 O O . THR A 1 296 ? 14.103 -36.099 10.492 1.00 46.69 296 THR A O 1
ATOM 2259 N N . PRO A 1 297 ? 14.077 -38.180 11.331 1.00 53.16 297 PRO A N 1
ATOM 2260 C CA . PRO A 1 297 ? 13.910 -37.741 12.709 1.00 53.16 297 PRO A CA 1
ATOM 2261 C C . PRO A 1 297 ? 15.237 -37.215 13.290 1.00 53.16 297 PRO A C 1
ATOM 2263 O O . PRO A 1 297 ? 16.242 -37.925 13.231 1.00 53.16 297 PRO A O 1
ATOM 2266 N N . LYS A 1 298 ? 15.170 -36.038 13.944 1.00 48.59 298 LYS A N 1
ATOM 2267 C CA . LYS A 1 298 ? 16.182 -35.271 14.733 1.00 48.59 298 LYS A CA 1
ATOM 2268 C C . LYS A 1 298 ? 16.772 -34.058 13.994 1.00 48.59 298 LYS A C 1
ATOM 2270 O O . LYS A 1 298 ? 17.042 -34.184 12.808 1.00 48.59 298 LYS A O 1
ATOM 2275 N N . PRO A 1 299 ? 17.057 -32.924 14.672 1.00 40.66 299 PRO A N 1
ATOM 2276 C CA . PRO A 1 299 ? 17.036 -32.631 16.114 1.00 40.66 299 PRO A CA 1
ATOM 2277 C C . PRO A 1 299 ? 15.773 -31.862 16.541 1.00 40.66 299 PRO A C 1
ATOM 2279 O O . PRO A 1 299 ? 15.050 -31.337 15.705 1.00 40.66 299 PRO A O 1
ATOM 2282 N N . THR A 1 300 ? 15.482 -31.803 17.845 1.00 48.50 300 THR A N 1
ATOM 2283 C CA . THR A 1 300 ? 14.352 -31.026 18.379 1.00 48.50 300 THR A CA 1
ATOM 2284 C C . THR A 1 300 ? 14.534 -29.545 18.036 1.00 48.50 300 THR A C 1
ATOM 2286 O O . THR A 1 300 ? 15.467 -28.928 18.565 1.00 48.50 300 THR A O 1
ATOM 2289 N N . PRO A 1 301 ? 13.685 -28.957 17.178 1.00 43.91 301 PRO A N 1
ATOM 2290 C CA . PRO A 1 301 ? 13.720 -27.528 16.935 1.00 43.91 301 PRO A CA 1
ATOM 2291 C C . PRO A 1 301 ? 13.379 -26.847 18.260 1.00 43.91 301 PRO A C 1
ATOM 2293 O O . PRO A 1 301 ? 12.327 -27.108 18.846 1.00 43.91 301 PRO A O 1
ATOM 2296 N N . ARG A 1 302 ? 14.244 -25.955 18.752 1.00 49.12 302 ARG A N 1
ATOM 2297 C CA . ARG A 1 302 ? 13.714 -24.852 19.557 1.00 49.12 302 ARG A CA 1
ATOM 2298 C C . ARG A 1 302 ? 12.723 -24.159 18.634 1.00 49.12 302 ARG A C 1
ATOM 2300 O O . ARG A 1 302 ? 13.122 -23.651 17.588 1.00 49.12 302 ARG A O 1
ATOM 2307 N N . SER A 1 303 ? 11.438 -24.329 18.935 1.00 51.56 303 SER A N 1
ATOM 2308 C CA . SER A 1 303 ? 10.350 -23.906 18.067 1.00 51.56 303 SER A CA 1
ATOM 2309 C C . SER A 1 303 ? 10.563 -22.438 17.730 1.00 51.56 303 SER A C 1
ATOM 2311 O O . SER A 1 303 ? 10.552 -21.608 18.633 1.00 51.56 303 SER A O 1
ATOM 2313 N N . LYS A 1 304 ? 10.757 -22.104 16.448 1.00 49.78 304 LYS A N 1
ATOM 2314 C CA . LYS A 1 304 ? 10.804 -20.703 16.000 1.00 49.78 304 LYS A CA 1
ATOM 2315 C C . LYS A 1 304 ? 9.542 -19.944 16.439 1.00 49.78 304 LYS A C 1
ATOM 2317 O O . LYS A 1 304 ? 9.594 -18.730 16.563 1.00 49.78 304 LYS A O 1
ATOM 2322 N N . SER A 1 305 ? 8.452 -20.650 16.773 1.00 50.91 305 SER A N 1
ATOM 2323 C CA . SER A 1 305 ? 7.274 -20.054 17.407 1.00 50.91 305 SER A CA 1
ATOM 2324 C C . SER A 1 305 ? 7.582 -19.339 18.726 1.00 50.91 305 SER A C 1
ATOM 2326 O O . SER A 1 305 ? 6.860 -18.404 19.036 1.00 50.91 305 SER A O 1
ATOM 2328 N N . SER A 1 306 ? 8.624 -19.724 19.483 1.00 51.56 306 SER A N 1
ATOM 2329 C CA . SER A 1 306 ? 8.966 -19.038 20.739 1.00 51.56 306 SER A CA 1
ATOM 2330 C C . SER A 1 306 ? 9.507 -17.630 20.489 1.00 51.56 306 SER A C 1
ATOM 2332 O O . SER A 1 306 ? 9.174 -16.709 21.221 1.00 51.56 306 SER A O 1
ATOM 2334 N N . VAL A 1 307 ? 10.282 -17.458 19.412 1.00 52.94 307 VAL A N 1
ATOM 2335 C CA . VAL A 1 307 ? 10.840 -16.160 18.995 1.00 52.94 307 VAL A CA 1
ATOM 2336 C C . VAL A 1 307 ? 9.726 -15.208 18.556 1.00 52.94 307 VAL A C 1
ATOM 2338 O O . VAL A 1 307 ? 9.801 -14.013 18.804 1.00 52.94 307 VAL A O 1
ATOM 2341 N N . PHE A 1 308 ? 8.663 -15.741 17.947 1.00 52.69 308 PHE A N 1
ATOM 2342 C CA . PHE A 1 308 ? 7.499 -14.950 17.541 1.00 52.69 308 PHE A CA 1
ATOM 2343 C C . PHE A 1 308 ? 6.476 -14.741 18.666 1.00 52.69 308 PHE A C 1
ATOM 2345 O O . PHE A 1 308 ? 5.728 -13.771 18.614 1.00 52.69 308 PHE A O 1
ATOM 2352 N N . SER A 1 309 ? 6.434 -15.616 19.678 1.00 50.31 309 SER A N 1
ATOM 2353 C CA . SER A 1 309 ? 5.547 -15.457 20.839 1.00 50.31 309 SER A CA 1
ATOM 2354 C C . SER A 1 309 ? 6.082 -14.491 21.892 1.00 50.31 309 SER A C 1
ATOM 2356 O O . SER A 1 309 ? 5.315 -14.056 22.743 1.00 50.31 309 SER A O 1
ATOM 2358 N N . GLU A 1 310 ? 7.381 -14.184 21.869 1.00 50.12 310 GLU A N 1
ATOM 2359 C CA . GLU A 1 310 ? 7.983 -13.228 22.807 1.00 50.12 310 GLU A CA 1
ATOM 2360 C C . GLU A 1 310 ? 7.720 -11.762 22.421 1.00 50.12 310 GLU A C 1
ATOM 2362 O O . GLU A 1 310 ? 7.882 -10.889 23.269 1.00 50.12 310 GLU A O 1
ATOM 2367 N N . GLY A 1 311 ? 7.236 -11.483 21.200 1.00 51.62 311 GLY A N 1
ATOM 2368 C CA . GLY A 1 311 ? 6.987 -10.112 20.737 1.00 51.62 311 GLY A CA 1
ATOM 2369 C C . GLY A 1 311 ? 8.243 -9.224 20.804 1.00 51.62 311 GLY A C 1
ATOM 2370 O O . GLY A 1 311 ? 9.355 -9.695 21.039 1.00 51.62 311 GLY A O 1
ATOM 2371 N N . GLY A 1 312 ? 8.092 -7.920 20.571 1.00 60.41 312 GLY A N 1
ATOM 2372 C CA . GLY A 1 312 ? 9.157 -6.943 20.846 1.00 60.41 312 GLY A CA 1
ATOM 2373 C C . GLY A 1 312 ? 10.399 -7.023 19.940 1.00 60.41 312 GLY A C 1
ATOM 2374 O O . GLY A 1 312 ? 10.293 -7.239 18.731 1.00 60.41 312 GLY A O 1
ATOM 2375 N N . ASP A 1 313 ? 11.586 -6.799 20.522 1.00 58.00 313 ASP A N 1
ATOM 2376 C CA . ASP A 1 313 ? 12.866 -6.580 19.818 1.00 58.00 313 ASP A CA 1
ATOM 2377 C C . ASP A 1 313 ? 13.216 -7.660 18.782 1.00 58.00 313 ASP A C 1
ATOM 2379 O O . ASP A 1 313 ? 13.803 -7.358 17.742 1.00 58.00 313 ASP A O 1
ATOM 2383 N N . ALA A 1 314 ? 12.822 -8.916 19.014 1.00 60.66 314 ALA A N 1
ATOM 2384 C CA . ALA A 1 314 ? 13.059 -10.001 18.065 1.00 60.66 314 ALA A CA 1
ATOM 2385 C C . ALA A 1 314 ? 12.357 -9.746 16.720 1.00 60.66 314 ALA A C 1
ATOM 2387 O O . ALA A 1 314 ? 12.983 -9.885 15.669 1.00 60.66 314 ALA A O 1
ATOM 2388 N N . LEU A 1 315 ? 11.099 -9.290 16.740 1.00 59.88 315 LEU A N 1
ATOM 2389 C CA . LEU A 1 315 ? 10.383 -8.891 15.526 1.00 59.88 315 LEU A CA 1
ATOM 2390 C C . LEU A 1 315 ? 11.038 -7.666 14.879 1.00 59.88 315 LEU A C 1
ATOM 2392 O O . LEU A 1 315 ? 11.209 -7.655 13.659 1.00 59.88 315 LEU A O 1
ATOM 2396 N N . ARG A 1 316 ? 11.506 -6.696 15.679 1.00 65.19 316 ARG A N 1
ATOM 2397 C CA . ARG A 1 316 ? 12.223 -5.508 15.174 1.00 65.19 316 ARG A CA 1
ATOM 2398 C C . ARG A 1 316 ? 13.459 -5.895 14.360 1.00 65.19 316 ARG A C 1
ATOM 2400 O O . ARG A 1 316 ? 13.676 -5.344 13.289 1.00 65.19 316 ARG A O 1
ATOM 2407 N N . THR A 1 317 ? 14.227 -6.893 14.809 1.00 62.16 317 THR A N 1
ATOM 2408 C CA . THR A 1 317 ? 15.402 -7.377 14.054 1.00 62.16 317 THR A CA 1
ATOM 2409 C C . THR A 1 317 ? 15.051 -8.095 12.750 1.00 62.16 317 THR A C 1
ATOM 2411 O O . THR A 1 317 ? 15.906 -8.219 11.874 1.00 62.16 317 THR A O 1
ATOM 2414 N N . THR A 1 318 ? 13.814 -8.582 12.613 1.00 59.12 318 THR A N 1
ATOM 2415 C CA . THR A 1 318 ? 13.351 -9.278 11.403 1.00 59.12 318 THR A CA 1
ATOM 2416 C C . THR A 1 318 ? 12.693 -8.360 10.380 1.00 59.12 318 THR A C 1
ATOM 2418 O O . THR A 1 318 ? 12.614 -8.734 9.209 1.00 59.12 318 THR A O 1
ATOM 2421 N N . LEU A 1 319 ? 12.232 -7.175 10.791 1.00 61.84 319 LEU A N 1
ATOM 2422 C CA . LEU A 1 319 ? 11.626 -6.218 9.875 1.00 61.84 319 LEU A CA 1
ATOM 2423 C C . LEU A 1 319 ? 12.692 -5.585 8.969 1.00 61.84 319 LEU A C 1
ATOM 2425 O O . LEU A 1 319 ? 13.795 -5.270 9.424 1.00 61.84 319 LEU A O 1
ATOM 2429 N N . PRO A 1 320 ? 12.393 -5.394 7.673 1.00 65.69 320 PRO A N 1
ATOM 2430 C CA . PRO A 1 320 ? 13.327 -4.741 6.776 1.00 65.69 320 PRO A CA 1
ATOM 2431 C C . PRO A 1 320 ? 13.505 -3.279 7.193 1.00 65.69 320 PRO A C 1
ATOM 2433 O O . PRO A 1 320 ? 12.533 -2.547 7.374 1.00 65.69 320 PRO A O 1
ATOM 2436 N N . LEU A 1 321 ? 14.763 -2.848 7.302 1.00 72.56 321 LEU A N 1
ATOM 2437 C CA . LEU A 1 321 ? 15.098 -1.443 7.507 1.00 72.56 321 LEU A CA 1
ATOM 2438 C C . LEU A 1 321 ? 14.563 -0.610 6.339 1.00 72.56 321 LEU A C 1
ATOM 2440 O O . LEU A 1 321 ? 14.731 -0.978 5.169 1.00 72.56 321 LEU A O 1
ATOM 2444 N N . LEU A 1 322 ? 13.959 0.531 6.666 1.00 74.94 322 LEU A N 1
ATOM 2445 C CA . LEU A 1 322 ? 13.713 1.561 5.673 1.00 74.94 322 LEU A CA 1
ATOM 2446 C C . LEU A 1 322 ? 15.035 2.149 5.230 1.00 74.94 322 LEU A C 1
ATOM 2448 O O . LEU A 1 322 ? 15.803 2.653 6.047 1.00 74.94 322 LEU A O 1
ATOM 2452 N N . ASP A 1 323 ? 15.257 2.147 3.929 1.00 72.94 323 ASP A N 1
ATOM 2453 C CA . ASP A 1 323 ? 16.457 2.735 3.369 1.00 72.94 323 ASP A CA 1
ATOM 2454 C C . ASP A 1 323 ? 16.112 3.522 2.097 1.00 72.94 323 ASP A C 1
ATOM 2456 O O . ASP A 1 323 ? 14.995 3.494 1.565 1.00 72.94 323 ASP A O 1
ATOM 2460 N N . SER A 1 324 ? 17.093 4.286 1.646 1.00 79.75 324 SER A N 1
ATOM 2461 C CA . SER A 1 324 ? 17.155 4.978 0.366 1.00 79.75 324 SER A CA 1
ATOM 2462 C C . SER A 1 324 ? 17.934 4.163 -0.674 1.00 79.75 324 SER A C 1
ATOM 2464 O O . SER A 1 324 ? 18.422 4.718 -1.659 1.00 79.75 324 SER A O 1
ATOM 2466 N N . GLN A 1 325 ? 18.074 2.848 -0.462 1.00 81.19 325 GLN A N 1
ATOM 2467 C CA . GLN A 1 325 ? 18.827 1.979 -1.358 1.00 81.19 325 GLN A CA 1
ATOM 2468 C C . GLN A 1 325 ? 18.180 1.961 -2.736 1.00 81.19 325 GLN A C 1
ATOM 2470 O O . GLN A 1 325 ? 17.023 1.572 -2.915 1.00 81.19 325 GLN A O 1
ATOM 2475 N N . LEU A 1 326 ? 18.971 2.357 -3.728 1.00 83.81 326 LEU A N 1
ATOM 2476 C CA . LEU A 1 326 ? 18.614 2.233 -5.127 1.00 83.81 326 LEU A CA 1
ATOM 2477 C C . LEU A 1 326 ? 19.287 0.984 -5.680 1.00 83.81 326 LEU A C 1
ATOM 2479 O O . LEU A 1 326 ? 20.503 0.812 -5.567 1.00 83.81 326 LEU A O 1
ATOM 2483 N N . PHE A 1 327 ? 18.488 0.120 -6.291 1.00 83.56 327 PHE A N 1
ATOM 2484 C CA . PHE A 1 327 ? 18.963 -1.117 -6.891 1.00 83.56 327 PHE A CA 1
ATOM 2485 C C . PHE A 1 327 ? 19.236 -0.891 -8.372 1.00 83.56 327 PHE A C 1
ATOM 2487 O O . PHE A 1 327 ? 18.413 -0.326 -9.095 1.00 83.56 327 PHE A O 1
ATOM 2494 N N . ARG A 1 328 ? 20.396 -1.349 -8.838 1.00 85.06 328 ARG A N 1
ATOM 2495 C CA . ARG A 1 328 ? 20.788 -1.273 -10.242 1.00 85.06 328 ARG A CA 1
ATOM 2496 C C . ARG A 1 328 ? 21.440 -2.578 -10.669 1.00 85.06 328 ARG A C 1
ATOM 2498 O O . ARG A 1 328 ? 22.197 -3.188 -9.928 1.00 85.06 328 ARG A O 1
ATOM 2505 N N . LEU A 1 329 ? 21.181 -3.002 -11.899 1.00 84.19 329 LEU A N 1
ATOM 2506 C CA . LEU A 1 329 ? 21.956 -4.082 -12.503 1.00 84.19 329 LEU A CA 1
ATOM 2507 C C . LEU A 1 329 ? 23.368 -3.604 -12.837 1.00 84.19 329 LEU A C 1
ATOM 2509 O O . LEU A 1 329 ? 23.534 -2.508 -13.386 1.00 84.19 329 LEU A O 1
ATOM 2513 N N . LYS A 1 330 ? 24.367 -4.463 -12.593 1.00 84.56 330 LYS A N 1
ATOM 2514 C CA . LYS A 1 330 ? 25.747 -4.239 -13.051 1.00 84.56 330 LYS A CA 1
ATOM 2515 C C . LYS A 1 330 ? 25.759 -3.839 -14.520 1.00 84.56 330 LYS A C 1
ATOM 2517 O O . LYS A 1 330 ? 24.970 -4.351 -15.315 1.00 84.56 330 LYS A O 1
ATOM 2522 N N . ALA A 1 331 ? 26.687 -2.964 -14.910 1.00 78.69 331 ALA A N 1
ATOM 2523 C CA . ALA A 1 331 ? 26.758 -2.409 -16.267 1.00 78.69 331 ALA A CA 1
ATOM 2524 C C . ALA A 1 331 ? 26.680 -3.482 -17.375 1.00 78.69 331 ALA A C 1
ATOM 2526 O O . ALA A 1 331 ? 26.022 -3.272 -18.395 1.00 78.69 331 ALA A O 1
ATOM 2527 N N . GLN A 1 332 ? 27.261 -4.660 -17.136 1.00 75.31 332 GLN A N 1
ATOM 2528 C CA . GLN A 1 332 ? 27.228 -5.810 -18.047 1.00 75.31 332 GLN A CA 1
ATOM 2529 C C . GLN A 1 332 ? 25.820 -6.392 -18.308 1.00 75.31 332 GLN A C 1
ATOM 2531 O O . GLN A 1 332 ? 25.596 -6.985 -19.361 1.00 75.31 332 GLN A O 1
ATOM 2536 N N . PHE A 1 333 ? 24.855 -6.159 -17.412 1.00 70.00 333 PHE A N 1
ATOM 2537 C CA . PHE A 1 333 ? 23.458 -6.612 -17.500 1.00 70.00 333 PHE A CA 1
ATOM 2538 C C . PHE A 1 333 ? 22.454 -5.461 -17.715 1.00 70.00 333 PHE A C 1
ATOM 2540 O O . PHE A 1 333 ? 21.250 -5.691 -17.807 1.00 70.00 333 PHE A O 1
ATOM 2547 N N . SER A 1 334 ? 22.931 -4.216 -17.844 1.00 68.62 334 SER A N 1
ATOM 2548 C CA . SER A 1 334 ? 22.139 -2.969 -17.784 1.00 68.62 334 SER A CA 1
ATOM 2549 C C . SER A 1 334 ? 21.181 -2.691 -18.958 1.00 68.62 334 SER A C 1
ATOM 2551 O O . SER A 1 334 ? 20.763 -1.556 -19.183 1.00 68.62 334 SER A O 1
ATOM 2553 N N . LYS A 1 335 ? 20.763 -3.716 -19.708 1.00 71.88 335 LYS A N 1
ATOM 2554 C CA . LYS A 1 335 ? 19.783 -3.559 -20.796 1.00 71.88 335 LYS A CA 1
ATOM 2555 C C . LYS A 1 335 ? 18.369 -3.237 -20.293 1.00 71.88 335 LYS A C 1
ATOM 2557 O O . LYS A 1 335 ? 17.515 -2.899 -21.113 1.00 71.88 335 LYS A O 1
ATOM 2562 N N . LEU A 1 336 ? 18.132 -3.342 -18.982 1.00 72.25 336 LEU A N 1
ATOM 2563 C CA . LEU A 1 336 ? 16.858 -3.054 -18.325 1.00 72.25 336 LEU A CA 1
ATOM 2564 C C . LEU A 1 336 ? 16.907 -1.677 -17.649 1.00 72.25 336 LEU A C 1
ATOM 2566 O O . LEU A 1 336 ? 17.448 -1.560 -16.551 1.00 72.25 336 LEU A O 1
ATOM 2570 N N . PRO A 1 337 ? 16.359 -0.617 -18.265 1.00 74.44 337 PRO A N 1
ATOM 2571 C CA . PRO A 1 337 ? 16.151 0.664 -17.612 1.00 74.44 337 PRO A CA 1
ATOM 2572 C C . PRO A 1 337 ? 14.922 0.570 -16.702 1.00 74.44 337 PRO A C 1
ATOM 2574 O O . PRO A 1 337 ? 13.871 1.144 -16.985 1.00 74.44 337 PRO A O 1
ATOM 2577 N N . LEU A 1 338 ? 15.041 -0.187 -15.613 1.00 82.06 338 LEU A N 1
ATOM 2578 C CA . LEU A 1 338 ? 14.076 -0.098 -14.525 1.00 82.06 338 LEU A CA 1
ATOM 2579 C C . LEU A 1 338 ? 14.330 1.205 -13.763 1.00 82.06 338 LEU A C 1
ATOM 2581 O O . LEU A 1 338 ? 15.477 1.553 -13.475 1.00 82.06 338 LEU A O 1
ATOM 2585 N N . LYS A 1 339 ? 13.258 1.940 -13.454 1.00 83.94 339 LYS A N 1
ATOM 2586 C CA . LYS A 1 339 ? 13.339 3.067 -12.515 1.00 83.94 339 LYS A CA 1
ATOM 2587 C C . LYS A 1 339 ? 13.578 2.530 -11.105 1.00 83.94 339 LYS A C 1
ATOM 2589 O O . LYS A 1 339 ? 13.293 1.371 -10.844 1.00 83.94 339 LYS A O 1
ATOM 2594 N N . ALA A 1 340 ? 14.046 3.380 -10.201 1.00 81.94 340 ALA A N 1
ATOM 2595 C CA . ALA A 1 340 ? 14.441 3.018 -8.839 1.00 81.94 340 ALA A CA 1
ATOM 2596 C C . ALA A 1 340 ? 13.432 2.150 -8.062 1.00 81.94 340 ALA A C 1
ATOM 2598 O O . ALA A 1 340 ? 13.816 1.086 -7.589 1.00 81.94 340 ALA A O 1
ATOM 2599 N N . LEU A 1 341 ? 12.160 2.556 -7.963 1.00 85.06 341 LEU A N 1
ATOM 2600 C CA . LEU A 1 341 ? 11.145 1.780 -7.237 1.00 85.06 341 LEU A CA 1
ATOM 2601 C C . LEU A 1 341 ? 10.831 0.425 -7.911 1.00 85.06 341 LEU A C 1
ATOM 2603 O O . LEU A 1 341 ? 10.943 -0.598 -7.238 1.00 85.06 341 LEU A O 1
ATOM 2607 N N . PRO A 1 342 ? 10.538 0.352 -9.231 1.00 86.56 342 PRO A N 1
ATOM 2608 C CA . PRO A 1 342 ? 10.442 -0.940 -9.909 1.00 86.56 342 PRO A CA 1
ATOM 2609 C C . PRO A 1 342 ? 11.721 -1.774 -9.785 1.00 86.56 342 PRO A C 1
ATOM 2611 O O . PRO A 1 342 ? 11.653 -2.987 -9.648 1.00 86.56 342 PRO A O 1
ATOM 2614 N N . ALA A 1 343 ? 12.901 -1.159 -9.817 1.00 85.31 343 ALA A N 1
ATOM 2615 C CA . ALA A 1 343 ? 14.158 -1.875 -9.656 1.00 85.31 343 ALA A CA 1
ATOM 2616 C C . ALA A 1 343 ? 14.274 -2.491 -8.256 1.00 85.31 343 ALA A C 1
ATOM 2618 O O . ALA A 1 343 ? 14.684 -3.642 -8.140 1.00 85.31 343 ALA A O 1
ATOM 2619 N N . ALA A 1 344 ? 13.864 -1.766 -7.214 1.00 82.81 344 ALA A N 1
ATOM 2620 C CA . ALA A 1 344 ? 13.846 -2.270 -5.848 1.00 82.81 344 ALA A CA 1
ATOM 2621 C C . ALA A 1 344 ? 12.897 -3.455 -5.663 1.00 82.81 344 ALA A C 1
ATOM 2623 O O . ALA A 1 344 ? 13.248 -4.402 -4.970 1.00 82.81 344 ALA A O 1
ATOM 2624 N N . PHE A 1 345 ? 11.744 -3.426 -6.331 1.00 87.06 345 PHE A N 1
ATOM 2625 C CA . PHE A 1 345 ? 10.781 -4.519 -6.288 1.00 87.06 345 PHE A CA 1
ATOM 2626 C C . PHE A 1 345 ? 11.216 -5.719 -7.151 1.00 87.06 345 PHE A C 1
ATOM 2628 O O . PHE A 1 345 ? 11.289 -6.846 -6.674 1.00 87.06 345 PHE A O 1
ATOM 2635 N N . PHE A 1 346 ? 11.524 -5.501 -8.435 1.00 88.25 346 PHE A N 1
ATOM 2636 C CA . PHE A 1 346 ? 11.724 -6.586 -9.402 1.00 88.25 346 PHE A CA 1
ATOM 2637 C C . PHE A 1 346 ? 13.138 -7.171 -9.397 1.00 88.25 346 PHE A C 1
ATOM 2639 O O . PHE A 1 346 ? 13.278 -8.372 -9.617 1.00 88.25 346 PHE A O 1
ATOM 2646 N N . LEU A 1 347 ? 14.199 -6.380 -9.175 1.00 86.00 347 LEU A N 1
ATOM 2647 C CA . LEU A 1 347 ? 15.571 -6.901 -9.293 1.00 86.00 347 LEU A CA 1
ATOM 2648 C C . LEU A 1 347 ? 15.885 -8.022 -8.297 1.00 86.00 347 LEU A C 1
ATOM 2650 O O . LEU A 1 347 ? 16.449 -9.018 -8.754 1.00 86.00 347 LEU A O 1
ATOM 2654 N N . PRO A 1 348 ? 15.488 -7.938 -7.010 1.00 83.25 348 PRO A N 1
ATOM 2655 C CA . PRO A 1 348 ? 15.675 -9.045 -6.073 1.00 83.25 348 PRO A CA 1
ATOM 2656 C C . PRO A 1 348 ? 14.959 -10.339 -6.488 1.00 83.25 348 PRO A C 1
ATOM 2658 O O . PRO A 1 348 ? 15.354 -11.415 -6.055 1.00 83.25 348 PRO A O 1
ATOM 2661 N N . LEU A 1 349 ? 13.916 -10.244 -7.321 1.00 81.19 349 LEU A N 1
ATOM 2662 C CA . LEU A 1 349 ? 13.103 -11.386 -7.751 1.00 81.19 349 LEU A CA 1
ATOM 2663 C C . LEU A 1 349 ? 13.642 -12.068 -9.015 1.00 81.19 349 LEU A C 1
ATOM 2665 O O . LEU A 1 349 ? 13.378 -13.250 -9.232 1.00 81.19 349 LEU A O 1
ATOM 2669 N N . VAL A 1 350 ? 14.348 -11.326 -9.873 1.00 79.88 350 VAL A N 1
ATOM 2670 C CA . VAL A 1 350 ? 14.757 -11.798 -11.213 1.00 79.88 350 VAL A CA 1
ATOM 2671 C C . VAL A 1 350 ? 16.263 -11.930 -11.390 1.00 79.88 350 VAL A C 1
ATOM 2673 O O . VAL A 1 350 ? 16.702 -12.477 -12.397 1.00 79.88 350 VAL A O 1
ATOM 2676 N N . SER A 1 351 ? 17.050 -11.395 -10.458 1.00 80.06 351 SER A N 1
ATOM 2677 C CA . SER A 1 351 ? 18.505 -11.328 -10.576 1.00 80.06 351 SER A CA 1
ATOM 2678 C C . SER A 1 351 ? 19.156 -12.112 -9.453 1.00 80.06 351 SER A C 1
ATOM 2680 O O . SER A 1 351 ? 18.703 -12.076 -8.311 1.00 80.06 351 SER A O 1
ATOM 2682 N N . GLU A 1 352 ? 20.274 -12.763 -9.752 1.00 82.69 352 GLU A N 1
ATOM 2683 C CA . GLU A 1 352 ? 21.131 -13.282 -8.694 1.00 82.69 352 GLU A CA 1
ATOM 2684 C C . GLU A 1 352 ? 21.683 -12.118 -7.862 1.00 82.69 352 GLU A C 1
ATOM 2686 O O . GLU A 1 352 ? 22.059 -11.074 -8.406 1.00 82.69 352 GLU A O 1
ATOM 2691 N N . SER A 1 353 ? 21.827 -12.311 -6.549 1.00 79.50 353 SER A N 1
ATOM 2692 C CA . SER A 1 353 ? 22.374 -11.288 -5.646 1.00 79.50 353 SER A CA 1
ATOM 2693 C C . SER A 1 353 ? 23.757 -10.781 -6.080 1.00 79.50 353 SER A C 1
ATOM 2695 O O . SER A 1 353 ? 24.119 -9.644 -5.800 1.00 79.50 353 SER A O 1
ATOM 2697 N N . SER A 1 354 ? 24.527 -11.597 -6.811 1.00 82.81 354 SER A N 1
ATOM 2698 C CA . SER A 1 354 ? 25.840 -11.239 -7.363 1.00 82.81 354 SER A CA 1
ATOM 2699 C C . SER A 1 354 ? 25.771 -10.212 -8.508 1.00 82.81 354 SER A C 1
ATOM 2701 O O . SER A 1 354 ? 26.780 -9.568 -8.817 1.00 82.81 354 SER A O 1
ATOM 2703 N N . GLN A 1 355 ? 24.610 -10.055 -9.150 1.00 85.25 355 GLN A N 1
ATOM 2704 C CA . GLN A 1 355 ? 24.391 -9.229 -10.343 1.00 85.25 355 GLN A CA 1
ATOM 2705 C C . GLN A 1 355 ? 23.769 -7.863 -10.026 1.00 85.25 355 GLN A C 1
ATOM 2707 O O . GLN A 1 355 ? 23.781 -6.968 -10.878 1.00 85.25 355 GLN A O 1
ATOM 2712 N N . VAL A 1 356 ? 23.249 -7.702 -8.809 1.00 85.19 356 VAL A N 1
ATOM 2713 C CA . VAL A 1 356 ? 22.616 -6.474 -8.330 1.00 85.19 356 VAL A CA 1
ATOM 2714 C C . VAL A 1 356 ? 23.647 -5.640 -7.578 1.00 85.19 356 VAL A C 1
ATOM 2716 O O . VAL A 1 356 ? 24.288 -6.101 -6.638 1.00 85.19 356 VAL A O 1
ATOM 2719 N N . GLU A 1 357 ? 23.827 -4.402 -8.017 1.00 86.75 357 GLU A N 1
ATOM 2720 C CA . GLU A 1 357 ? 24.547 -3.373 -7.281 1.00 86.75 357 GLU A CA 1
ATOM 2721 C C . GLU A 1 357 ? 23.536 -2.524 -6.518 1.00 86.75 357 GLU A C 1
ATOM 2723 O O . GLU A 1 357 ? 22.526 -2.076 -7.068 1.00 86.75 357 GLU A O 1
ATOM 2728 N N . THR A 1 358 ? 23.830 -2.284 -5.247 1.00 85.19 358 THR A N 1
ATOM 2729 C CA . THR A 1 358 ? 23.095 -1.318 -4.443 1.00 85.19 358 THR A CA 1
ATOM 2730 C C . THR A 1 358 ? 23.907 -0.040 -4.386 1.00 85.19 358 THR A C 1
ATOM 2732 O O . THR A 1 358 ? 25.060 -0.043 -3.957 1.00 85.19 358 THR A O 1
ATOM 2735 N N . THR A 1 359 ? 23.303 1.061 -4.809 1.00 84.31 359 THR A N 1
ATOM 2736 C CA . THR A 1 359 ? 23.859 2.397 -4.617 1.00 84.31 359 THR A CA 1
ATOM 2737 C C . THR A 1 359 ? 23.024 3.117 -3.581 1.00 84.31 359 THR A C 1
ATOM 2739 O O . THR A 1 359 ? 21.824 3.312 -3.778 1.00 84.31 359 THR A O 1
ATOM 2742 N N . THR A 1 360 ? 23.657 3.533 -2.493 1.00 79.19 360 THR A N 1
ATOM 2743 C CA . THR A 1 360 ? 23.107 4.585 -1.648 1.00 79.19 360 THR A CA 1
ATOM 2744 C C . THR A 1 360 ? 23.392 5.918 -2.345 1.00 79.19 360 THR A C 1
ATOM 2746 O O . THR A 1 360 ? 24.527 6.147 -2.784 1.00 79.19 360 THR A O 1
ATOM 2749 N N . PRO A 1 361 ? 22.388 6.787 -2.558 1.00 71.44 361 PRO A N 1
ATOM 2750 C CA . PRO A 1 361 ? 22.666 8.141 -3.017 1.00 71.44 361 PRO A CA 1
ATOM 2751 C C . PRO A 1 361 ? 23.663 8.790 -2.039 1.00 71.44 361 PRO A C 1
ATOM 2753 O O . PRO A 1 361 ? 23.568 8.560 -0.836 1.00 71.44 361 PRO A O 1
ATOM 2756 N N . SER A 1 362 ? 24.659 9.505 -2.590 1.00 59.94 362 SER A N 1
ATOM 2757 C CA . SER A 1 362 ? 25.747 10.232 -1.892 1.00 59.94 362 SER A CA 1
ATOM 2758 C C . SER A 1 362 ? 25.360 10.643 -0.472 1.00 59.94 362 SER A C 1
ATOM 2760 O O . SER A 1 362 ? 24.270 11.196 -0.361 1.00 59.94 362 SER A O 1
ATOM 2762 N N . PRO A 1 363 ? 26.223 10.448 0.554 1.00 52.28 363 PRO A N 1
ATOM 2763 C CA . PRO A 1 363 ? 25.843 10.404 1.966 1.00 52.28 363 PRO A CA 1
ATOM 2764 C C . PRO A 1 363 ? 24.943 11.579 2.322 1.00 52.28 363 PRO A C 1
ATOM 2766 O O . PRO A 1 363 ? 25.405 12.681 2.623 1.00 52.28 363 PRO A O 1
ATOM 2769 N N . ALA A 1 364 ? 23.637 11.328 2.250 1.00 53.97 364 ALA A N 1
ATOM 2770 C CA . ALA A 1 364 ? 22.699 12.079 3.039 1.00 53.97 364 ALA A CA 1
ATOM 2771 C C . ALA A 1 364 ? 23.144 11.861 4.491 1.00 53.97 364 ALA A C 1
ATOM 2773 O O . ALA A 1 364 ? 23.670 10.782 4.793 1.00 53.97 364 ALA A O 1
ATOM 2774 N N . PRO A 1 365 ? 23.012 12.868 5.368 1.00 55.75 365 PRO A N 1
ATOM 2775 C CA . PRO A 1 365 ? 23.239 12.649 6.792 1.00 55.75 365 PRO A CA 1
ATOM 2776 C C . PRO A 1 365 ? 22.505 11.367 7.201 1.00 55.75 365 PRO A C 1
ATOM 2778 O O . PRO A 1 365 ? 21.450 11.074 6.626 1.00 55.75 365 PRO A O 1
ATOM 2781 N N . ASP A 1 366 ? 23.120 10.573 8.085 1.00 52.88 366 ASP A N 1
ATOM 2782 C CA . ASP A 1 366 ? 22.593 9.308 8.614 1.00 52.88 366 ASP A CA 1
ATOM 2783 C C . ASP A 1 366 ? 21.323 9.582 9.433 1.00 52.88 366 ASP A C 1
ATOM 2785 O O . ASP A 1 366 ? 21.251 9.382 10.642 1.00 52.88 366 ASP A O 1
ATOM 2789 N N . THR A 1 367 ? 20.298 10.062 8.748 1.00 52.22 367 THR A N 1
ATOM 2790 C CA . THR A 1 367 ? 18.966 10.286 9.237 1.00 52.22 367 THR A CA 1
ATOM 2791 C C . THR A 1 367 ? 18.372 8.905 9.377 1.00 52.22 367 THR A C 1
ATOM 2793 O O . THR A 1 367 ? 17.810 8.325 8.431 1.00 52.22 367 THR A O 1
ATOM 2796 N N . VAL A 1 368 ? 18.573 8.370 10.572 1.00 53.06 368 VAL A N 1
ATOM 2797 C CA . VAL A 1 368 ? 17.803 7.268 11.110 1.00 53.06 368 VAL A CA 1
ATOM 2798 C C . VAL A 1 368 ? 16.372 7.779 11.150 1.00 53.06 368 VAL A C 1
ATOM 2800 O O . VAL A 1 368 ? 15.999 8.531 12.043 1.00 53.06 368 VAL A O 1
ATOM 2803 N N . ILE A 1 369 ? 15.568 7.413 10.149 1.00 54.28 369 ILE A N 1
ATOM 2804 C CA . ILE A 1 369 ? 14.123 7.538 10.311 1.00 54.28 369 ILE A CA 1
ATOM 2805 C C . ILE A 1 369 ? 13.807 6.685 11.543 1.00 54.28 369 ILE A C 1
ATOM 2807 O O . ILE A 1 369 ? 14.185 5.505 11.527 1.00 54.28 369 ILE A O 1
ATOM 2811 N N . PRO A 1 370 ? 13.214 7.258 12.610 1.00 51.06 370 PRO A N 1
ATOM 2812 C CA . PRO A 1 370 ? 12.888 6.504 13.812 1.00 51.06 370 PRO A CA 1
ATOM 2813 C C . PRO A 1 370 ? 12.162 5.231 13.386 1.00 51.06 370 PRO A C 1
ATOM 2815 O O . PRO A 1 370 ? 11.291 5.276 12.514 1.00 51.06 370 PRO A O 1
ATOM 2818 N N . ALA A 1 371 ? 12.643 4.094 13.895 1.00 51.72 371 ALA A N 1
ATOM 2819 C CA . ALA A 1 371 ? 12.298 2.768 13.404 1.00 51.72 371 ALA A CA 1
ATOM 2820 C C . ALA A 1 371 ? 10.779 2.651 13.228 1.00 51.72 371 ALA A C 1
ATOM 2822 O O . ALA A 1 371 ? 10.041 2.637 14.210 1.00 51.72 371 ALA A O 1
ATOM 2823 N N . LEU A 1 372 ? 10.305 2.606 11.976 1.00 54.84 372 LEU A N 1
ATOM 2824 C CA . LEU A 1 372 ? 8.892 2.359 11.710 1.00 54.84 372 LEU A CA 1
ATOM 2825 C C . LEU A 1 372 ? 8.515 1.037 12.387 1.00 54.84 372 LEU A C 1
ATOM 2827 O O . LEU A 1 372 ? 9.038 -0.018 12.028 1.00 54.84 372 LEU A O 1
ATOM 2831 N N . GLY A 1 373 ? 7.613 1.111 13.364 1.00 52.81 373 GLY A N 1
ATOM 2832 C CA . GLY A 1 373 ? 7.115 -0.051 14.090 1.00 52.81 373 GLY A CA 1
ATOM 2833 C C . GLY A 1 373 ? 7.956 -0.446 15.296 1.00 52.81 373 GLY A C 1
ATOM 2834 O O . GLY A 1 373 ? 8.514 -1.542 15.334 1.00 52.81 373 GLY A O 1
ATOM 2835 N N . GLU A 1 374 ? 7.952 0.393 16.333 1.00 57.28 374 GLU A N 1
ATOM 2836 C CA . GLU A 1 374 ? 8.302 -0.053 17.686 1.00 57.28 374 GLU A CA 1
ATOM 2837 C C . GLU A 1 374 ? 7.459 -1.268 18.121 1.00 57.28 374 GLU A C 1
ATOM 2839 O O . GLU A 1 374 ? 7.934 -2.145 18.851 1.00 57.28 374 GLU A O 1
ATOM 2844 N N . GLU A 1 375 ? 6.232 -1.354 17.610 1.00 72.25 375 GLU A N 1
ATOM 2845 C CA . GLU A 1 375 ? 5.285 -2.422 17.884 1.00 72.25 375 GLU A CA 1
ATOM 2846 C C . GLU A 1 375 ? 4.834 -3.045 16.560 1.00 72.25 375 GLU A C 1
ATOM 2848 O O . GLU A 1 375 ? 4.162 -2.424 15.732 1.00 72.25 375 GLU A O 1
ATOM 2853 N N . CYS A 1 376 ? 5.253 -4.289 16.336 1.00 85.31 376 CYS A N 1
ATOM 2854 C CA . CYS A 1 376 ? 4.781 -5.102 15.229 1.00 85.31 376 CYS A CA 1
ATOM 2855 C C . CYS A 1 376 ? 3.961 -6.264 15.776 1.00 85.31 376 CYS A C 1
ATOM 2857 O O . CYS A 1 376 ? 4.425 -6.997 16.650 1.00 85.31 376 CYS A O 1
ATOM 2859 N N . ILE A 1 377 ? 2.752 -6.435 15.247 1.00 90.81 377 ILE A N 1
ATOM 2860 C CA . ILE A 1 377 ? 1.813 -7.456 15.701 1.00 90.81 377 ILE A CA 1
ATOM 2861 C C . ILE A 1 377 ? 1.856 -8.626 14.718 1.00 90.81 377 ILE A C 1
ATOM 2863 O O . ILE A 1 377 ? 1.570 -8.479 13.526 1.00 90.81 377 ILE A O 1
ATOM 2867 N N . CYS A 1 378 ? 2.225 -9.803 15.224 1.00 91.12 378 CYS A N 1
ATOM 2868 C CA . CYS A 1 378 ? 2.265 -11.037 14.447 1.00 91.12 378 CYS A CA 1
ATOM 2869 C C . CYS A 1 378 ? 0.861 -11.645 14.331 1.00 91.12 378 CYS A C 1
ATOM 2871 O O . CYS A 1 378 ? 0.199 -11.927 15.330 1.00 91.12 378 CYS A O 1
ATOM 2873 N N . LEU A 1 379 ? 0.418 -11.880 13.100 1.00 92.31 379 LEU A N 1
ATOM 2874 C CA . LEU A 1 379 ? -0.900 -12.400 12.778 1.00 92.31 379 LEU A CA 1
ATOM 2875 C C . LEU A 1 379 ? -0.829 -13.891 12.456 1.00 92.31 379 LEU A C 1
ATOM 2877 O O . LEU A 1 379 ? -0.254 -14.315 11.449 1.00 92.31 379 LEU A O 1
ATOM 2881 N N . ILE A 1 380 ? -1.480 -14.679 13.309 1.00 91.06 380 ILE A N 1
ATOM 2882 C CA . ILE A 1 380 ? -1.722 -16.107 13.108 1.00 91.06 380 ILE A CA 1
ATOM 2883 C C . ILE A 1 380 ? -3.229 -16.340 13.312 1.00 91.06 380 ILE A C 1
ATOM 2885 O O . ILE A 1 380 ? -3.720 -16.143 14.427 1.00 91.06 380 ILE A O 1
ATOM 2889 N N . PRO A 1 381 ? -3.982 -16.703 12.259 1.00 90.25 381 PRO A N 1
ATOM 2890 C CA . PRO A 1 381 ? -5.403 -17.032 12.376 1.00 90.25 381 PRO A CA 1
ATOM 2891 C C . PRO A 1 381 ? -5.685 -18.173 13.380 1.00 90.25 381 PRO A C 1
ATOM 2893 O O . PRO A 1 381 ? -4.806 -18.966 13.713 1.00 90.25 381 PRO A O 1
ATOM 2896 N N . GLN A 1 382 ? -6.917 -18.273 13.879 1.00 88.81 382 GLN A N 1
ATOM 2897 C CA . GLN A 1 382 ? -7.377 -19.354 14.766 1.00 88.81 382 GLN A CA 1
ATOM 2898 C C . GLN A 1 382 ? -7.727 -20.627 14.001 1.00 88.81 382 GLN A C 1
ATOM 2900 O O . GLN A 1 382 ? -7.439 -21.732 14.452 1.00 88.81 382 GLN A O 1
ATOM 2905 N N . ASP A 1 383 ? -8.340 -20.471 12.832 1.00 80.12 383 ASP A N 1
ATOM 2906 C CA . ASP A 1 383 ? -8.712 -21.538 11.900 1.00 80.12 383 ASP A CA 1
ATOM 2907 C C . ASP A 1 383 ? -7.501 -22.107 11.134 1.00 80.12 383 ASP A C 1
ATOM 2909 O O . ASP A 1 383 ? -7.619 -22.880 10.182 1.00 80.12 383 ASP A O 1
ATOM 2913 N N . PHE A 1 384 ? -6.307 -21.752 11.595 1.00 76.62 384 PHE A N 1
ATOM 2914 C CA . PHE A 1 384 ? -5.026 -22.044 10.991 1.00 76.62 384 PHE A CA 1
ATOM 2915 C C . PHE A 1 384 ? -4.618 -23.508 11.237 1.00 76.62 384 PHE A C 1
ATOM 2917 O O . PHE A 1 384 ? -3.833 -23.823 12.130 1.00 76.62 384 PHE A O 1
ATOM 2924 N N . GLN A 1 385 ? -5.169 -24.435 10.444 1.00 80.88 385 GLN A N 1
ATOM 2925 C CA . GLN A 1 385 ? -4.764 -25.848 10.447 1.00 80.88 385 GLN A CA 1
ATOM 2926 C C . GLN A 1 385 ? -3.567 -26.106 9.523 1.00 80.88 385 GLN A C 1
ATOM 2928 O O . GLN A 1 385 ? -3.645 -25.803 8.332 1.00 80.88 385 GLN A O 1
ATOM 2933 N N . GLU A 1 386 ? -2.498 -26.742 10.038 1.00 74.94 386 GLU A N 1
ATOM 2934 C CA . GLU A 1 386 ? -1.213 -27.017 9.340 1.00 74.94 386 GLU A CA 1
ATOM 2935 C C . GLU A 1 386 ? -1.357 -27.459 7.873 1.00 74.94 386 GLU A C 1
ATOM 2937 O O . GLU A 1 386 ? -0.643 -26.969 6.996 1.00 74.94 386 GLU A O 1
ATOM 2942 N N . GLY A 1 387 ? -2.307 -28.353 7.579 1.00 75.38 387 GLY A N 1
ATOM 2943 C CA . GLY A 1 387 ? -2.546 -28.843 6.219 1.00 75.38 387 GLY A CA 1
ATOM 2944 C C . GLY A 1 387 ? -3.170 -27.806 5.280 1.00 75.38 387 GLY A C 1
ATOM 2945 O O . GLY A 1 387 ? -2.737 -27.680 4.137 1.00 75.38 387 GLY A O 1
ATOM 2946 N N . PHE A 1 388 ? -4.150 -27.039 5.764 1.00 76.81 388 PHE A N 1
ATOM 2947 C CA . PHE A 1 388 ? -4.837 -26.017 4.970 1.00 76.81 388 PHE A CA 1
ATOM 2948 C C . PHE A 1 388 ? -3.889 -24.877 4.582 1.00 76.81 388 PHE A C 1
ATOM 2950 O O . PHE A 1 388 ? -3.922 -24.394 3.452 1.00 76.81 388 PHE A O 1
ATOM 2957 N N . ILE A 1 389 ? -2.995 -24.512 5.503 1.00 71.19 389 ILE A N 1
ATOM 2958 C CA . ILE A 1 389 ? -2.009 -23.438 5.350 1.00 71.19 389 ILE A CA 1
ATOM 2959 C C . ILE A 1 389 ? -1.093 -23.720 4.184 1.00 71.19 389 ILE A C 1
ATOM 2961 O O . ILE A 1 389 ? -0.905 -22.870 3.324 1.00 71.19 389 ILE A O 1
ATOM 2965 N N . ARG A 1 390 ? -0.521 -24.921 4.116 1.00 73.44 390 ARG A N 1
ATOM 2966 C CA . ARG A 1 390 ? 0.436 -25.219 3.053 1.00 73.44 390 ARG A CA 1
ATOM 2967 C C . ARG A 1 390 ? -0.198 -25.036 1.679 1.00 73.44 390 ARG A C 1
ATOM 2969 O O . ARG A 1 390 ? 0.443 -24.502 0.783 1.00 73.44 390 ARG A O 1
ATOM 2976 N N . ASP A 1 391 ? -1.455 -25.432 1.531 1.00 80.94 391 ASP A N 1
ATOM 2977 C CA . ASP A 1 391 ? -2.135 -25.355 0.249 1.00 80.94 391 ASP A CA 1
ATOM 2978 C C . ASP A 1 391 ? -2.620 -23.928 -0.052 1.00 80.94 391 ASP A C 1
ATOM 2980 O O . ASP A 1 391 ? -2.485 -23.478 -1.189 1.00 80.94 391 ASP A O 1
ATOM 2984 N N . SER A 1 392 ? -3.141 -23.186 0.934 1.00 76.94 392 SER A N 1
ATOM 2985 C CA . SER A 1 392 ? -3.561 -21.790 0.741 1.00 76.94 392 SER A CA 1
ATOM 2986 C C . SER A 1 392 ? -2.374 -20.857 0.501 1.00 76.94 392 SER A C 1
ATOM 2988 O O . SER A 1 392 ? -2.388 -20.111 -0.474 1.00 76.94 392 SER A O 1
ATOM 2990 N N . THR A 1 393 ? -1.314 -20.963 1.306 1.00 80.50 393 THR A N 1
ATOM 2991 C CA . THR A 1 393 ? -0.083 -20.171 1.147 1.00 80.50 393 THR A CA 1
ATOM 2992 C C . THR A 1 393 ? 0.615 -20.494 -0.167 1.00 80.50 393 THR A C 1
ATOM 2994 O O . THR A 1 393 ? 1.025 -19.587 -0.882 1.00 80.50 393 THR A O 1
ATOM 2997 N N . CYS A 1 394 ? 0.666 -21.772 -0.567 1.00 81.62 394 CYS A N 1
ATOM 2998 C CA . CYS A 1 394 ? 1.207 -22.159 -1.866 1.00 81.62 394 CYS A CA 1
ATOM 2999 C C . CYS A 1 394 ? 0.391 -21.561 -3.018 1.00 81.62 394 CYS A C 1
ATOM 3001 O O . CYS A 1 394 ? 0.982 -21.023 -3.952 1.00 81.62 394 CYS A O 1
ATOM 3003 N N . ARG A 1 395 ? -0.948 -21.594 -2.954 1.00 83.94 395 ARG A N 1
ATOM 3004 C CA . ARG A 1 395 ? -1.799 -20.962 -3.976 1.00 83.94 395 ARG A CA 1
ATOM 3005 C C . ARG A 1 395 ? -1.598 -19.448 -4.034 1.00 83.94 395 ARG A C 1
ATOM 3007 O O . ARG A 1 395 ? -1.440 -18.920 -5.132 1.00 83.94 395 ARG A O 1
ATOM 3014 N N . ALA A 1 396 ? -1.572 -18.772 -2.888 1.00 82.88 396 ALA A N 1
ATOM 3015 C CA . ALA A 1 396 ? -1.386 -17.326 -2.814 1.00 82.88 396 ALA A CA 1
ATOM 3016 C C . ALA A 1 396 ? 0.001 -16.906 -3.330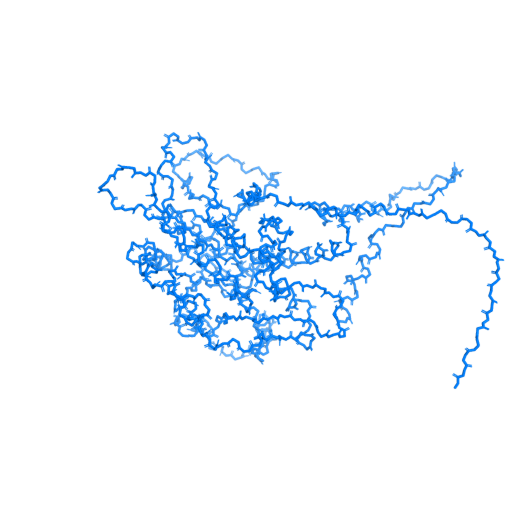 1.00 82.88 396 ALA A C 1
ATOM 3018 O O . ALA A 1 396 ? 0.100 -16.014 -4.168 1.00 82.88 396 ALA A O 1
ATOM 3019 N N . ALA A 1 397 ? 1.058 -17.624 -2.940 1.00 82.88 397 ALA A N 1
ATOM 3020 C CA . ALA A 1 397 ? 2.414 -17.394 -3.432 1.00 82.88 397 ALA A CA 1
ATOM 3021 C C . ALA A 1 397 ? 2.545 -17.656 -4.943 1.00 82.88 397 ALA A C 1
ATOM 3023 O O . ALA A 1 397 ? 3.186 -16.880 -5.650 1.00 82.88 397 ALA A O 1
ATOM 3024 N N . ILE A 1 398 ? 1.916 -18.718 -5.469 1.00 84.44 398 ILE A N 1
ATOM 3025 C CA . ILE A 1 398 ? 1.883 -18.984 -6.917 1.00 84.44 398 ILE A CA 1
ATOM 3026 C C . ILE A 1 398 ? 1.169 -17.849 -7.648 1.00 84.44 398 ILE A C 1
ATOM 3028 O O . ILE A 1 398 ? 1.706 -17.349 -8.633 1.00 84.44 398 ILE A O 1
ATOM 3032 N N . LYS A 1 399 ? -0.002 -17.427 -7.159 1.00 87.12 399 LYS A N 1
ATOM 3033 C CA . LYS A 1 399 ? -0.763 -16.324 -7.749 1.00 87.12 399 LYS A CA 1
ATOM 3034 C C . LYS A 1 399 ? 0.065 -15.040 -7.764 1.00 87.12 399 LYS A C 1
ATOM 3036 O O . LYS A 1 399 ? 0.278 -14.480 -8.830 1.00 87.12 399 LYS A O 1
ATOM 3041 N N . ARG A 1 400 ? 0.637 -14.648 -6.620 1.00 86.88 400 ARG A N 1
ATOM 3042 C CA . ARG A 1 400 ? 1.489 -13.455 -6.516 1.00 86.88 400 ARG A CA 1
ATOM 3043 C C . ARG A 1 400 ? 2.682 -13.531 -7.463 1.00 86.88 400 ARG A C 1
ATOM 3045 O O . ARG A 1 400 ? 3.005 -12.553 -8.126 1.00 86.88 400 ARG A O 1
ATOM 3052 N N . LYS A 1 401 ? 3.322 -14.697 -7.578 1.00 85.88 401 LYS A N 1
ATOM 3053 C CA . LYS A 1 401 ? 4.413 -14.911 -8.534 1.00 85.88 401 LYS A CA 1
ATOM 3054 C C . LYS A 1 401 ? 3.955 -14.720 -9.981 1.00 85.88 401 LYS A C 1
ATOM 3056 O O . LYS A 1 401 ? 4.702 -14.136 -10.763 1.00 85.88 401 LYS A O 1
ATOM 3061 N N . THR A 1 402 ? 2.770 -15.209 -10.336 1.00 88.06 402 THR A N 1
ATOM 3062 C CA . THR A 1 402 ? 2.174 -14.973 -11.655 1.00 88.06 402 THR A CA 1
ATOM 3063 C C . THR A 1 402 ? 1.942 -13.480 -11.878 1.00 88.06 402 THR A C 1
ATOM 3065 O O . THR A 1 402 ? 2.456 -12.955 -12.861 1.00 88.06 402 THR A O 1
ATOM 3068 N N . ASP A 1 403 ? 1.321 -12.775 -10.929 1.00 88.81 403 ASP A N 1
ATOM 3069 C CA . ASP A 1 403 ? 1.076 -11.327 -11.018 1.00 88.81 403 ASP A CA 1
ATOM 3070 C C . ASP A 1 403 ? 2.388 -10.539 -11.224 1.00 88.81 403 ASP A C 1
ATOM 3072 O O . ASP A 1 403 ? 2.483 -9.656 -12.077 1.00 88.81 403 ASP A O 1
ATOM 3076 N N . VAL A 1 404 ? 3.453 -10.901 -10.500 1.00 89.12 404 VAL A N 1
ATOM 3077 C CA . VAL A 1 404 ? 4.792 -10.305 -10.658 1.00 89.12 404 VAL A CA 1
ATOM 3078 C C . VAL A 1 404 ? 5.366 -10.560 -12.054 1.00 89.12 404 VAL A C 1
ATOM 3080 O O . VAL A 1 404 ? 5.958 -9.662 -12.657 1.00 89.12 404 VAL A O 1
ATOM 3083 N N . GLN A 1 405 ? 5.227 -11.779 -12.579 1.00 87.88 405 GLN A N 1
ATOM 3084 C CA . GLN A 1 405 ? 5.709 -12.125 -13.918 1.00 87.88 405 GLN A CA 1
ATOM 3085 C C . GLN A 1 405 ? 4.949 -11.363 -15.006 1.00 87.88 405 GLN A C 1
ATOM 3087 O O . GLN A 1 405 ? 5.565 -10.883 -15.960 1.00 87.88 405 GLN A O 1
ATOM 3092 N N . GLU A 1 406 ? 3.634 -11.219 -14.850 1.00 89.50 406 GLU A N 1
ATOM 3093 C CA . GLU A 1 406 ? 2.785 -10.421 -15.732 1.00 89.50 406 GLU A CA 1
ATOM 3094 C C . GLU A 1 406 ? 3.190 -8.951 -15.725 1.00 89.50 406 GLU A C 1
ATOM 3096 O O . GLU A 1 406 ? 3.419 -8.363 -16.784 1.00 89.50 406 GLU A O 1
ATOM 3101 N N . ALA A 1 407 ? 3.362 -8.382 -14.534 1.00 90.19 407 ALA A N 1
ATOM 3102 C CA . ALA A 1 407 ? 3.797 -7.008 -14.341 1.00 90.19 407 ALA A CA 1
ATOM 3103 C C . ALA A 1 407 ? 5.167 -6.745 -14.981 1.00 90.19 407 ALA A C 1
ATOM 3105 O O . ALA A 1 407 ? 5.366 -5.753 -15.688 1.00 90.19 407 ALA A O 1
ATOM 3106 N N . LEU A 1 408 ? 6.111 -7.669 -14.797 1.00 89.12 408 LEU A N 1
ATOM 3107 C CA . LEU A 1 408 ? 7.427 -7.584 -15.412 1.00 89.12 408 LEU A CA 1
ATOM 3108 C C . LEU A 1 408 ? 7.322 -7.620 -16.944 1.00 89.12 408 LEU A C 1
ATOM 3110 O O . LEU A 1 408 ? 7.899 -6.769 -17.626 1.00 89.12 408 LEU A O 1
ATOM 3114 N N . LEU A 1 409 ? 6.561 -8.569 -17.498 1.00 89.69 409 LEU A N 1
ATOM 3115 C CA . LEU A 1 409 ? 6.332 -8.682 -18.939 1.00 89.69 409 LEU A CA 1
ATOM 3116 C C . LEU A 1 409 ? 5.681 -7.413 -19.511 1.00 89.69 409 LEU A C 1
ATOM 3118 O O . LEU A 1 409 ? 6.091 -6.934 -20.573 1.00 89.69 409 LEU A O 1
ATOM 3122 N N . LEU A 1 410 ? 4.707 -6.845 -18.800 1.00 88.88 410 LEU A N 1
ATOM 3123 C CA . LEU A 1 410 ? 4.048 -5.594 -19.158 1.00 88.88 410 LEU A CA 1
ATOM 3124 C C . LEU A 1 410 ? 5.060 -4.445 -19.259 1.00 88.88 410 LEU A C 1
ATOM 3126 O O . LEU A 1 410 ? 5.100 -3.757 -20.284 1.00 88.88 410 LEU A O 1
ATOM 3130 N N . LEU A 1 411 ? 5.919 -4.276 -18.246 1.00 88.62 411 LEU A N 1
ATOM 3131 C CA . LEU A 1 411 ? 6.981 -3.264 -18.246 1.00 88.62 411 LEU A CA 1
ATOM 3132 C C . LEU A 1 411 ? 7.919 -3.435 -19.446 1.00 88.62 411 LEU A C 1
ATOM 3134 O O . LEU A 1 411 ? 8.215 -2.467 -20.152 1.00 88.62 411 LEU A O 1
ATOM 3138 N N . PHE A 1 412 ? 8.331 -4.671 -19.727 1.00 88.25 412 PHE A N 1
ATOM 3139 C CA . PHE A 1 412 ? 9.183 -5.002 -20.866 1.00 88.25 412 PHE A CA 1
ATOM 3140 C C . PHE A 1 412 ? 8.562 -4.625 -22.210 1.00 88.25 412 PHE A C 1
ATOM 3142 O O . PHE A 1 412 ? 9.199 -3.966 -23.038 1.00 88.25 412 PHE A O 1
ATOM 3149 N N . LEU A 1 413 ? 7.320 -5.048 -22.443 1.00 88.69 413 LEU A N 1
ATOM 3150 C CA . LEU A 1 413 ? 6.612 -4.796 -23.695 1.00 88.69 413 LEU A CA 1
ATOM 3151 C C . LEU A 1 413 ? 6.396 -3.295 -23.905 1.00 88.69 413 LEU A C 1
ATOM 3153 O O . LEU A 1 413 ? 6.671 -2.773 -24.990 1.00 88.69 413 LEU A O 1
ATOM 3157 N N . ARG A 1 414 ? 6.007 -2.576 -22.850 1.00 84.88 414 ARG A N 1
ATOM 3158 C CA . ARG A 1 414 ? 5.827 -1.121 -22.888 1.00 84.88 414 ARG A CA 1
ATOM 3159 C C . ARG A 1 414 ? 7.127 -0.384 -23.177 1.00 84.88 414 ARG A C 1
ATOM 3161 O O . ARG A 1 414 ? 7.134 0.523 -24.008 1.00 84.88 414 ARG A O 1
ATOM 3168 N N . GLN A 1 415 ? 8.242 -0.814 -22.591 1.00 84.06 415 GLN A N 1
ATOM 3169 C CA . GLN A 1 415 ? 9.558 -0.241 -22.879 1.00 84.06 415 GLN A CA 1
ATOM 3170 C C . GLN A 1 415 ? 9.978 -0.440 -24.347 1.00 84.06 415 GLN A C 1
ATOM 3172 O O . GLN A 1 415 ? 10.713 0.373 -24.911 1.00 84.06 415 GLN A O 1
ATOM 3177 N N . LYS A 1 416 ? 9.493 -1.503 -24.998 1.00 85.81 416 LYS A N 1
ATOM 3178 C CA . LYS A 1 416 ? 9.671 -1.739 -26.440 1.00 85.81 416 LYS A CA 1
ATOM 3179 C C . LYS A 1 416 ? 8.672 -0.977 -27.316 1.00 85.81 416 LYS A C 1
ATOM 3181 O O . LYS A 1 416 ? 8.682 -1.159 -28.530 1.00 85.81 416 LYS A O 1
ATOM 3186 N N . GLY A 1 417 ? 7.842 -0.115 -26.730 1.00 87.44 417 GLY A N 1
ATOM 3187 C CA . GLY A 1 417 ? 6.828 0.660 -27.441 1.00 87.44 417 GLY A CA 1
ATOM 3188 C C . GLY A 1 417 ? 5.600 -0.158 -27.842 1.00 87.44 417 GLY A C 1
ATOM 3189 O O . GLY A 1 417 ? 4.797 0.313 -28.646 1.00 87.44 417 GLY A O 1
ATOM 3190 N N . VAL A 1 418 ? 5.436 -1.372 -27.306 1.00 89.44 418 VAL A N 1
ATOM 3191 C CA . VAL A 1 418 ? 4.253 -2.195 -27.569 1.00 89.44 418 VAL A CA 1
ATOM 3192 C C . VAL A 1 418 ? 3.092 -1.647 -26.748 1.00 89.44 418 VAL A C 1
ATOM 3194 O O . VAL A 1 418 ? 3.171 -1.536 -25.524 1.00 89.44 418 VAL A O 1
ATOM 3197 N N . LEU A 1 419 ? 2.001 -1.294 -27.425 1.00 84.56 419 LEU A N 1
ATOM 3198 C CA . LEU A 1 419 ? 0.745 -0.963 -26.766 1.00 84.56 419 LEU A CA 1
ATOM 3199 C C . LEU A 1 419 ? 0.075 -2.265 -26.339 1.00 84.56 419 LEU A C 1
ATOM 3201 O O . LEU A 1 419 ? -0.398 -3.039 -27.165 1.00 84.56 419 LEU A O 1
ATOM 3205 N N . VAL A 1 420 ? 0.090 -2.500 -25.038 1.00 79.88 420 VAL A N 1
ATOM 3206 C CA . VAL A 1 420 ? -0.532 -3.655 -24.409 1.00 79.88 420 VAL A CA 1
ATOM 3207 C C . VAL A 1 420 ? -1.981 -3.313 -24.059 1.00 79.88 420 VAL A C 1
ATOM 3209 O O . VAL A 1 420 ? -2.211 -2.312 -23.384 1.00 79.88 420 VAL A O 1
ATOM 3212 N N . ALA A 1 421 ? -2.935 -4.118 -24.528 1.00 74.56 421 ALA A N 1
ATOM 3213 C CA . ALA A 1 421 ? -4.298 -4.114 -23.993 1.00 74.56 421 ALA A CA 1
ATOM 3214 C C . ALA A 1 421 ? -4.302 -4.735 -22.587 1.00 74.56 421 ALA A C 1
ATOM 3216 O O . ALA A 1 421 ? -3.434 -5.554 -22.297 1.00 74.56 421 ALA A O 1
ATOM 3217 N N . ASP A 1 422 ? -5.270 -4.378 -21.747 1.00 64.88 422 ASP A N 1
ATOM 3218 C CA . ASP A 1 422 ? -5.255 -4.648 -20.298 1.00 64.88 422 ASP A CA 1
ATOM 3219 C C . ASP A 1 422 ? -5.238 -6.139 -19.890 1.00 64.88 422 ASP A C 1
ATOM 3221 O O . ASP A 1 422 ? -5.106 -6.438 -18.710 1.00 64.88 422 ASP A O 1
ATOM 3225 N N . ASP A 1 423 ? -5.302 -7.082 -20.840 1.00 66.31 423 ASP A N 1
ATOM 3226 C CA . ASP A 1 423 ? -5.270 -8.525 -20.574 1.00 66.31 423 ASP A CA 1
ATOM 3227 C C . ASP A 1 423 ? -4.300 -9.292 -21.504 1.00 66.31 423 ASP A C 1
ATOM 3229 O O . ASP A 1 423 ? -4.664 -9.877 -22.532 1.00 66.31 423 ASP A O 1
ATOM 3233 N N . LEU A 1 424 ? -3.010 -9.245 -21.158 1.00 68.62 424 LEU A N 1
ATOM 3234 C CA . LEU A 1 424 ? -1.906 -9.800 -21.953 1.00 68.62 424 LEU A CA 1
ATOM 3235 C C . LEU A 1 424 ? -1.848 -11.327 -21.944 1.00 68.62 424 LEU A C 1
ATOM 3237 O O . LEU A 1 424 ? -1.615 -11.938 -22.991 1.00 68.62 424 LEU A O 1
ATOM 3241 N N . LEU A 1 425 ? -1.993 -11.948 -20.770 1.00 65.62 425 LEU A N 1
ATOM 3242 C CA . LEU A 1 425 ? -1.858 -13.397 -20.669 1.00 65.62 425 LEU A CA 1
ATOM 3243 C C . LEU A 1 425 ? -3.062 -14.109 -21.250 1.00 65.62 425 LEU A C 1
ATOM 3245 O O . LEU A 1 425 ? -2.856 -15.121 -21.917 1.00 65.62 425 LEU A O 1
ATOM 3249 N N . SER A 1 426 ? -4.277 -13.574 -21.113 1.00 65.12 426 SER A N 1
ATOM 3250 C CA . SER A 1 426 ? -5.430 -14.158 -21.799 1.00 65.12 426 SER A CA 1
ATOM 3251 C C . SER A 1 426 ? -5.237 -14.121 -23.310 1.00 65.12 426 SER A C 1
ATOM 3253 O O . SER A 1 426 ? -5.526 -15.103 -23.987 1.00 65.12 426 SER A O 1
ATOM 3255 N N . LEU A 1 427 ? -4.658 -13.049 -23.864 1.00 69.62 427 LEU A N 1
ATOM 3256 C CA . LEU A 1 427 ? -4.311 -12.995 -25.288 1.00 69.62 427 LEU A CA 1
ATOM 3257 C C . LEU A 1 427 ? -3.289 -14.074 -25.682 1.00 69.62 427 LEU A C 1
ATOM 3259 O O . LEU A 1 427 ? -3.474 -14.751 -26.696 1.00 69.62 427 LEU A O 1
ATOM 3263 N N . ILE A 1 428 ? -2.233 -14.267 -24.885 1.00 73.00 428 ILE A N 1
ATOM 3264 C CA . ILE A 1 428 ? -1.192 -15.269 -25.167 1.00 73.00 428 ILE A CA 1
ATOM 3265 C C . ILE A 1 428 ? -1.751 -16.691 -25.024 1.00 73.00 428 ILE A C 1
ATOM 3267 O O . ILE A 1 428 ? -1.582 -17.506 -25.933 1.00 73.00 428 ILE A O 1
ATOM 3271 N N . LEU A 1 429 ? -2.465 -16.987 -23.940 1.00 70.12 429 LEU A N 1
ATOM 3272 C CA . LEU A 1 429 ? -3.045 -18.302 -23.670 1.00 70.12 429 LEU A CA 1
ATOM 3273 C C . LEU A 1 429 ? -4.123 -18.665 -24.696 1.00 70.12 429 LEU A C 1
ATOM 3275 O O . LEU A 1 429 ? -4.095 -19.768 -25.241 1.00 70.12 429 LEU A O 1
ATOM 3279 N N . ASN A 1 430 ? -4.999 -17.726 -25.063 1.00 70.56 430 ASN A N 1
ATOM 3280 C CA . ASN A 1 430 ? -5.997 -17.952 -26.111 1.00 70.56 430 ASN A CA 1
ATOM 3281 C C . ASN A 1 430 ? -5.342 -18.187 -27.481 1.00 70.56 430 ASN A C 1
ATOM 3283 O O . ASN A 1 430 ? -5.826 -18.999 -28.273 1.00 70.56 430 ASN A O 1
ATOM 3287 N N . SER A 1 431 ? -4.205 -17.535 -27.756 1.00 70.06 431 SER A N 1
ATOM 3288 C CA . SER A 1 431 ? -3.444 -17.783 -28.985 1.00 70.06 431 SER A CA 1
ATOM 3289 C C . SER A 1 431 ? -2.772 -19.163 -29.003 1.00 70.06 431 SER A C 1
ATOM 3291 O O . SER A 1 431 ? -2.732 -19.801 -30.055 1.00 70.06 431 SER A O 1
ATOM 3293 N N . ALA A 1 432 ? -2.319 -19.663 -27.848 1.00 66.19 432 ALA A N 1
ATOM 3294 C CA . ALA A 1 432 ? -1.717 -20.989 -27.715 1.00 66.19 432 ALA A CA 1
ATOM 3295 C C . ALA A 1 432 ? -2.758 -22.117 -27.832 1.00 66.19 432 ALA A C 1
ATOM 3297 O O . ALA A 1 432 ? -2.499 -23.132 -28.475 1.00 66.19 432 ALA A O 1
ATOM 3298 N N . VAL A 1 433 ? -3.963 -21.924 -27.282 1.00 71.00 433 VAL A N 1
ATOM 3299 C CA . VAL A 1 433 ? -5.067 -22.897 -27.384 1.00 71.00 433 VAL A CA 1
ATOM 3300 C C . VAL A 1 433 ? -5.588 -23.010 -28.824 1.00 71.00 433 VAL A C 1
ATOM 3302 O O . VAL A 1 433 ? -5.907 -24.110 -29.277 1.00 71.00 433 VAL A O 1
ATOM 3305 N N . SER A 1 434 ? -5.604 -21.902 -29.572 1.00 62.44 434 SER A N 1
ATOM 3306 C CA . SER A 1 434 ? -6.015 -21.861 -30.986 1.00 62.44 434 SER A CA 1
ATOM 3307 C C . SER A 1 434 ? -4.990 -22.492 -31.947 1.00 62.44 434 SER A C 1
ATOM 3309 O O . SER A 1 434 ? -5.336 -22.900 -33.054 1.00 62.44 434 SER A O 1
ATOM 3311 N N . ALA A 1 435 ? -3.726 -22.628 -31.530 1.00 61.91 435 ALA A N 1
ATOM 3312 C CA . ALA A 1 435 ? -2.661 -23.199 -32.357 1.00 61.91 435 ALA A CA 1
ATOM 3313 C C . ALA A 1 435 ? -2.674 -24.739 -32.431 1.00 61.91 435 ALA A C 1
ATOM 3315 O O . ALA A 1 435 ? -1.855 -25.313 -33.152 1.00 61.91 435 ALA A O 1
ATOM 3316 N N . ASN A 1 436 ? -3.592 -25.422 -31.735 1.00 59.62 436 ASN A N 1
ATOM 3317 C CA . ASN A 1 436 ? -3.775 -26.859 -31.917 1.00 59.62 436 ASN A CA 1
ATOM 3318 C C . ASN A 1 436 ? -4.415 -27.123 -33.289 1.00 59.62 436 ASN A C 1
ATOM 3320 O O . ASN A 1 436 ? -5.564 -26.730 -33.509 1.00 59.62 436 ASN A O 1
ATOM 3324 N N . PRO A 1 437 ? -3.703 -27.776 -34.229 1.00 58.12 437 PRO A N 1
ATOM 3325 C CA . PRO A 1 437 ? -4.255 -28.040 -35.545 1.00 58.12 437 PRO A CA 1
ATOM 3326 C C . PRO A 1 437 ? -5.497 -28.925 -35.391 1.00 58.12 437 PRO A C 1
ATOM 3328 O O . PRO A 1 437 ? -5.446 -29.913 -34.649 1.00 58.12 437 PRO A O 1
ATOM 3331 N N . PRO A 1 438 ? -6.609 -28.614 -36.080 1.00 57.12 438 PRO A N 1
ATOM 3332 C CA . PRO A 1 438 ? -7.759 -29.498 -36.083 1.00 57.12 438 PRO A CA 1
ATOM 3333 C C . PRO A 1 438 ? -7.297 -30.865 -36.586 1.00 57.12 438 PRO A C 1
ATOM 3335 O O . PRO A 1 438 ? -6.768 -30.993 -37.692 1.00 57.12 438 PRO A O 1
ATOM 3338 N N . SER A 1 439 ? -7.487 -31.895 -35.765 1.00 60.00 439 SER A N 1
ATOM 3339 C CA . SER A 1 439 ? -7.311 -33.298 -36.133 1.00 60.00 439 SER A CA 1
ATOM 3340 C C . SER A 1 439 ? -8.433 -33.714 -37.095 1.00 60.00 439 SER A C 1
ATOM 3342 O O . SER A 1 439 ? -9.308 -34.511 -36.775 1.00 60.00 439 SER A O 1
ATOM 3344 N N . GLY A 1 440 ? -8.445 -33.117 -38.287 1.00 58.62 440 GLY A N 1
ATOM 3345 C CA . GLY A 1 440 ? -9.423 -33.348 -39.342 1.00 58.62 440 GLY A CA 1
ATOM 3346 C C . GLY A 1 440 ? -8.749 -33.952 -40.565 1.00 58.62 440 GLY A C 1
ATOM 3347 O O . GLY A 1 440 ? -7.905 -33.316 -41.191 1.00 58.62 440 GLY A O 1
ATOM 3348 N N . GLY A 1 441 ? -9.119 -35.195 -40.874 1.00 57.62 441 GLY A N 1
ATOM 3349 C CA . GLY A 1 441 ? -8.598 -35.995 -41.978 1.00 57.62 441 GLY A CA 1
ATOM 3350 C C . GLY A 1 44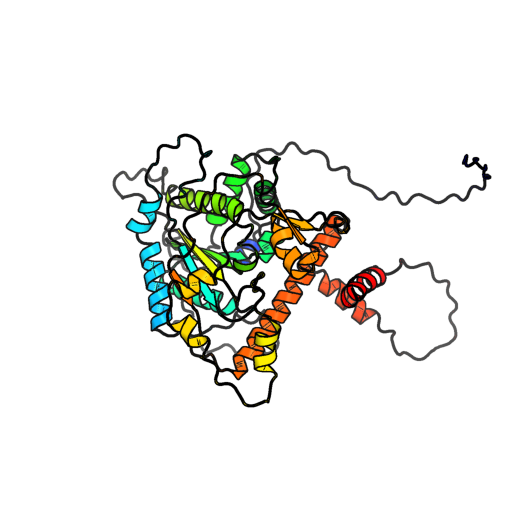1 ? -8.557 -35.265 -43.323 1.00 57.62 441 GLY A C 1
ATOM 3351 O O . GLY A 1 441 ? -9.472 -34.538 -43.706 1.00 57.62 441 GLY A O 1
ATOM 3352 N N . ALA A 1 442 ? -7.459 -35.502 -44.035 1.00 46.66 442 ALA A N 1
ATOM 3353 C CA . ALA A 1 442 ? -7.153 -34.931 -45.333 1.00 46.66 442 ALA A CA 1
ATOM 3354 C C . ALA A 1 442 ? -8.237 -35.237 -46.379 1.00 46.66 442 ALA A 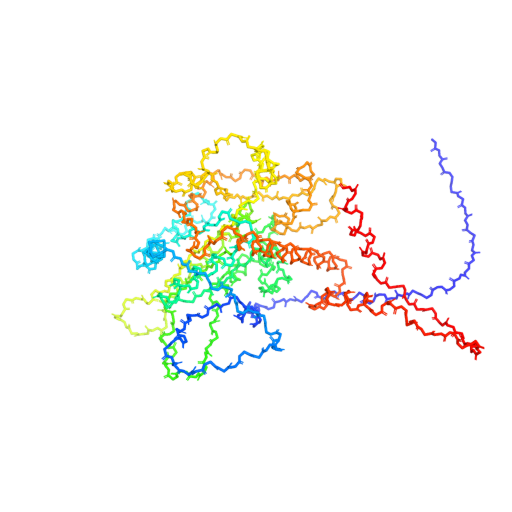C 1
ATOM 3356 O O . ALA A 1 442 ? -8.517 -36.398 -46.673 1.00 46.66 442 ALA A O 1
ATOM 3357 N N . ASN A 1 443 ? -8.767 -34.185 -47.009 1.00 57.38 443 ASN A N 1
ATOM 3358 C CA . ASN A 1 443 ? -9.369 -34.271 -48.334 1.00 57.38 443 ASN A CA 1
ATOM 3359 C C . ASN A 1 443 ? -8.383 -33.646 -49.342 1.00 57.38 443 ASN A C 1
ATOM 3361 O O . ASN A 1 443 ? -8.191 -32.426 -49.329 1.00 57.38 443 ASN A O 1
ATOM 3365 N N . PRO A 1 444 ? -7.690 -34.448 -50.168 1.00 56.69 444 PRO A N 1
ATOM 3366 C CA . PRO A 1 444 ? -6.675 -33.951 -51.081 1.00 56.69 444 PRO A CA 1
ATOM 3367 C C . PRO A 1 444 ? -7.350 -33.508 -52.378 1.00 56.69 444 PRO A C 1
ATOM 3369 O O . PRO A 1 444 ? -7.571 -34.357 -53.226 1.00 56.69 444 PRO A O 1
ATOM 3372 N N . ASN A 1 445 ? -7.725 -32.230 -52.520 1.00 55.81 445 ASN A N 1
ATOM 3373 C CA . ASN A 1 445 ? -7.980 -31.573 -53.821 1.00 55.81 445 ASN A CA 1
ATOM 3374 C C . ASN A 1 445 ? -8.346 -30.085 -53.654 1.00 55.81 445 ASN A C 1
ATOM 3376 O O . ASN A 1 445 ? -9.433 -29.660 -54.039 1.00 55.81 445 ASN A O 1
ATOM 3380 N N . ASN A 1 446 ? -7.456 -29.260 -53.094 1.00 49.34 446 ASN A N 1
ATOM 3381 C CA . ASN A 1 446 ? -7.569 -27.821 -53.344 1.00 49.34 446 ASN A CA 1
ATOM 3382 C C . ASN A 1 446 ? -6.217 -27.108 -53.242 1.00 49.34 446 ASN A C 1
ATOM 3384 O O . ASN A 1 446 ? -5.675 -26.898 -52.160 1.00 49.34 446 ASN A O 1
ATOM 3388 N N . SER A 1 447 ? -5.665 -26.757 -54.396 1.00 50.19 447 SER A N 1
ATOM 3389 C CA . SER A 1 447 ? -4.460 -25.952 -54.552 1.00 50.19 447 SER A CA 1
ATOM 3390 C C . SER A 1 447 ? -4.857 -24.480 -54.678 1.00 50.19 447 SER A C 1
ATOM 3392 O O . SER A 1 447 ? -5.154 -23.996 -55.768 1.00 50.19 447 SER A O 1
ATOM 3394 N N . GLN A 1 448 ? -4.845 -23.752 -53.558 1.00 43.38 448 GLN A N 1
ATOM 3395 C CA . GLN A 1 448 ? -4.884 -22.289 -53.563 1.00 43.38 448 GLN A CA 1
ATOM 3396 C C . GLN A 1 448 ? -3.680 -21.687 -52.834 1.00 43.38 448 GLN A C 1
ATOM 3398 O O . GLN A 1 448 ? -3.241 -22.151 -51.785 1.00 43.38 448 GLN A O 1
ATOM 3403 N N . SER A 1 449 ? -3.144 -20.656 -53.483 1.00 48.72 449 SER A N 1
ATOM 3404 C CA . SER A 1 449 ? -1.988 -19.836 -53.132 1.00 48.72 449 SER A CA 1
ATOM 3405 C C . SER A 1 449 ? -2.142 -19.184 -51.752 1.00 48.72 449 SER A C 1
ATOM 3407 O O . SER A 1 449 ? -3.089 -18.438 -51.512 1.00 48.72 449 SER A O 1
ATOM 3409 N N . VAL A 1 450 ? -1.194 -19.464 -50.852 1.00 41.06 450 VAL A N 1
ATOM 3410 C CA . VAL A 1 450 ? -1.131 -18.897 -49.499 1.00 41.06 450 VAL A CA 1
ATOM 3411 C C . VAL A 1 450 ? -0.253 -17.648 -49.519 1.00 41.06 450 VAL A C 1
ATOM 3413 O O . VAL A 1 450 ? 0.954 -17.725 -49.746 1.00 41.06 450 VAL A O 1
ATOM 3416 N N . ALA A 1 451 ? -0.871 -16.493 -49.272 1.00 42.81 451 ALA A N 1
ATOM 3417 C CA . ALA A 1 451 ? -0.180 -15.246 -48.973 1.00 42.81 451 ALA A CA 1
ATOM 3418 C C . ALA A 1 451 ? 0.507 -15.332 -47.597 1.00 42.81 451 ALA A C 1
ATOM 3420 O O . ALA A 1 451 ? -0.036 -15.897 -46.648 1.00 42.81 451 ALA A O 1
ATOM 3421 N N . SER A 1 452 ? 1.711 -14.767 -47.498 1.00 42.25 452 SER A N 1
ATOM 3422 C CA . SER A 1 452 ? 2.559 -14.779 -46.304 1.00 42.25 452 SER A CA 1
ATOM 3423 C C . SER A 1 452 ? 1.863 -14.144 -45.095 1.00 42.25 452 SER A C 1
ATOM 3425 O O . SER A 1 452 ? 1.690 -12.925 -45.045 1.00 42.25 452 SER A O 1
ATOM 3427 N N . GLN A 1 453 ? 1.497 -14.960 -44.106 1.00 39.69 453 GLN A N 1
ATOM 3428 C CA . GLN A 1 453 ? 1.041 -14.470 -42.808 1.00 39.69 453 GLN A CA 1
ATOM 3429 C C . GLN A 1 453 ? 2.216 -13.914 -41.983 1.00 39.69 453 GLN A C 1
ATOM 3431 O O . GLN A 1 453 ? 3.333 -14.437 -42.070 1.00 39.69 453 GLN A O 1
ATOM 3436 N N . PRO A 1 454 ? 1.995 -12.861 -41.174 1.00 39.28 454 PRO A N 1
ATOM 3437 C CA . PRO A 1 454 ? 3.003 -12.362 -40.247 1.00 39.28 454 PRO A CA 1
ATOM 3438 C C . PRO A 1 454 ? 3.370 -13.447 -39.224 1.00 39.28 454 PRO A C 1
ATOM 3440 O O . PRO A 1 454 ? 2.499 -14.126 -38.684 1.00 39.28 454 PRO A O 1
ATOM 3443 N N . LYS A 1 455 ? 4.673 -13.614 -38.959 1.00 44.19 455 LYS A N 1
ATOM 3444 C CA . LYS A 1 455 ? 5.173 -14.549 -37.939 1.00 44.19 455 LYS A CA 1
ATOM 3445 C C . LYS A 1 455 ? 4.548 -14.215 -36.572 1.00 44.19 455 LYS A C 1
ATOM 3447 O O . LYS A 1 455 ? 4.603 -13.049 -36.175 1.00 44.19 455 LYS A O 1
ATOM 3452 N N . PRO A 1 456 ? 3.995 -15.198 -35.843 1.00 47.53 456 PRO A N 1
ATOM 3453 C CA . PRO A 1 456 ? 3.356 -14.949 -34.558 1.00 47.53 456 PRO A CA 1
ATOM 3454 C C . PRO A 1 456 ? 4.380 -14.486 -33.514 1.00 47.53 456 PRO A C 1
ATOM 3456 O O . PRO A 1 456 ? 5.432 -15.099 -33.335 1.00 47.53 456 PRO A O 1
ATOM 3459 N N . LEU A 1 457 ? 4.040 -13.408 -32.800 1.00 46.78 457 LEU A N 1
ATOM 3460 C CA . LEU A 1 457 ? 4.823 -12.796 -31.715 1.00 46.78 457 LEU A CA 1
ATOM 3461 C C . LEU A 1 457 ? 5.225 -13.814 -30.619 1.00 46.78 457 LEU A C 1
ATOM 3463 O O . LEU A 1 457 ? 6.259 -13.665 -29.969 1.00 46.78 457 LEU A O 1
ATOM 3467 N N . VAL A 1 458 ? 4.426 -14.877 -30.468 1.00 47.56 458 VAL A N 1
ATOM 3468 C CA . VAL A 1 458 ? 4.566 -15.958 -29.479 1.00 47.56 458 VAL A CA 1
ATOM 3469 C C . VAL A 1 458 ? 5.937 -16.641 -29.549 1.00 47.56 458 VAL A C 1
ATOM 3471 O O . VAL A 1 458 ? 6.570 -16.842 -28.515 1.00 47.56 458 VAL A O 1
ATOM 3474 N N . SER A 1 459 ? 6.479 -16.887 -30.750 1.00 46.41 459 SER A N 1
ATOM 3475 C CA . SER A 1 459 ? 7.753 -17.612 -30.888 1.00 46.41 459 SER A CA 1
ATOM 3476 C C . SER A 1 459 ? 8.973 -16.815 -30.400 1.00 46.41 459 SER A C 1
ATOM 3478 O O . SER A 1 459 ? 10.036 -17.388 -30.178 1.00 46.41 459 SER A O 1
ATOM 3480 N N . HIS A 1 460 ? 8.858 -15.487 -30.268 1.00 52.53 460 HIS A N 1
ATOM 3481 C CA . HIS A 1 460 ? 9.922 -14.637 -29.716 1.00 52.53 460 HIS A CA 1
ATOM 3482 C C . HIS A 1 460 ? 9.865 -14.557 -28.183 1.00 52.53 460 HIS A C 1
ATOM 3484 O O . HIS A 1 460 ? 10.908 -14.453 -27.541 1.00 52.53 460 HIS A O 1
ATOM 3490 N N . ILE A 1 461 ? 8.663 -14.629 -27.603 1.00 48.34 461 ILE A N 1
ATOM 3491 C CA . ILE A 1 461 ? 8.440 -14.546 -26.153 1.00 48.34 461 ILE A CA 1
ATOM 3492 C C . ILE A 1 461 ? 8.816 -15.873 -25.476 1.00 48.34 461 ILE A C 1
ATOM 3494 O O . ILE A 1 461 ? 9.534 -15.865 -24.474 1.00 48.34 461 ILE A O 1
ATOM 3498 N N . GLU A 1 462 ? 8.436 -17.015 -26.060 1.00 45.38 462 GLU A N 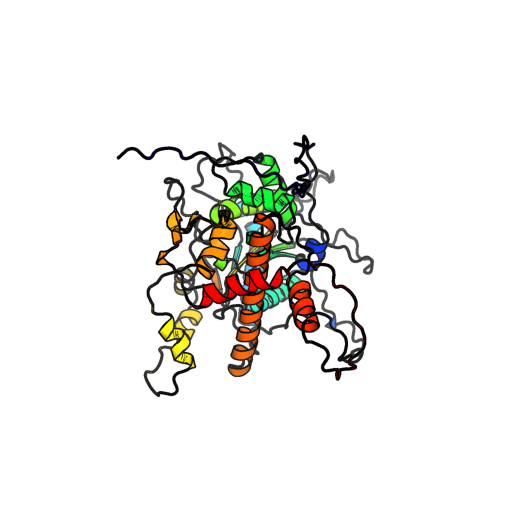1
ATOM 3499 C CA . GLU A 1 462 ? 8.792 -18.341 -25.529 1.00 45.38 462 GLU A CA 1
ATOM 3500 C C . GLU A 1 462 ? 10.311 -18.560 -25.469 1.00 45.38 462 GLU A C 1
ATOM 3502 O O . GLU A 1 462 ? 10.826 -19.092 -24.486 1.00 45.38 462 GLU A O 1
ATOM 3507 N N . GLY A 1 463 ? 11.057 -18.071 -26.468 1.00 48.47 463 GLY A N 1
ATOM 3508 C CA . GLY A 1 463 ? 12.521 -18.148 -26.483 1.00 48.47 463 GLY A CA 1
ATOM 3509 C C . GLY A 1 463 ? 13.206 -17.319 -25.388 1.00 48.47 463 GLY A C 1
ATOM 3510 O O . GLY A 1 463 ? 14.316 -17.660 -24.976 1.00 48.47 463 GLY A O 1
ATOM 3511 N N . PHE A 1 464 ? 12.559 -16.257 -24.900 1.00 46.88 464 PHE A N 1
ATOM 3512 C CA . PHE A 1 464 ? 13.080 -15.404 -23.827 1.00 46.88 464 PHE A CA 1
ATOM 3513 C C . PHE A 1 464 ? 12.795 -16.012 -22.444 1.00 46.88 464 PHE A C 1
ATOM 3515 O O . PHE A 1 464 ? 13.688 -16.079 -21.603 1.00 46.88 464 PHE A O 1
ATOM 3522 N N . MET A 1 465 ? 11.588 -16.553 -22.244 1.00 43.97 465 MET A N 1
ATOM 3523 C CA . MET A 1 465 ? 11.173 -17.213 -20.996 1.00 43.97 465 MET A CA 1
ATOM 3524 C C . MET A 1 465 ? 11.897 -18.548 -20.757 1.00 43.97 465 MET A C 1
ATOM 3526 O O . MET A 1 465 ? 12.215 -18.882 -19.617 1.00 43.97 465 MET A O 1
ATOM 3530 N N . HIS A 1 466 ? 12.196 -19.315 -21.814 1.00 44.00 466 HIS A N 1
ATOM 3531 C CA . HIS A 1 466 ? 12.922 -20.583 -21.676 1.00 44.00 466 HIS A CA 1
ATOM 3532 C C . HIS A 1 466 ? 14.426 -20.419 -21.428 1.00 44.00 466 HIS A C 1
ATOM 3534 O O . HIS A 1 466 ? 15.023 -21.292 -20.798 1.00 44.00 466 HIS A O 1
ATOM 3540 N N . LYS A 1 467 ? 15.041 -19.321 -21.886 1.00 44.62 467 LYS A N 1
ATOM 3541 C CA . LYS A 1 467 ? 16.467 -19.057 -21.638 1.00 44.62 467 LYS A CA 1
ATOM 3542 C C . LYS A 1 467 ? 16.757 -18.615 -20.204 1.00 44.62 467 LYS A C 1
ATOM 3544 O O . LYS A 1 467 ? 17.776 -19.026 -19.675 1.00 44.62 467 LYS A O 1
ATOM 3549 N N . GLY A 1 468 ? 15.831 -17.920 -19.541 1.00 38.84 468 GLY A N 1
ATOM 3550 C CA . GLY A 1 468 ? 15.955 -17.575 -18.115 1.00 38.84 468 GLY A CA 1
ATOM 3551 C C . GLY A 1 468 ? 15.742 -18.738 -17.131 1.00 38.84 468 GLY A C 1
ATOM 3552 O O . GLY A 1 468 ? 15.637 -18.503 -15.936 1.00 38.84 468 GLY A O 1
ATOM 3553 N N . ARG A 1 469 ? 15.597 -19.988 -17.605 1.00 37.84 469 ARG A N 1
ATOM 3554 C CA . ARG A 1 469 ? 15.563 -21.196 -16.752 1.00 37.84 469 ARG A CA 1
ATOM 3555 C C . ARG A 1 469 ? 16.871 -22.000 -16.773 1.00 37.84 469 ARG A C 1
ATOM 3557 O O . ARG A 1 469 ? 16.950 -22.999 -16.063 1.00 37.84 469 ARG A O 1
ATOM 3564 N N . TYR A 1 470 ? 17.848 -21.618 -17.599 1.00 30.64 470 TYR A N 1
ATOM 3565 C CA . TYR A 1 470 ? 19.116 -22.348 -17.773 1.00 30.64 470 TYR A CA 1
ATOM 3566 C C . TYR A 1 470 ? 20.376 -21.472 -17.672 1.00 30.64 470 TYR A C 1
ATOM 3568 O O . TYR A 1 470 ? 21.483 -21.993 -17.794 1.00 30.64 470 TYR A O 1
ATOM 3576 N N . GLU A 1 471 ? 20.204 -20.182 -17.414 1.00 31.34 471 GLU A N 1
ATOM 3577 C CA . GLU A 1 471 ? 21.203 -19.247 -16.889 1.00 31.34 471 GLU A CA 1
ATOM 3578 C C . GLU A 1 471 ? 20.585 -18.606 -15.649 1.00 31.34 471 GLU A C 1
ATOM 3580 O O . GLU A 1 471 ? 21.361 -18.305 -14.722 1.00 31.34 471 GLU A O 1
#

Radius of gyration: 26.91 Å; chains: 1; bounding box: 80×68×80 Å

Organism: NCBI:txid1745969